Protein AF-0000000083249022 (afdb_homodimer)

pLDDT: mean 80.9, std 22.93, range [20.44, 98.44]

Structure (mmCIF, N/CA/C/O backbone):
data_AF-0000000083249022-model_v1
#
loop_
_entity.id
_entity.type
_entity.pdbx_description
1 polymer Bgt-2977
#
loop_
_atom_site.group_PDB
_atom_site.id
_atom_site.type_symbol
_atom_site.label_atom_id
_atom_site.label_alt_id
_atom_site.label_comp_id
_atom_site.label_asym_id
_atom_site.label_entity_id
_atom_site.label_seq_id
_atom_site.pdbx_PDB_ins_code
_atom_site.Cartn_x
_atom_site.Cartn_y
_atom_site.Cartn_z
_atom_site.occupancy
_atom_site.B_iso_or_equiv
_atom_site.auth_seq_id
_atom_site.auth_comp_id
_atom_site.auth_asym_id
_atom_site.auth_atom_id
_atom_site.pdbx_PDB_model_num
ATOM 1 N N . MET A 1 1 ? -26.703 6.77 4.957 1 20.44 1 MET A N 1
ATOM 2 C CA . MET A 1 1 ? -25.531 6.02 5.418 1 20.44 1 MET A CA 1
ATOM 3 C C . MET A 1 1 ? -24.25 6.676 4.934 1 20.44 1 MET A C 1
ATOM 5 O O . MET A 1 1 ? -23.969 6.684 3.734 1 20.44 1 MET A O 1
ATOM 9 N N . SER A 1 2 ? -23.828 7.852 5.578 1 24.41 2 SER A N 1
ATOM 10 C CA . SER A 1 2 ? -22.844 8.875 5.242 1 24.41 2 SER A CA 1
ATOM 11 C C . SER A 1 2 ? -21.453 8.266 5.051 1 24.41 2 SER A C 1
ATOM 13 O O . SER A 1 2 ? -21.016 7.453 5.859 1 24.41 2 SER A O 1
ATOM 15 N N . GLU A 1 3 ? -21 8.094 3.809 1 28.64 3 GLU A N 1
ATOM 16 C CA . GLU A 1 3 ? -19.688 7.648 3.354 1 28.64 3 GLU A CA 1
ATOM 17 C C . GLU A 1 3 ? -18.562 8.328 4.133 1 28.64 3 GLU A C 1
ATOM 19 O O . GLU A 1 3 ? -18.484 9.562 4.172 1 28.64 3 GLU A O 1
ATOM 24 N N . THR A 1 4 ? -18.203 7.836 5.277 1 29.89 4 THR A N 1
ATOM 25 C CA . THR A 1 4 ? -17.094 8.312 6.094 1 29.89 4 THR A CA 1
ATOM 26 C C . THR A 1 4 ? -15.859 8.555 5.23 1 29.89 4 THR A C 1
ATOM 28 O O . THR A 1 4 ? -15.391 7.645 4.543 1 29.89 4 THR A O 1
ATOM 31 N N . PRO A 1 5 ? -15.617 9.727 4.707 1 32.75 5 PRO A N 1
ATOM 32 C CA . PRO A 1 5 ? -14.438 10.102 3.922 1 32.75 5 PRO A CA 1
ATOM 33 C C . PRO A 1 5 ? -13.125 9.727 4.613 1 32.75 5 PRO A C 1
ATOM 35 O O . PRO A 1 5 ? -12.969 9.945 5.816 1 32.75 5 PRO A O 1
ATOM 38 N N . GLY A 1 6 ? -12.609 8.555 4.406 1 32.75 6 GLY A N 1
ATOM 39 C CA . GLY A 1 6 ? -11.305 8.141 4.891 1 32.75 6 GLY A CA 1
ATOM 40 C C . GLY A 1 6 ? -10.25 9.227 4.754 1 32.75 6 GLY A C 1
ATOM 41 O O . GLY A 1 6 ? -10.117 9.836 3.695 1 32.75 6 GLY A O 1
ATOM 42 N N . ASN A 1 7 ? -9.914 9.891 5.828 1 31.55 7 ASN A N 1
ATOM 43 C CA . ASN A 1 7 ? -8.953 10.961 6.078 1 31.55 7 ASN A CA 1
ATOM 44 C C . ASN A 1 7 ? -7.539 10.539 5.676 1 31.55 7 ASN A C 1
ATOM 46 O O . ASN A 1 7 ? -6.984 9.594 6.23 1 31.55 7 ASN A O 1
ATOM 50 N N . ASN A 1 8 ? -7.188 10.633 4.465 1 30.56 8 ASN A N 1
ATOM 51 C CA . ASN A 1 8 ? -5.855 10.336 3.945 1 30.56 8 ASN A CA 1
ATOM 52 C C . ASN A 1 8 ? -4.812 11.305 4.496 1 30.56 8 ASN A C 1
ATOM 54 O O . ASN A 1 8 ? -4.582 12.375 3.926 1 30.56 8 ASN A O 1
ATOM 58 N N . HIS A 1 9 ? -4.527 11.414 5.738 1 29.69 9 HIS A N 1
ATOM 59 C CA . HIS A 1 9 ? -3.541 12.383 6.195 1 29.69 9 HIS A CA 1
ATOM 60 C C . HIS A 1 9 ? -2.125 11.836 6.066 1 29.69 9 HIS A C 1
ATOM 62 O O . HIS A 1 9 ? -1.846 10.719 6.512 1 29.69 9 HIS A O 1
ATOM 68 N N . PRO A 1 10 ? -1.234 12.336 5.246 1 32.41 10 PRO A N 1
ATOM 69 C CA . PRO A 1 10 ? 0.153 11.867 5.27 1 32.41 10 PRO A CA 1
ATOM 70 C C . PRO A 1 10 ? 0.866 12.195 6.578 1 32.41 10 PRO A C 1
ATOM 72 O O . PRO A 1 10 ? 0.521 13.18 7.246 1 32.41 10 PRO A O 1
ATOM 75 N N . LEU A 1 11 ? 1.489 11.305 7.211 1 35.19 11 LEU A N 1
ATOM 76 C CA . LEU A 1 11 ? 2.346 11.578 8.359 1 35.19 11 LEU A CA 1
ATOM 77 C C . LEU A 1 11 ? 3.41 12.617 8.008 1 35.19 11 LEU A C 1
ATOM 79 O O . LEU A 1 11 ? 3.848 12.695 6.859 1 35.19 11 LEU A O 1
ATOM 83 N N . PRO A 1 12 ? 3.631 13.539 8.828 1 30.17 12 PRO A N 1
ATOM 84 C CA . PRO A 1 12 ? 4.688 14.531 8.594 1 30.17 12 PRO A CA 1
ATOM 85 C C . PRO A 1 12 ? 6.055 13.891 8.375 1 30.17 12 PRO A C 1
ATOM 87 O O . PRO A 1 12 ? 6.473 13.039 9.164 1 30.17 12 PRO A O 1
ATOM 90 N N . GLN A 1 13 ? 6.508 13.656 7.195 1 30.94 13 GLN A N 1
ATOM 91 C CA . GLN A 1 13 ? 7.84 13.133 6.918 1 30.94 13 GLN A CA 1
ATOM 92 C C . GLN A 1 13 ? 8.914 13.945 7.625 1 30.94 13 GLN A C 1
ATOM 94 O O . GLN A 1 13 ? 8.883 15.18 7.594 1 30.94 13 GLN A O 1
ATOM 99 N N . THR A 1 14 ? 9.461 13.516 8.68 1 29.91 14 THR A N 1
ATOM 100 C CA . THR A 1 14 ? 10.688 14.102 9.203 1 29.91 14 THR A CA 1
ATOM 101 C C . THR A 1 14 ? 11.664 14.406 8.07 1 29.91 14 THR A C 1
ATOM 103 O O . THR A 1 14 ? 11.844 13.594 7.164 1 29.91 14 THR A O 1
ATOM 106 N N . GLN A 1 15 ? 12.047 15.633 7.953 1 28.78 15 GLN A N 1
ATOM 107 C CA . GLN A 1 15 ? 13.094 16.156 7.078 1 28.78 15 GLN A CA 1
ATOM 108 C C . GLN A 1 15 ? 14.383 15.336 7.215 1 28.78 15 GLN A C 1
ATOM 110 O O . GLN A 1 15 ? 15.086 15.445 8.219 1 28.78 15 GLN A O 1
ATOM 115 N N . GLU A 1 16 ? 14.438 14.07 7.129 1 29.08 16 GLU A N 1
ATOM 116 C CA . GLU A 1 16 ? 15.805 13.57 7.008 1 29.08 16 GLU A CA 1
ATOM 117 C C . GLU A 1 16 ? 16.609 14.391 6.008 1 29.08 16 GLU A C 1
ATOM 119 O O . GLU A 1 16 ? 16.141 14.68 4.906 1 29.08 16 GLU A O 1
ATOM 124 N N . LYS A 1 17 ? 17.641 15.188 6.48 1 29.14 17 LYS A N 1
ATOM 125 C CA . LYS A 1 17 ? 18.703 15.688 5.613 1 29.14 17 LYS A CA 1
ATOM 126 C C . LYS A 1 17 ? 19.094 14.648 4.562 1 29.14 17 LYS A C 1
ATOM 128 O O . LYS A 1 17 ? 19.453 13.523 4.906 1 29.14 17 LYS A O 1
ATOM 133 N N . ASP A 1 18 ? 18.516 14.641 3.465 1 29.73 18 ASP A N 1
ATOM 134 C CA . ASP A 1 18 ? 18.812 13.914 2.234 1 29.73 18 ASP A CA 1
ATOM 135 C C . ASP A 1 18 ? 20.312 13.883 1.957 1 29.73 18 ASP A C 1
ATOM 137 O O . ASP A 1 18 ? 20.859 14.805 1.343 1 29.73 18 ASP A O 1
ATOM 141 N N . GLN A 1 19 ? 21.172 13.648 3.031 1 26.45 19 GLN A N 1
ATOM 142 C CA . GLN A 1 19 ? 22.5 13.391 2.473 1 26.45 19 GLN A CA 1
ATOM 143 C C . GLN A 1 19 ? 22.453 12.281 1.428 1 26.45 19 GLN A C 1
ATOM 145 O O . GLN A 1 19 ? 22.297 11.109 1.771 1 26.45 19 GLN A O 1
ATOM 150 N N . ILE A 1 20 ? 21.812 12.453 0.371 1 28.17 20 ILE A N 1
ATOM 151 C CA . ILE A 1 20 ? 22.031 11.633 -0.812 1 28.17 20 ILE A CA 1
ATOM 152 C C . ILE A 1 20 ? 23.531 11.461 -1.055 1 28.17 20 ILE A C 1
ATOM 154 O O . ILE A 1 20 ? 24.234 12.422 -1.373 1 28.17 20 ILE A O 1
ATOM 158 N N . GLN A 1 21 ? 24.281 10.727 -0.166 1 24.41 21 GLN A N 1
ATOM 159 C CA . GLN A 1 21 ? 25.609 10.328 -0.658 1 24.41 21 GLN A CA 1
ATOM 160 C C . GLN A 1 21 ? 25.516 9.773 -2.078 1 24.41 21 GLN A C 1
ATOM 162 O O . GLN A 1 21 ? 24.938 8.711 -2.301 1 24.41 21 GLN A O 1
ATOM 167 N N . CYS A 1 22 ? 25.547 10.633 -3.049 1 25.41 22 CYS A N 1
ATOM 168 C CA . CYS A 1 22 ? 25.859 10.359 -4.449 1 25.41 22 CYS A CA 1
ATOM 169 C C . CYS A 1 22 ? 27.125 9.523 -4.578 1 25.41 22 CYS A C 1
ATOM 171 O O . CYS A 1 22 ? 28.203 9.977 -4.215 1 25.41 22 CYS A O 1
ATOM 173 N N . SER A 1 23 ? 27.125 8.242 -4.051 1 25.3 23 SER A N 1
ATOM 174 C CA . SER A 1 23 ? 28.312 7.52 -4.465 1 25.3 23 SER A CA 1
ATOM 175 C C . SER A 1 23 ? 28.766 7.945 -5.859 1 25.3 23 SER A C 1
ATOM 177 O O . SER A 1 23 ? 27.953 8.375 -6.676 1 25.3 23 SER A O 1
ATOM 179 N N . LYS A 1 24 ? 30.125 8.07 -6.035 1 24.64 24 LYS A N 1
ATOM 180 C CA . LYS A 1 24 ? 30.906 8.352 -7.227 1 24.64 24 LYS A CA 1
ATOM 181 C C . LYS A 1 24 ? 30.391 7.559 -8.43 1 24.64 24 LYS A C 1
ATOM 183 O O . LYS A 1 24 ? 30.188 6.348 -8.336 1 24.64 24 LYS A O 1
ATOM 188 N N . CYS A 1 25 ? 29.906 8.219 -9.508 1 26.27 25 CYS A N 1
ATOM 189 C CA . CYS A 1 25 ? 29.453 8.031 -10.875 1 26.27 25 CYS A CA 1
ATOM 190 C C . CYS A 1 25 ? 30.422 7.145 -11.648 1 26.27 25 CYS A C 1
ATOM 192 O O . CYS A 1 25 ? 30.109 6.688 -12.75 1 26.27 25 CYS A O 1
ATOM 194 N N . THR A 1 26 ? 31.719 7.02 -11.148 1 27.05 26 THR A N 1
ATOM 195 C CA . THR A 1 26 ? 32.469 6.949 -12.383 1 27.05 26 THR A CA 1
ATOM 196 C C . THR A 1 26 ? 32.344 5.57 -13.023 1 27.05 26 THR A C 1
ATOM 198 O O . THR A 1 26 ? 32.906 4.59 -12.516 1 27.05 26 THR A O 1
ATOM 201 N N . PRO A 1 27 ? 31.469 4.664 -12.977 1 29.78 27 PRO A N 1
ATOM 202 C CA . PRO A 1 27 ? 32.031 3.516 -13.68 1 29.78 27 PRO A CA 1
ATOM 203 C C . PRO A 1 27 ? 32.75 3.908 -14.977 1 29.78 27 PRO A C 1
ATOM 205 O O . PRO A 1 27 ? 32.406 4.93 -15.578 1 29.78 27 PRO A O 1
ATOM 208 N N . PRO A 1 28 ? 33.969 3.59 -15.18 1 27.16 28 PRO A N 1
ATOM 209 C CA . PRO A 1 28 ? 34.688 3.943 -16.422 1 27.16 28 PRO A CA 1
ATOM 210 C C . PRO A 1 28 ? 33.812 3.791 -17.656 1 27.16 28 PRO A C 1
ATOM 212 O O . PRO A 1 28 ? 32.781 3.119 -17.609 1 27.16 28 PRO A O 1
ATOM 215 N N . SER A 1 29 ? 34.156 4.574 -18.734 1 28.61 29 SER A N 1
ATOM 216 C CA . SER A 1 29 ? 33.781 4.773 -20.141 1 28.61 29 SER A CA 1
ATOM 217 C C . SER A 1 29 ? 33.656 3.441 -20.859 1 28.61 29 SER A C 1
ATOM 219 O O . SER A 1 29 ? 34.656 2.818 -21.219 1 28.61 29 SER A O 1
ATOM 221 N N . SER A 1 30 ? 33.094 2.389 -20.312 1 30.17 30 SER A N 1
ATOM 222 C CA . SER A 1 30 ? 33.281 1.336 -21.297 1 30.17 30 SER A CA 1
ATOM 223 C C . SER A 1 30 ? 32.906 1.822 -22.703 1 30.17 30 SER A C 1
ATOM 225 O O . SER A 1 30 ? 32 2.619 -22.859 1 30.17 30 SER A O 1
ATOM 227 N N . PRO A 1 31 ? 33.719 1.642 -23.734 1 29.94 31 PRO A N 1
ATOM 228 C CA . PRO A 1 31 ? 33.5 2.16 -25.094 1 29.94 31 PRO A CA 1
ATOM 229 C C . PRO A 1 31 ? 32.062 1.97 -25.547 1 29.94 31 PRO A C 1
ATOM 231 O O . PRO A 1 31 ? 31.359 1.067 -25.078 1 29.94 31 PRO A O 1
ATOM 234 N N . LYS A 1 32 ? 31.375 3.09 -25.953 1 31.09 32 LYS A N 1
ATOM 235 C CA . LYS A 1 32 ? 30.156 3.346 -26.703 1 31.09 32 LYS A CA 1
ATOM 236 C C . LYS A 1 32 ? 29.953 2.305 -27.797 1 31.09 32 LYS A C 1
ATOM 238 O O . LYS A 1 32 ? 30.594 2.371 -28.844 1 31.09 32 LYS A O 1
ATOM 243 N N . SER A 1 33 ? 29.984 1.011 -27.484 1 32.28 33 SER A N 1
ATOM 244 C CA . SER A 1 33 ? 29.75 0.347 -28.75 1 32.28 33 SER A CA 1
ATOM 245 C C . SER A 1 33 ? 28.484 0.861 -29.422 1 32.28 33 SER A C 1
ATOM 247 O O . SER A 1 33 ? 27.484 1.108 -28.75 1 32.28 33 SER A O 1
ATOM 249 N N . PRO A 1 34 ? 28.516 1.501 -30.578 1 34.19 34 PRO A N 1
ATOM 250 C CA . PRO A 1 34 ? 27.422 2.088 -31.344 1 34.19 34 PRO A CA 1
ATOM 251 C C . PRO A 1 34 ? 26.172 1.203 -31.359 1 34.19 34 PRO A C 1
ATOM 253 O O . PRO A 1 34 ? 26.281 -0.009 -31.562 1 34.19 34 PRO A O 1
ATOM 256 N N . PRO A 1 35 ? 25.234 1.512 -30.391 1 35.25 35 PRO A N 1
ATOM 257 C CA . PRO A 1 35 ? 24.016 0.716 -30.516 1 35.25 35 PRO A CA 1
ATOM 258 C C . PRO A 1 35 ? 23.609 0.474 -31.969 1 35.25 35 PRO A C 1
ATOM 260 O O . PRO A 1 35 ? 23.734 1.371 -32.812 1 35.25 35 PRO A O 1
ATOM 263 N N . LEU A 1 36 ? 23.859 -0.641 -32.406 1 35.12 36 LEU A N 1
ATOM 264 C CA . LEU A 1 36 ? 23.344 -0.991 -33.75 1 35.12 36 LEU A CA 1
ATOM 265 C C . LEU A 1 36 ? 21.891 -0.573 -33.875 1 35.12 36 LEU A C 1
ATOM 267 O O . LEU A 1 36 ? 21.016 -1.095 -33.156 1 35.12 36 LEU A O 1
ATOM 271 N N . THR A 1 37 ? 21.594 0.806 -33.969 1 38.16 37 THR A N 1
ATOM 272 C CA . THR A 1 37 ? 20.281 1.356 -34.312 1 38.16 37 THR A CA 1
ATOM 273 C C . THR A 1 37 ? 19.703 0.619 -35.531 1 38.16 37 THR A C 1
ATOM 275 O O . THR A 1 37 ? 20.312 0.59 -36.594 1 38.16 37 THR A O 1
ATOM 278 N N . PRO A 1 38 ? 18.984 -0.409 -35.375 1 37.22 38 PRO A N 1
ATOM 279 C CA . PRO A 1 38 ? 18.422 -0.659 -36.688 1 37.22 38 PRO A CA 1
ATOM 280 C C . PRO A 1 38 ? 17.781 0.582 -37.312 1 37.22 38 PRO A C 1
ATOM 282 O O . PRO A 1 38 ? 17.172 1.386 -36.594 1 37.22 38 PRO A O 1
ATOM 285 N N . LYS A 1 39 ? 18.141 1.143 -38.5 1 40.72 39 LYS A N 1
ATOM 286 C CA . LYS A 1 39 ? 17.844 2.285 -39.375 1 40.72 39 LYS A CA 1
ATOM 287 C C . LYS A 1 39 ? 16.344 2.52 -39.469 1 40.72 39 LYS A C 1
ATOM 289 O O . LYS A 1 39 ? 15.898 3.6 -39.875 1 40.72 39 LYS A O 1
ATOM 294 N N . THR A 1 40 ? 15.461 1.511 -39.438 1 45.66 40 THR A N 1
ATOM 295 C CA . THR A 1 40 ? 14.227 1.75 -40.188 1 45.66 40 THR A CA 1
ATOM 296 C C . THR A 1 40 ? 13.148 2.316 -39.281 1 45.66 40 THR A C 1
ATOM 298 O O . THR A 1 40 ? 11.992 2.447 -39.688 1 45.66 40 THR A O 1
ATOM 301 N N . PHE A 1 41 ? 13.094 2.244 -37.844 1 51 41 PHE A N 1
ATOM 302 C CA . PHE A 1 41 ? 11.93 2.803 -37.188 1 51 41 PHE A CA 1
ATOM 303 C C . PHE A 1 41 ? 11.969 4.328 -37.219 1 51 41 PHE A C 1
ATOM 305 O O . PHE A 1 41 ? 13.023 4.934 -37.031 1 51 41 PHE A O 1
ATOM 312 N N . PRO A 1 42 ? 10.898 5.051 -37.688 1 57.56 42 PRO A N 1
ATOM 313 C CA . PRO A 1 42 ? 10.898 6.512 -37.812 1 57.56 42 PRO A CA 1
ATOM 314 C C . PRO A 1 42 ? 11.352 7.195 -36.531 1 57.56 42 PRO A C 1
ATOM 316 O O . PRO A 1 42 ? 11.148 6.66 -35.438 1 57.56 42 PRO A O 1
ATOM 319 N N . SER A 1 43 ? 12.281 8.062 -36.562 1 62.41 43 SER A N 1
ATOM 320 C CA . SER A 1 43 ? 12.984 8.836 -35.562 1 62.41 43 SER A CA 1
ATOM 321 C C . SER A 1 43 ? 12.031 9.336 -34.469 1 62.41 43 SER A C 1
ATOM 323 O O . SER A 1 43 ? 12.344 9.289 -33.281 1 62.41 43 SER A O 1
ATOM 325 N N . LEU A 1 44 ? 10.828 9.727 -34.906 1 61.41 44 LEU A N 1
ATOM 326 C CA . LEU A 1 44 ? 9.867 10.297 -33.969 1 61.41 44 LEU A CA 1
ATOM 327 C C . LEU A 1 44 ? 9.344 9.227 -33 1 61.41 44 LEU A C 1
ATOM 329 O O . LEU A 1 44 ? 9.164 9.484 -31.812 1 61.41 44 LEU A O 1
ATOM 333 N N . ALA A 1 45 ? 9.062 8.086 -33.562 1 64.44 45 ALA A N 1
ATOM 334 C CA . ALA A 1 45 ? 8.578 6.977 -32.719 1 64.44 45 ALA A CA 1
ATOM 335 C C . ALA A 1 45 ? 9.648 6.504 -31.766 1 64.44 45 ALA A C 1
ATOM 337 O O . ALA A 1 45 ? 9.359 6.191 -30.609 1 64.44 45 ALA A O 1
ATOM 338 N N . ARG A 1 46 ? 10.898 6.613 -32.188 1 68.69 46 ARG A N 1
ATOM 339 C CA . ARG A 1 46 ? 12.023 6.234 -31.312 1 68.69 46 ARG A CA 1
ATOM 340 C C . ARG A 1 46 ? 12.188 7.223 -30.172 1 68.69 46 ARG A C 1
ATOM 342 O O . ARG A 1 46 ? 12.422 6.82 -29.031 1 68.69 46 ARG A O 1
ATOM 349 N N . ASP A 1 47 ? 11.977 8.5 -30.562 1 72.62 47 ASP A N 1
ATOM 350 C CA . ASP A 1 47 ? 12.086 9.531 -29.531 1 72.62 47 ASP A CA 1
ATOM 351 C C . ASP A 1 47 ? 10.969 9.398 -28.516 1 72.62 47 ASP A C 1
ATOM 353 O O . ASP A 1 47 ? 11.203 9.555 -27.312 1 72.62 47 ASP A O 1
ATOM 357 N N . SER A 1 48 ? 9.844 9.055 -29.016 1 75.75 48 SER A N 1
ATOM 358 C CA . SER A 1 48 ? 8.711 8.883 -28.109 1 75.75 48 SER A CA 1
ATOM 359 C C . SER A 1 48 ? 8.898 7.656 -27.219 1 75.75 48 SER A C 1
ATOM 361 O O . SER A 1 48 ? 8.578 7.695 -26.031 1 75.75 48 SER A O 1
ATOM 363 N N . LEU A 1 49 ? 9.438 6.66 -27.844 1 75.88 49 LEU A N 1
ATOM 364 C CA . LEU A 1 49 ? 9.688 5.441 -27.078 1 75.88 49 LEU A CA 1
ATOM 365 C C . LEU A 1 49 ? 10.75 5.68 -26.016 1 75.88 49 LEU A C 1
ATOM 367 O O . LEU A 1 49 ? 10.656 5.156 -24.906 1 75.88 49 LEU A O 1
ATOM 371 N N . TYR A 1 50 ? 11.742 6.496 -26.375 1 78.88 50 TYR A N 1
ATOM 372 C CA . TYR A 1 50 ? 12.797 6.824 -25.422 1 78.88 50 TYR A CA 1
ATOM 373 C C . TYR A 1 50 ? 12.258 7.676 -24.281 1 78.88 50 TYR A C 1
ATOM 375 O O . TYR A 1 50 ? 12.625 7.473 -23.125 1 78.88 50 TYR A O 1
ATOM 383 N N . GLN A 1 51 ? 11.414 8.57 -24.656 1 81.94 51 GLN A N 1
ATOM 384 C CA . GLN A 1 51 ? 10.82 9.414 -23.625 1 81.94 51 GLN A CA 1
ATOM 385 C C . GLN A 1 51 ? 9.93 8.594 -22.688 1 81.94 51 GLN A C 1
ATOM 387 O O . GLN A 1 51 ? 9.914 8.812 -21.469 1 81.94 51 GLN A O 1
ATOM 392 N N . THR A 1 52 ? 9.25 7.707 -23.297 1 82.38 52 THR A N 1
ATOM 393 C CA . THR A 1 52 ? 8.383 6.836 -22.5 1 82.38 52 THR A CA 1
ATOM 394 C C . THR A 1 52 ? 9.219 5.934 -21.594 1 82.38 52 THR A C 1
ATOM 396 O O . THR A 1 52 ? 8.875 5.738 -20.422 1 82.38 52 THR A O 1
ATOM 399 N N . ASP A 1 53 ? 10.273 5.473 -22.125 1 86.19 53 ASP A N 1
ATOM 400 C CA . ASP A 1 53 ? 11.156 4.617 -21.328 1 86.19 53 ASP A CA 1
ATOM 401 C C . ASP A 1 53 ? 11.758 5.383 -20.156 1 86.19 53 ASP A C 1
ATOM 403 O O . ASP A 1 53 ? 11.852 4.852 -19.047 1 86.19 53 ASP A O 1
ATOM 407 N N . ARG A 1 54 ? 12.133 6.605 -20.406 1 83.5 54 ARG A N 1
ATOM 408 C CA . ARG A 1 54 ? 12.688 7.438 -19.344 1 83.5 54 ARG A CA 1
ATOM 409 C C . ARG A 1 54 ? 11.641 7.73 -18.266 1 83.5 54 ARG A C 1
ATOM 411 O O . ARG A 1 54 ? 11.938 7.684 -17.078 1 83.5 54 ARG A O 1
ATOM 418 N N . ALA A 1 55 ? 10.484 7.996 -18.703 1 83.62 55 ALA A N 1
ATOM 419 C CA . ALA A 1 55 ? 9.398 8.281 -17.781 1 83.62 55 ALA A CA 1
ATOM 420 C C . ALA A 1 55 ? 9.07 7.062 -16.922 1 83.62 55 ALA A C 1
ATOM 422 O O . ALA A 1 55 ? 8.828 7.18 -15.719 1 83.62 55 ALA A O 1
ATOM 423 N N . ILE A 1 56 ? 9.086 5.969 -17.578 1 84.81 56 ILE A N 1
ATOM 424 C CA . ILE A 1 56 ? 8.773 4.723 -16.891 1 84.81 56 ILE A CA 1
ATOM 425 C C . ILE A 1 56 ? 9.867 4.41 -15.875 1 84.81 56 ILE A C 1
ATOM 427 O O . ILE A 1 56 ? 9.578 3.984 -14.75 1 84.81 56 ILE A O 1
ATOM 431 N N . SER A 1 57 ? 11.094 4.664 -16.234 1 85.06 57 SER A N 1
ATOM 432 C CA . SER A 1 57 ? 12.219 4.402 -15.336 1 85.06 57 SER A CA 1
ATOM 433 C C . SER A 1 57 ? 12.18 5.32 -14.117 1 85.06 57 SER A C 1
ATOM 435 O O . SER A 1 57 ? 12.43 4.883 -13 1 85.06 57 SER A O 1
ATOM 437 N N . TYR A 1 58 ? 11.797 6.496 -14.422 1 84.31 58 TYR A N 1
ATOM 438 C CA . TYR A 1 58 ? 11.703 7.453 -13.32 1 84.31 58 TYR A CA 1
ATOM 439 C C . TYR A 1 58 ? 10.547 7.102 -12.391 1 84.31 58 TYR A C 1
ATOM 441 O O . TYR A 1 58 ? 10.688 7.164 -11.164 1 84.31 58 TYR A O 1
ATOM 449 N N . ALA A 1 59 ? 9.492 6.789 -12.938 1 85.19 59 ALA A N 1
ATOM 450 C CA . ALA A 1 59 ? 8.336 6.402 -12.133 1 85.19 59 ALA A CA 1
ATOM 451 C C . ALA A 1 59 ? 8.641 5.168 -11.297 1 85.19 59 ALA A C 1
ATOM 453 O O . ALA A 1 59 ? 8.266 5.098 -10.125 1 85.19 59 ALA A O 1
ATOM 454 N N . SER A 1 60 ? 9.297 4.324 -11.906 1 84.44 60 SER A N 1
ATOM 455 C CA . SER A 1 60 ? 9.68 3.102 -11.203 1 84.44 60 SER A CA 1
ATOM 456 C C . SER A 1 60 ? 10.617 3.4 -10.047 1 84.44 60 SER A C 1
ATOM 458 O O . SER A 1 60 ? 10.5 2.799 -8.977 1 84.44 60 SER A O 1
ATOM 460 N N . GLU A 1 61 ? 11.5 4.305 -10.289 1 85.38 61 GLU A N 1
ATOM 461 C CA . GLU A 1 61 ? 12.43 4.703 -9.234 1 85.38 61 GLU A CA 1
ATOM 462 C C . GLU A 1 61 ? 11.695 5.379 -8.078 1 85.38 61 GLU A C 1
ATOM 464 O O . GLU A 1 61 ? 11.977 5.09 -6.91 1 85.38 61 GLU A O 1
ATOM 469 N N . LEU A 1 62 ? 10.82 6.215 -8.367 1 86.5 62 LEU A N 1
ATOM 470 C CA . LEU A 1 62 ? 10.047 6.895 -7.336 1 86.5 62 LEU A CA 1
ATOM 471 C C . LEU A 1 62 ? 9.195 5.906 -6.547 1 86.5 62 LEU A C 1
ATOM 473 O O . LEU A 1 62 ? 9.078 6.016 -5.324 1 86.5 62 LEU A O 1
ATOM 477 N N . LEU A 1 63 ? 8.672 4.926 -7.215 1 86.31 63 LEU A N 1
ATOM 478 C CA . LEU A 1 63 ? 7.781 3.961 -6.586 1 86.31 63 LEU A CA 1
ATOM 479 C C . LEU A 1 63 ? 8.57 2.969 -5.734 1 86.31 63 LEU A C 1
ATOM 481 O O . LEU A 1 63 ? 7.988 2.258 -4.91 1 86.31 63 LEU A O 1
ATOM 485 N N . SER A 1 64 ? 9.867 2.941 -5.934 1 83.69 64 SER A N 1
ATOM 486 C CA . SER A 1 64 ? 10.688 1.969 -5.223 1 83.69 64 SER A CA 1
ATOM 487 C C . SER A 1 64 ? 10.977 2.422 -3.795 1 83.69 64 SER A C 1
ATOM 489 O O . SER A 1 64 ? 11.367 1.616 -2.947 1 83.69 64 SER A O 1
ATOM 491 N N . THR A 1 65 ? 10.727 3.729 -3.52 1 83.75 65 THR A N 1
ATOM 492 C CA . THR A 1 65 ? 10.93 4.258 -2.176 1 83.75 65 THR A CA 1
ATOM 493 C C . THR A 1 65 ? 9.586 4.57 -1.514 1 83.75 65 THR A C 1
ATOM 495 O O . THR A 1 65 ? 8.602 4.84 -2.199 1 83.75 65 THR A O 1
ATOM 498 N N . SER A 1 66 ? 9.586 4.48 -0.232 1 84.81 66 SER A N 1
ATOM 499 C CA . SER A 1 66 ? 8.359 4.754 0.507 1 84.81 66 SER A CA 1
ATOM 500 C C . SER A 1 66 ? 7.898 6.195 0.311 1 84.81 66 SER A C 1
ATOM 502 O O . SER A 1 66 ? 6.711 6.453 0.096 1 84.81 66 SER A O 1
ATOM 504 N N . SER A 1 67 ? 8.883 7.18 0.382 1 86.56 67 SER A N 1
ATOM 505 C CA . SER A 1 67 ? 8.547 8.594 0.239 1 86.56 67 SER A CA 1
ATOM 506 C C . SER A 1 67 ? 8.047 8.898 -1.168 1 86.56 67 SER A C 1
ATOM 508 O O . SER A 1 67 ? 7.09 9.656 -1.339 1 86.56 67 SER A O 1
ATOM 510 N N . GLY A 1 68 ? 8.75 8.32 -2.119 1 90.12 68 GLY A N 1
ATOM 511 C CA . GLY A 1 68 ? 8.32 8.516 -3.496 1 90.12 68 GLY A CA 1
ATOM 512 C C . GLY A 1 68 ? 6.953 7.93 -3.789 1 90.12 68 GLY A C 1
ATOM 513 O O . GLY A 1 68 ? 6.137 8.555 -4.469 1 90.12 68 GLY A O 1
ATOM 514 N N . ARG A 1 69 ? 6.719 6.754 -3.273 1 91.5 69 ARG A N 1
ATOM 515 C CA . ARG A 1 69 ? 5.426 6.102 -3.447 1 91.5 69 ARG A CA 1
ATOM 516 C C . ARG A 1 69 ? 4.305 6.926 -2.822 1 91.5 69 ARG A C 1
ATOM 518 O O . ARG A 1 69 ? 3.252 7.117 -3.436 1 91.5 69 ARG A O 1
ATOM 525 N N . ASP A 1 70 ? 4.516 7.398 -1.717 1 93.12 70 ASP A N 1
ATOM 526 C CA . ASP A 1 70 ? 3.512 8.211 -1.041 1 93.12 70 ASP A CA 1
ATOM 527 C C . ASP A 1 70 ? 3.229 9.5 -1.819 1 93.12 70 ASP A C 1
ATOM 529 O O . ASP A 1 70 ? 2.076 9.922 -1.937 1 93.12 70 ASP A O 1
ATOM 533 N N . ALA A 1 71 ? 4.281 10.125 -2.326 1 94.75 71 ALA A N 1
ATOM 534 C CA . ALA A 1 71 ? 4.125 11.367 -3.088 1 94.75 71 ALA A CA 1
ATOM 535 C C . ALA A 1 71 ? 3.281 11.133 -4.34 1 94.75 71 ALA A C 1
ATOM 537 O O . ALA A 1 71 ? 2.355 11.898 -4.621 1 94.75 71 ALA A O 1
ATOM 538 N N . ILE A 1 72 ? 3.576 10.094 -5.023 1 95.12 72 ILE A N 1
ATOM 539 C CA . ILE A 1 72 ? 2.863 9.781 -6.258 1 95.12 72 ILE A CA 1
ATOM 540 C C . ILE A 1 72 ? 1.404 9.453 -5.945 1 95.12 72 ILE A C 1
ATOM 542 O O . ILE A 1 72 ? 0.493 9.945 -6.613 1 95.12 72 ILE A O 1
ATOM 546 N N . LEU A 1 73 ? 1.229 8.625 -4.949 1 96.94 73 LEU A N 1
ATOM 547 C CA . LEU A 1 73 ? -0.128 8.234 -4.578 1 96.94 73 LEU A CA 1
ATOM 548 C C . LEU A 1 73 ? -0.931 9.445 -4.117 1 96.94 73 LEU A C 1
ATOM 550 O O . LEU A 1 73 ? -2.107 9.586 -4.457 1 96.94 73 LEU A O 1
ATOM 554 N N . MET A 1 74 ? -0.273 10.312 -3.426 1 97.56 74 MET A N 1
ATOM 555 C CA . MET A 1 74 ? -0.95 11.523 -2.969 1 97.56 74 MET A CA 1
ATOM 556 C C . MET A 1 74 ? -1.354 12.398 -4.148 1 97.56 74 MET A C 1
ATOM 558 O O . MET A 1 74 ? -2.479 12.898 -4.203 1 97.56 74 MET A O 1
ATOM 562 N N . ALA A 1 75 ? -0.489 12.578 -5.02 1 97.62 75 ALA A N 1
ATOM 563 C CA . ALA A 1 75 ? -0.759 13.398 -6.195 1 97.62 75 ALA A CA 1
ATOM 564 C C . ALA A 1 75 ? -1.923 12.828 -7.004 1 97.62 75 ALA A C 1
ATOM 566 O O . ALA A 1 75 ? -2.832 13.57 -7.391 1 97.62 75 ALA A O 1
ATOM 567 N N . ILE A 1 76 ? -1.913 11.539 -7.234 1 97.69 76 ILE A N 1
ATOM 568 C CA . ILE A 1 76 ? -2.973 10.914 -8.016 1 97.69 76 ILE A CA 1
ATOM 569 C C . ILE A 1 76 ? -4.289 10.969 -7.238 1 97.69 76 ILE A C 1
ATOM 571 O O . ILE A 1 76 ? -5.336 11.297 -7.801 1 97.69 76 ILE A O 1
ATOM 575 N N . CYS A 1 77 ? -4.223 10.688 -5.977 1 98.12 77 CYS A N 1
ATOM 576 C CA . CYS A 1 77 ? -5.402 10.648 -5.117 1 98.12 77 CYS A CA 1
ATOM 577 C C . CYS A 1 77 ? -6.164 11.969 -5.176 1 98.12 77 CYS A C 1
ATOM 579 O O . CYS A 1 77 ? -7.348 11.992 -5.523 1 98.12 77 CYS A O 1
ATOM 581 N N . TYR A 1 78 ? -5.516 13.062 -4.98 1 98.25 78 TYR A N 1
ATOM 582 C CA . TYR A 1 78 ? -6.203 14.336 -4.832 1 98.25 78 TYR A CA 1
ATOM 583 C C . TYR A 1 78 ? -6.477 14.969 -6.191 1 98.25 78 TYR A C 1
ATOM 585 O O . TYR A 1 78 ? -7.477 15.672 -6.367 1 98.25 78 TYR A O 1
ATOM 593 N N . SER A 1 79 ? -5.602 14.688 -7.176 1 98.25 79 SER A N 1
ATOM 594 C CA . SER A 1 79 ? -5.906 15.188 -8.516 1 98.25 79 SER A CA 1
ATOM 595 C C . SER A 1 79 ? -7.152 14.516 -9.086 1 98.25 79 SER A C 1
ATOM 597 O O . SER A 1 79 ? -7.949 15.156 -9.773 1 98.25 79 SER A O 1
ATOM 599 N N . THR A 1 80 ? -7.289 13.203 -8.828 1 98.38 80 THR A N 1
ATOM 600 C CA . THR A 1 80 ? -8.484 12.523 -9.305 1 98.38 80 THR A CA 1
ATOM 601 C C . THR A 1 80 ? -9.719 12.984 -8.531 1 98.38 80 THR A C 1
ATOM 603 O O . THR A 1 80 ? -10.805 13.094 -9.102 1 98.38 80 THR A O 1
ATOM 606 N N . LEU A 1 81 ? -9.555 13.289 -7.305 1 97.94 81 LEU A N 1
ATOM 607 C CA . LEU A 1 81 ? -10.656 13.852 -6.535 1 97.94 81 LEU A CA 1
ATOM 608 C C . LEU A 1 81 ? -11.07 15.211 -7.09 1 97.94 81 LEU A C 1
ATOM 610 O O . LEU A 1 81 ? -12.258 15.484 -7.258 1 97.94 81 LEU A O 1
ATOM 614 N N . LEU A 1 82 ? -10.094 16.062 -7.352 1 98 82 LEU A N 1
ATOM 615 C CA . LEU A 1 82 ? -10.344 17.391 -7.898 1 98 82 LEU A CA 1
ATOM 616 C C . LEU A 1 82 ? -11.078 17.297 -9.234 1 98 82 LEU A C 1
ATOM 618 O O . LEU A 1 82 ? -12.078 17.984 -9.438 1 98 82 LEU A O 1
ATOM 622 N N . THR A 1 83 ? -10.578 16.422 -10.094 1 97.88 83 THR A N 1
ATOM 623 C CA . THR A 1 83 ? -11.18 16.25 -11.406 1 97.88 83 THR A CA 1
ATOM 624 C C . THR A 1 83 ? -12.602 15.703 -11.289 1 97.88 83 THR A C 1
ATOM 626 O O . THR A 1 83 ? -13.5 16.125 -12.016 1 97.88 83 THR A O 1
ATOM 629 N N . SER A 1 84 ? -12.734 14.742 -10.398 1 97.5 84 SER A N 1
ATOM 630 C CA . SER A 1 84 ? -14.062 14.18 -10.164 1 97.5 84 SER A CA 1
ATOM 631 C C . SER A 1 84 ? -15.047 15.266 -9.727 1 97.5 84 SER A C 1
ATOM 633 O O . SER A 1 84 ? -16.172 15.328 -10.227 1 97.5 84 SER A O 1
ATOM 635 N N . SER A 1 85 ? -14.672 16.094 -8.805 1 95.62 85 SER A N 1
ATOM 636 C CA . SER A 1 85 ? -15.523 17.156 -8.297 1 95.62 85 SER A CA 1
ATOM 637 C C . SER A 1 85 ? -15.859 18.172 -9.391 1 95.62 85 SER A C 1
ATOM 639 O O . SER A 1 85 ? -16.984 18.672 -9.461 1 95.62 85 SER A O 1
ATOM 641 N N . LEU A 1 86 ? -14.914 18.5 -10.195 1 95.56 86 LEU A N 1
ATOM 642 C CA . LEU A 1 86 ? -15.133 19.422 -11.305 1 95.56 86 LEU A CA 1
ATOM 643 C C . LEU A 1 86 ? -16.141 18.844 -12.305 1 95.56 86 LEU A C 1
ATOM 645 O O . LEU A 1 86 ? -17.047 19.531 -12.75 1 95.56 86 LEU A O 1
ATOM 649 N N . LEU A 1 87 ? -15.922 17.578 -12.625 1 94.56 87 LEU A N 1
ATOM 650 C CA . LEU A 1 87 ? -16.812 16.922 -13.57 1 94.56 87 LEU A CA 1
ATOM 651 C C . LEU A 1 87 ? -18.234 16.844 -13.016 1 94.56 87 LEU A C 1
ATOM 653 O O . LEU A 1 87 ? -19.203 17.031 -13.758 1 94.56 87 LEU A O 1
ATOM 657 N N . SER A 1 88 ? -18.312 16.531 -11.758 1 92.62 88 SER A N 1
ATOM 658 C CA . SER A 1 88 ? -19.625 16.484 -11.117 1 92.62 88 SER A CA 1
ATOM 659 C C . SER A 1 88 ? -20.312 17.844 -11.148 1 92.62 88 SER A C 1
ATOM 661 O O . SER A 1 88 ? -21.516 17.938 -11.406 1 92.62 88 SER A O 1
ATOM 663 N N . SER A 1 89 ? -19.609 18.906 -10.922 1 91.38 89 SER A N 1
ATOM 664 C CA . SER A 1 89 ? -20.141 20.266 -10.953 1 91.38 89 SER A CA 1
ATOM 665 C C . SER A 1 89 ? -20.594 20.656 -12.359 1 91.38 89 SER A C 1
ATOM 667 O O . SER A 1 89 ? -21.625 21.281 -12.531 1 91.38 89 SER A O 1
ATOM 669 N N . ILE A 1 90 ? -19.812 20.297 -13.281 1 90.31 90 ILE A N 1
ATOM 670 C CA . ILE A 1 90 ? -20.141 20.578 -14.672 1 90.31 90 ILE A CA 1
ATOM 671 C C . ILE A 1 90 ? -21.422 19.828 -15.07 1 90.31 90 ILE A C 1
ATOM 673 O O . ILE A 1 90 ? -22.297 20.406 -15.719 1 90.31 90 ILE A O 1
ATOM 677 N N . PHE A 1 91 ? -21.469 18.594 -14.703 1 88 91 PHE A N 1
ATOM 678 C CA . PHE A 1 91 ? -22.656 17.797 -14.992 1 88 91 PHE A CA 1
ATOM 679 C C . PHE A 1 91 ? -23.906 18.422 -14.375 1 88 91 PHE A C 1
ATOM 681 O O . PHE A 1 91 ? -24.938 18.547 -15.039 1 88 91 PHE A O 1
ATOM 688 N N . GLN A 1 92 ? -23.781 18.812 -13.141 1 87.44 92 GLN A N 1
ATOM 689 C CA . GLN A 1 92 ? -24.906 19.438 -12.453 1 87.44 92 GLN A CA 1
ATOM 690 C C . GLN A 1 92 ? -25.312 20.75 -13.125 1 87.44 92 GLN A C 1
ATOM 692 O O . GLN A 1 92 ? -26.5 21.047 -13.242 1 87.44 92 GLN A O 1
ATOM 697 N N . ALA A 1 93 ? -24.344 21.484 -13.516 1 87.75 93 ALA A N 1
ATOM 698 C CA . ALA A 1 93 ? -24.641 22.734 -14.211 1 87.75 93 ALA A CA 1
ATOM 699 C C . ALA A 1 93 ? -25.344 22.484 -15.531 1 87.75 93 ALA A C 1
ATOM 701 O O . ALA A 1 93 ? -26.297 23.188 -15.875 1 87.75 93 ALA A O 1
ATOM 702 N N . ARG A 1 94 ? -24.875 21.516 -16.234 1 84.62 94 ARG A N 1
ATOM 703 C CA . ARG A 1 94 ? -25.5 21.172 -17.516 1 84.62 94 ARG A CA 1
ATOM 704 C C . ARG A 1 94 ? -26.922 20.656 -17.312 1 84.62 94 ARG A C 1
ATOM 706 O O . ARG A 1 94 ? -27.812 20.984 -18.109 1 84.62 94 ARG A O 1
ATOM 713 N N . LEU A 1 95 ? -27.062 19.859 -16.328 1 83.12 95 LEU A N 1
ATOM 714 C CA . LEU A 1 95 ? -28.391 19.344 -16.016 1 83.12 95 LEU A CA 1
ATOM 715 C C . LEU A 1 95 ? -29.344 20.469 -15.641 1 83.12 95 LEU A C 1
ATOM 717 O O . LEU A 1 95 ? -30.5 20.469 -16.047 1 83.12 95 LEU A O 1
ATOM 721 N N . ARG A 1 96 ? -28.859 21.375 -14.875 1 83.56 96 ARG A N 1
ATOM 722 C CA . ARG A 1 96 ? -29.656 22.531 -14.469 1 83.56 96 ARG A CA 1
ATOM 723 C C . ARG A 1 96 ? -30.047 23.375 -15.68 1 83.56 96 ARG A C 1
ATOM 725 O O . ARG A 1 96 ? -31.188 23.844 -15.781 1 83.56 96 ARG A O 1
ATOM 732 N N . LEU A 1 97 ? -29.156 23.547 -16.516 1 83.81 97 LEU A N 1
ATOM 733 C CA . LEU A 1 97 ? -29.438 24.328 -17.719 1 83.81 97 LEU A CA 1
ATOM 734 C C . LEU A 1 97 ? -30.469 23.625 -18.609 1 83.81 97 LEU A C 1
ATOM 736 O O . LEU A 1 97 ? -31.375 24.266 -19.125 1 83.81 97 LEU A O 1
ATOM 740 N N . LYS A 1 98 ? -30.234 22.375 -18.781 1 80.88 98 LYS A N 1
ATOM 741 C CA . LYS A 1 98 ? -31.172 21.594 -19.578 1 80.88 98 LYS A CA 1
ATOM 742 C C . LYS A 1 98 ? -32.562 21.641 -18.969 1 80.88 98 LYS A C 1
ATOM 744 O O . LYS A 1 98 ? -33.562 21.766 -19.688 1 80.88 98 LYS A O 1
ATOM 749 N N . THR A 1 99 ? -32.594 21.406 -17.672 1 80.19 99 THR A N 1
ATOM 750 C CA . THR A 1 99 ? -33.875 21.422 -16.969 1 80.19 99 THR A CA 1
ATOM 751 C C . THR A 1 99 ? -34.531 22.797 -17.078 1 80.19 99 THR A C 1
ATOM 753 O O . THR A 1 99 ? -35.75 22.906 -17.234 1 80.19 99 THR A O 1
ATOM 756 N N . ARG A 1 100 ? -33.75 23.828 -16.969 1 81.44 100 ARG A N 1
ATOM 757 C CA . ARG A 1 100 ? -34.281 25.203 -17.078 1 81.44 100 ARG A CA 1
ATOM 758 C C . ARG A 1 100 ? -34.812 25.453 -18.484 1 81.44 100 ARG A C 1
ATOM 760 O O . ARG A 1 100 ? -35.875 26.062 -18.625 1 81.44 100 ARG A O 1
ATOM 767 N N . ASN A 1 101 ? -34.156 25.047 -19.422 1 79.25 101 ASN A N 1
ATOM 768 C CA . ASN A 1 101 ? -34.594 25.234 -20.797 1 79.25 101 ASN A CA 1
ATOM 769 C C . ASN A 1 101 ? -35.875 24.438 -21.094 1 79.25 101 ASN A C 1
ATOM 771 O O . ASN A 1 101 ? -36.75 24.938 -21.781 1 79.25 101 ASN A O 1
ATOM 775 N N . LEU A 1 102 ? -35.844 23.234 -20.594 1 77.88 102 LEU A N 1
ATOM 776 C CA . LEU A 1 102 ? -37.031 22.406 -20.766 1 77.88 102 LEU A CA 1
ATOM 777 C C . LEU A 1 102 ? -38.219 23.016 -20.062 1 77.88 102 LEU A C 1
ATOM 779 O O . LEU A 1 102 ? -39.344 23.016 -20.594 1 77.88 102 LEU A O 1
ATOM 783 N N . TYR A 1 103 ? -37.938 23.469 -18.875 1 76.5 103 TYR A N 1
ATOM 784 C CA . TYR A 1 103 ? -39 24.156 -18.125 1 76.5 103 TYR A CA 1
ATOM 785 C C . TYR A 1 103 ? -39.531 25.359 -18.891 1 76.5 103 TYR A C 1
ATOM 787 O O . TYR A 1 103 ? -40.75 25.547 -18.969 1 76.5 103 TYR A O 1
ATOM 795 N N . LYS A 1 104 ? -38.688 26.156 -19.422 1 76.38 104 LYS A N 1
ATOM 796 C CA . LYS A 1 104 ? -39.125 27.328 -20.203 1 76.38 104 LYS A CA 1
ATOM 797 C C . LYS A 1 104 ? -39.938 26.906 -21.406 1 76.38 104 LYS A C 1
ATOM 799 O O . LYS A 1 104 ? -40.969 27.531 -21.734 1 76.38 104 LYS A O 1
ATOM 804 N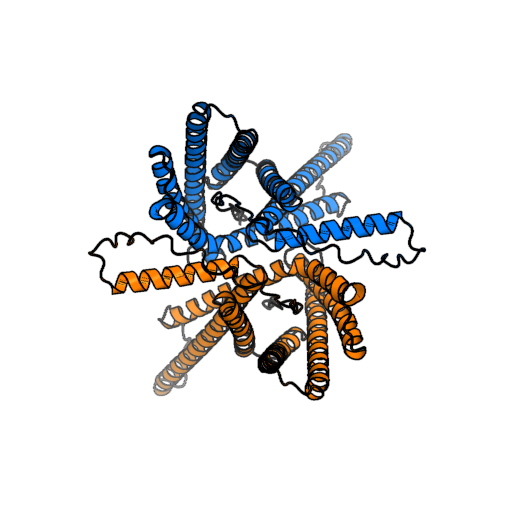 N . LYS A 1 105 ? -39.5 25.859 -21.969 1 75.06 105 LYS A N 1
ATOM 805 C CA . LYS A 1 105 ? -40.188 25.391 -23.156 1 75.06 105 LYS A CA 1
ATOM 806 C C . LYS A 1 105 ? -41.594 24.844 -22.797 1 75.06 105 LYS A C 1
ATOM 808 O O . LYS A 1 105 ? -42.562 25.125 -23.484 1 75.06 105 LYS A O 1
ATOM 813 N N . ILE A 1 106 ? -41.594 24.141 -21.719 1 73.69 106 ILE A N 1
ATOM 814 C CA . ILE A 1 106 ? -42.844 23.531 -21.328 1 73.69 106 ILE A CA 1
ATOM 815 C C . ILE A 1 106 ? -43.781 24.578 -20.75 1 73.69 106 ILE A C 1
ATOM 817 O O . ILE A 1 106 ? -45 24.547 -21 1 73.69 106 ILE A O 1
ATOM 821 N N . HIS A 1 107 ? -43.281 25.453 -20.031 1 74.25 107 HIS A N 1
ATOM 822 C CA . HIS A 1 107 ? -44.094 26.5 -19.438 1 74.25 107 HIS A CA 1
ATOM 823 C C . HIS A 1 107 ? -44.688 27.422 -20.5 1 74.25 107 HIS A C 1
ATOM 825 O O . HIS A 1 107 ? -45.781 28 -20.297 1 74.25 107 HIS A O 1
ATOM 831 N N . ARG A 1 108 ? -44.031 27.516 -21.531 1 71.94 108 ARG A N 1
ATOM 832 C CA . ARG A 1 108 ? -44.531 28.312 -22.641 1 71.94 108 ARG A CA 1
ATOM 833 C C . ARG A 1 108 ? -45.781 27.641 -23.25 1 71.94 108 ARG A C 1
ATOM 835 O O . ARG A 1 108 ? -46.719 28.328 -23.688 1 71.94 108 ARG A O 1
ATOM 842 N N . PHE A 1 109 ? -45.75 26.328 -23.109 1 71.12 109 PHE A N 1
ATOM 843 C CA . PHE A 1 109 ? -46.844 25.625 -23.75 1 71.12 109 PHE A CA 1
ATOM 844 C C . PHE A 1 109 ? -47.969 25.328 -22.75 1 71.12 109 PHE A C 1
ATOM 846 O O . PHE A 1 109 ? -49.156 25.453 -23.078 1 71.12 109 PHE A O 1
ATOM 853 N N . SER A 1 110 ? -47.594 24.719 -21.547 1 64.38 110 SER A N 1
ATOM 854 C CA . SER A 1 110 ? -48.625 24.422 -20.562 1 64.38 110 SER A CA 1
ATOM 855 C C . SER A 1 110 ? -48.156 24.781 -19.156 1 64.38 110 SER A C 1
ATOM 857 O O . SER A 1 110 ? -47.469 24 -18.516 1 64.38 110 SER A O 1
ATOM 859 N N . PRO A 1 111 ? -48.469 25.953 -18.75 1 64.44 111 PRO A N 1
ATOM 860 C CA . PRO A 1 111 ? -48 26.453 -17.453 1 64.44 111 PRO A CA 1
ATOM 861 C C . PRO A 1 111 ? -48.312 25.516 -16.297 1 64.44 111 PRO A C 1
ATOM 863 O O . PRO A 1 111 ? -47.625 25.5 -15.281 1 64.44 111 PRO A O 1
ATOM 866 N N . ASN A 1 112 ? -49.344 24.609 -16.406 1 63.88 112 ASN A N 1
ATOM 867 C CA . ASN A 1 112 ? -49.812 23.828 -15.258 1 63.88 112 ASN A CA 1
ATOM 868 C C . ASN A 1 112 ? -49.344 22.391 -15.32 1 63.88 112 ASN A C 1
ATOM 870 O O . ASN A 1 112 ? -49.812 21.531 -14.57 1 63.88 112 ASN A O 1
ATOM 874 N N . LEU A 1 113 ? -48.344 22.047 -16.234 1 57.25 113 LEU A N 1
ATOM 875 C CA . LEU A 1 113 ? -48 20.641 -16.406 1 57.25 113 LEU A CA 1
ATOM 876 C C . LEU A 1 113 ? -46.844 20.266 -15.477 1 57.25 113 LEU A C 1
ATOM 878 O O . LEU A 1 113 ? -45.812 20.969 -15.422 1 57.25 113 LEU A O 1
ATOM 882 N N . ILE A 1 114 ? -47.031 19.438 -14.562 1 56.34 114 ILE A N 1
ATOM 883 C CA . ILE A 1 114 ? -46 18.844 -13.727 1 56.34 114 ILE A CA 1
ATOM 884 C C . ILE A 1 114 ? -45.156 17.859 -14.555 1 56.34 114 ILE A C 1
ATOM 886 O O . ILE A 1 114 ? -45.688 16.922 -15.148 1 56.34 114 ILE A O 1
ATOM 890 N N . PHE A 1 115 ? -44 18.156 -15.062 1 54.25 115 PHE A N 1
ATOM 891 C CA . PHE A 1 115 ? -43.188 17.266 -15.867 1 54.25 115 PHE A CA 1
ATOM 892 C C . PHE A 1 115 ? -42.156 16.547 -15 1 54.25 115 PHE A C 1
ATOM 894 O O . PHE A 1 115 ? -41.531 17.156 -14.141 1 54.25 115 PHE A O 1
ATOM 901 N N . ILE A 1 116 ? -42.281 15.227 -15.039 1 53.31 116 ILE A N 1
ATOM 902 C CA . ILE A 1 116 ? -41.281 14.375 -14.43 1 53.31 116 ILE A CA 1
ATOM 903 C C . ILE A 1 116 ? -40.094 14.18 -15.406 1 53.31 116 ILE A C 1
ATOM 905 O O . ILE A 1 116 ? -40.312 13.688 -16.531 1 53.31 116 ILE A O 1
ATOM 909 N N . LEU A 1 117 ? -39.125 14.961 -15.305 1 51.66 117 LEU A N 1
ATOM 910 C CA . LEU A 1 117 ? -37.906 14.805 -16.094 1 51.66 117 LEU A CA 1
ATOM 911 C C . LEU A 1 117 ? -37.219 13.477 -15.773 1 51.66 117 LEU A C 1
ATOM 913 O O . LEU A 1 117 ? -36.812 13.234 -14.633 1 51.66 117 LEU A O 1
ATOM 917 N N . GLN A 1 118 ? -37.469 12.453 -16.672 1 50.19 118 GLN A N 1
ATOM 918 C CA . GLN A 1 118 ? -36.719 11.211 -16.578 1 50.19 118 GLN A CA 1
ATOM 919 C C . GLN A 1 118 ? -35.312 11.367 -17.188 1 50.19 118 GLN A C 1
ATOM 921 O O . GLN A 1 118 ? -35.188 11.68 -18.375 1 50.19 118 GLN A O 1
ATOM 926 N N . ILE A 1 119 ? -34.344 11.727 -16.484 1 51.44 119 ILE A N 1
ATOM 927 C CA . ILE A 1 119 ? -32.938 11.789 -16.906 1 51.44 119 ILE A CA 1
ATOM 928 C C . ILE A 1 119 ? -32.531 10.477 -17.578 1 51.44 119 ILE A C 1
ATOM 930 O O . ILE A 1 119 ? -32.469 9.438 -16.922 1 51.44 119 ILE A O 1
ATOM 934 N N . THR A 1 120 ? -32.844 10.242 -18.828 1 50.25 120 THR A N 1
ATOM 935 C CA . THR A 1 120 ? -32.406 9.086 -19.594 1 50.25 120 THR A CA 1
ATOM 936 C C . THR A 1 120 ? -30.875 9.07 -19.734 1 50.25 120 THR A C 1
ATOM 938 O O . THR A 1 120 ? -30.219 10.086 -19.484 1 50.25 120 THR A O 1
ATOM 941 N N . LYS A 1 121 ? -30.281 7.836 -20.25 1 51.84 121 LYS A N 1
ATOM 942 C CA . LYS A 1 121 ? -28.875 7.508 -20.516 1 51.84 121 LYS A CA 1
ATOM 943 C C . LYS A 1 121 ? -28.234 8.523 -21.453 1 51.84 121 LYS A C 1
ATOM 945 O O . LYS A 1 121 ? -28.406 8.445 -22.672 1 51.84 121 LYS A O 1
ATOM 950 N N . SER A 1 122 ? -28.203 9.852 -21.375 1 55.84 122 SER A N 1
ATOM 951 C CA . SER A 1 122 ? -27.609 10.891 -22.219 1 55.84 122 SER A CA 1
ATOM 952 C C . SER A 1 122 ? -26.109 11.031 -21.969 1 55.84 122 SER A C 1
ATOM 954 O O . SER A 1 122 ? -25.594 10.531 -20.953 1 55.84 122 SER A O 1
ATOM 956 N N . PRO A 1 123 ? -25.391 11.523 -23.094 1 55.34 123 PRO A N 1
ATOM 957 C CA . PRO A 1 123 ? -23.969 11.852 -22.922 1 55.34 123 PRO A CA 1
ATOM 958 C C . PRO A 1 123 ? -23.641 12.367 -21.516 1 55.34 123 PRO A C 1
ATOM 960 O O . PRO A 1 123 ? -22.531 12.172 -21.031 1 55.34 123 PRO A O 1
ATOM 963 N N . SER A 1 124 ? -24.625 12.961 -20.859 1 59.97 124 SER A N 1
ATOM 964 C CA . SER A 1 124 ? -24.531 13.445 -19.484 1 59.97 124 SER A CA 1
ATOM 965 C C . SER A 1 124 ? -24.281 12.305 -18.5 1 59.97 124 SER A C 1
ATOM 967 O O . SER A 1 124 ? -23.562 12.477 -17.516 1 59.97 124 SER A O 1
ATOM 969 N N . SER A 1 125 ? -24.578 11.156 -19.125 1 77.75 125 SER A N 1
ATOM 970 C CA . SER A 1 125 ? -24.422 9.977 -18.266 1 77.75 125 SER A CA 1
ATOM 971 C C . SER A 1 125 ? -22.969 9.516 -18.219 1 77.75 125 SER A C 1
ATOM 973 O O . SER A 1 125 ? -22.5 9.086 -17.172 1 77.75 125 SER A O 1
ATOM 975 N N . SER A 1 126 ? -22.266 9.969 -19.328 1 85.06 126 SER A N 1
ATOM 976 C CA . SER A 1 126 ? -20.875 9.531 -19.375 1 85.06 126 SER A CA 1
ATOM 977 C C . SER A 1 126 ? -19.984 10.359 -18.453 1 85.06 126 SER A C 1
ATOM 979 O O . SER A 1 126 ? -19.062 9.828 -17.828 1 85.06 126 SER A O 1
ATOM 981 N N . LEU A 1 127 ? -20.375 11.625 -18.375 1 89.31 127 LEU A N 1
ATOM 982 C CA . LEU A 1 127 ? -19.609 12.516 -17.5 1 89.31 127 LEU A CA 1
ATOM 983 C C . LEU A 1 127 ? -19.781 12.117 -16.031 1 89.31 127 LEU A C 1
ATOM 985 O O . LEU A 1 127 ? -18.812 12.148 -15.266 1 89.31 127 LEU A O 1
ATOM 989 N N . LEU A 1 128 ? -20.906 11.766 -15.734 1 90.31 128 LEU A N 1
ATOM 990 C CA . LEU A 1 128 ? -21.188 11.367 -14.359 1 90.31 128 LEU A CA 1
ATOM 991 C C . LEU A 1 128 ? -20.5 10.047 -14.023 1 90.31 128 LEU A C 1
ATOM 993 O O . LEU A 1 128 ? -19.984 9.875 -12.922 1 90.31 128 LEU A O 1
ATOM 997 N N . ILE A 1 129 ? -20.547 9.203 -15.008 1 92.25 129 ILE A N 1
ATOM 998 C CA . ILE A 1 129 ? -19.891 7.91 -14.812 1 92.25 129 ILE A CA 1
ATOM 999 C C . ILE A 1 129 ? -18.406 8.109 -14.602 1 92.25 129 ILE A C 1
ATOM 1001 O O . ILE A 1 129 ? -17.812 7.527 -13.688 1 92.25 129 ILE A O 1
ATOM 1005 N N . LEU A 1 130 ? -17.812 8.945 -15.398 1 94.62 130 LEU A N 1
ATOM 1006 C CA . LEU A 1 130 ? -16.391 9.234 -15.266 1 94.62 130 LEU A CA 1
ATOM 1007 C C . LEU A 1 130 ? -16.078 9.883 -13.922 1 94.62 130 LEU A C 1
ATOM 1009 O O . LEU A 1 130 ? -15.078 9.555 -13.281 1 94.62 130 LEU A O 1
ATOM 1013 N N . SER A 1 131 ? -16.922 10.805 -13.523 1 95.88 131 SER A N 1
ATOM 1014 C CA . SER A 1 131 ? -16.766 11.453 -12.227 1 95.88 131 SER A CA 1
ATOM 1015 C C . SER A 1 131 ? -16.766 10.43 -11.094 1 95.88 131 SER A C 1
ATOM 1017 O O . SER A 1 131 ? -15.922 10.484 -10.195 1 95.88 131 SER A O 1
ATOM 1019 N N . GLN A 1 132 ? -17.641 9.5 -11.203 1 95.75 132 GLN A N 1
ATOM 1020 C CA . GLN A 1 132 ? -17.766 8.484 -10.164 1 95.75 132 GLN A CA 1
ATOM 1021 C C . GLN A 1 132 ? -16.562 7.535 -10.18 1 95.75 132 GLN A C 1
ATOM 1023 O O . GLN A 1 132 ? -16.094 7.094 -9.125 1 95.75 132 GLN A O 1
ATOM 1028 N N . GLN A 1 133 ? -16.109 7.25 -11.336 1 97.19 133 GLN A N 1
ATOM 1029 C CA . GLN A 1 133 ? -14.93 6.391 -11.469 1 97.19 133 GLN A CA 1
ATOM 1030 C C . GLN A 1 133 ? -13.695 7.051 -10.867 1 97.19 133 GLN A C 1
ATOM 1032 O O . GLN A 1 133 ? -12.906 6.395 -10.18 1 97.19 133 GLN A O 1
ATOM 1037 N N . LEU A 1 134 ? -13.547 8.305 -11.141 1 97.88 134 LEU A N 1
ATOM 1038 C CA . LEU A 1 134 ? -12.406 9.039 -10.617 1 97.88 134 LEU A CA 1
ATOM 1039 C C . LEU A 1 134 ? -12.492 9.172 -9.094 1 97.88 134 LEU A C 1
ATOM 1041 O O . LEU A 1 134 ? -11.477 9.109 -8.398 1 97.88 134 LEU A O 1
ATOM 1045 N N . LYS A 1 135 ? -13.672 9.344 -8.602 1 97.56 135 LYS A N 1
ATOM 1046 C CA . LYS A 1 135 ? -13.875 9.398 -7.156 1 97.56 135 LYS A CA 1
ATOM 1047 C C . LYS A 1 135 ? -13.539 8.062 -6.504 1 97.56 135 LYS A C 1
ATOM 1049 O O . LYS A 1 135 ? -12.945 8.023 -5.426 1 97.56 135 LYS A O 1
ATOM 1054 N N . ALA A 1 136 ? -13.961 7.012 -7.184 1 97.69 136 ALA A N 1
ATOM 1055 C CA . ALA A 1 136 ? -13.648 5.672 -6.691 1 97.69 136 ALA A CA 1
ATOM 1056 C C . ALA A 1 136 ? -12.141 5.445 -6.629 1 97.69 136 ALA A C 1
ATOM 1058 O O . ALA A 1 136 ? -11.633 4.859 -5.672 1 97.69 136 ALA A O 1
ATOM 1059 N N . LEU A 1 137 ? -11.5 5.887 -7.664 1 98.19 137 LEU A N 1
ATOM 1060 C CA . LEU A 1 137 ? -10.047 5.77 -7.684 1 98.19 137 LEU A CA 1
ATOM 1061 C C . LEU A 1 137 ? -9.414 6.566 -6.543 1 98.19 137 LEU A C 1
ATOM 1063 O O . LEU A 1 137 ? -8.516 6.078 -5.863 1 98.19 137 LEU A O 1
ATOM 1067 N N . SER A 1 138 ? -9.844 7.773 -6.34 1 98.12 138 SER A N 1
ATOM 1068 C CA . SER A 1 138 ? -9.352 8.609 -5.25 1 98.12 138 SER A CA 1
ATOM 1069 C C . SER A 1 138 ? -9.578 7.941 -3.896 1 98.12 138 SER A C 1
ATOM 1071 O O . SER A 1 138 ? -8.68 7.914 -3.055 1 98.12 138 SER A O 1
ATOM 1073 N N . SER A 1 139 ? -10.75 7.367 -3.715 1 97.62 139 SER A N 1
ATOM 1074 C CA . SER A 1 139 ? -11.086 6.707 -2.459 1 97.62 139 SER A CA 1
ATOM 1075 C C . SER A 1 139 ? -10.211 5.477 -2.229 1 97.62 139 SER A C 1
ATOM 1077 O O . SER A 1 139 ? -9.773 5.223 -1.104 1 97.62 139 SER A O 1
ATOM 1079 N N . LEU A 1 140 ? -10.023 4.754 -3.285 1 97.75 140 LEU A N 1
ATOM 1080 C CA . LEU A 1 140 ? -9.164 3.572 -3.211 1 97.75 140 LEU A CA 1
ATOM 1081 C C . LEU A 1 140 ? -7.754 3.951 -2.781 1 97.75 140 LEU A C 1
ATOM 1083 O O . LEU A 1 140 ? -7.195 3.342 -1.867 1 97.75 140 LEU A O 1
ATOM 1087 N N . ILE A 1 141 ? -7.191 4.957 -3.385 1 98 141 ILE A N 1
ATOM 1088 C CA . ILE A 1 141 ? -5.828 5.379 -3.096 1 98 141 ILE A CA 1
ATOM 1089 C C . ILE A 1 141 ? -5.754 5.957 -1.684 1 98 141 ILE A C 1
ATOM 1091 O O . ILE A 1 141 ? -4.777 5.73 -0.964 1 98 141 ILE A O 1
ATOM 1095 N N . SER A 1 142 ? -6.754 6.715 -1.3 1 97.31 142 SER A N 1
ATOM 1096 C CA . SER A 1 142 ? -6.809 7.246 0.057 1 97.31 142 SER A CA 1
ATOM 1097 C C . SER A 1 142 ? -6.773 6.129 1.093 1 97.31 142 SER A C 1
ATOM 1099 O O . SER A 1 142 ? -6.094 6.238 2.113 1 97.31 142 SER A O 1
ATOM 1101 N N . ASP A 1 143 ? -7.473 5.062 0.815 1 97.19 143 ASP A N 1
ATOM 1102 C CA . ASP A 1 143 ? -7.508 3.904 1.702 1 97.19 143 ASP A CA 1
ATOM 1103 C C . ASP A 1 143 ? -6.129 3.254 1.809 1 97.19 143 ASP A C 1
ATOM 1105 O O . ASP A 1 143 ? -5.672 2.936 2.908 1 97.19 143 ASP A O 1
ATOM 1109 N N . VAL A 1 144 ? -5.48 3.096 0.705 1 96.81 144 VAL A N 1
ATOM 1110 C CA . VAL A 1 144 ? -4.164 2.471 0.672 1 96.81 144 VAL A CA 1
ATOM 1111 C C . VAL A 1 144 ? -3.154 3.355 1.402 1 96.81 144 VAL A C 1
ATOM 1113 O O . VAL A 1 144 ? -2.27 2.854 2.1 1 96.81 144 VAL A O 1
ATOM 1116 N N . ARG A 1 145 ? -3.25 4.594 1.187 1 95.75 145 ARG A N 1
ATOM 1117 C CA . ARG A 1 145 ? -2.352 5.516 1.875 1 95.75 145 ARG A CA 1
ATOM 1118 C C . ARG A 1 145 ? -2.535 5.43 3.387 1 95.75 145 ARG A C 1
ATOM 1120 O O . ARG A 1 145 ? -1.562 5.496 4.141 1 95.75 145 ARG A O 1
ATOM 1127 N N . MET A 1 146 ? -3.775 5.309 3.854 1 96.06 146 MET A N 1
ATOM 1128 C CA . MET A 1 146 ? -4.02 5.148 5.285 1 96.06 146 MET A CA 1
ATOM 1129 C C . MET A 1 146 ? -3.422 3.84 5.797 1 96.06 146 MET A C 1
ATOM 1131 O O . MET A 1 146 ? -2.842 3.803 6.883 1 96.06 146 MET A O 1
ATOM 1135 N N . PHE A 1 147 ? -3.533 2.842 5.031 1 97.25 147 PHE A N 1
ATOM 1136 C CA . PHE A 1 147 ? -2.904 1.577 5.395 1 97.25 147 PHE A CA 1
ATOM 1137 C C . PHE A 1 147 ? -1.396 1.743 5.535 1 97.25 147 PHE A C 1
ATOM 1139 O O . PHE A 1 147 ? -0.801 1.254 6.5 1 97.25 147 PHE A O 1
ATOM 1146 N N . SER A 1 148 ? -0.836 2.367 4.535 1 93.75 148 SER A N 1
ATOM 1147 C CA . SER A 1 148 ? 0.613 2.545 4.527 1 93.75 148 SER A CA 1
ATOM 1148 C C . SER A 1 148 ? 1.081 3.328 5.746 1 93.75 148 SER A C 1
ATOM 1150 O O . SER A 1 148 ? 2.211 3.152 6.211 1 93.75 148 SER A O 1
ATOM 1152 N N . ARG A 1 149 ? 0.227 4.141 6.312 1 93.75 149 ARG A N 1
ATOM 1153 C CA . ARG A 1 149 ? 0.592 4.965 7.457 1 93.75 149 ARG A CA 1
ATOM 1154 C C . ARG A 1 149 ? 0.532 4.164 8.75 1 93.75 149 ARG A C 1
ATOM 1156 O O . ARG A 1 149 ? 0.982 4.633 9.797 1 93.75 149 ARG A O 1
ATOM 1163 N N . LEU A 1 150 ? 0.08 2.957 8.703 1 94.25 150 LEU A N 1
ATOM 1164 C CA . LEU A 1 150 ? 0.035 2.115 9.898 1 94.25 150 LEU A CA 1
ATOM 1165 C C . LEU A 1 150 ? 1.423 1.968 10.508 1 94.25 150 LEU A C 1
ATOM 1167 O O . LEU A 1 150 ? 1.556 1.826 11.727 1 94.25 150 LEU A O 1
ATOM 1171 N N . TRP A 1 151 ? 2.443 2.078 9.633 1 90.69 151 TRP A N 1
ATOM 1172 C CA . TRP A 1 151 ? 3.818 1.901 10.086 1 90.69 151 TRP A CA 1
ATOM 1173 C C . TRP A 1 151 ? 4.41 3.225 10.562 1 90.69 151 TRP A C 1
ATOM 1175 O O . TRP A 1 151 ? 5.598 3.299 10.891 1 90.69 151 TRP A O 1
ATOM 1185 N N . GLY A 1 152 ? 3.594 4.188 10.648 1 90 152 GLY A N 1
ATOM 1186 C CA . GLY A 1 152 ? 4.055 5.512 11.039 1 90 152 GLY A CA 1
ATOM 1187 C C . GLY A 1 152 ? 4.652 5.551 12.43 1 90 152 GLY A C 1
ATOM 1188 O O . GLY A 1 152 ? 5.523 6.375 12.719 1 90 152 GLY A O 1
ATOM 1189 N N . LEU A 1 153 ? 4.246 4.617 13.273 1 90.62 153 LEU A N 1
ATOM 1190 C CA . LEU A 1 153 ? 4.754 4.59 14.641 1 90.62 153 LEU A CA 1
ATOM 1191 C C . LEU A 1 153 ? 6.246 4.281 14.664 1 90.62 153 LEU A C 1
ATOM 1193 O O . LEU A 1 153 ? 6.98 4.797 15.508 1 90.62 153 LEU A O 1
ATOM 1197 N N . PHE A 1 154 ? 6.73 3.471 13.695 1 88 154 PHE A N 1
ATOM 1198 C CA . PHE A 1 154 ? 8.156 3.172 13.609 1 88 154 PHE A CA 1
ATOM 1199 C C . PHE A 1 154 ? 8.938 4.402 13.172 1 88 154 PHE A C 1
ATOM 1201 O O . PHE A 1 154 ? 10.047 4.645 13.664 1 88 154 PHE A O 1
ATOM 1208 N N . GLU A 1 155 ? 8.32 5.117 12.312 1 87.75 155 GLU A N 1
ATOM 1209 C CA . GLU A 1 155 ? 8.969 6.34 11.844 1 87.75 155 GLU A CA 1
ATOM 1210 C C . GLU A 1 155 ? 9.062 7.375 12.953 1 87.75 155 GLU A C 1
ATOM 1212 O O . GLU A 1 155 ? 10.062 8.086 13.062 1 87.75 155 GLU A O 1
ATOM 1217 N N . ILE A 1 156 ? 8.016 7.449 13.734 1 92.69 156 ILE A N 1
ATOM 1218 C CA . ILE A 1 156 ? 8.008 8.383 14.859 1 92.69 156 ILE A CA 1
ATOM 1219 C C . ILE A 1 156 ? 9.055 7.969 15.891 1 92.69 156 ILE A C 1
ATOM 1221 O O . ILE A 1 156 ? 9.719 8.82 16.484 1 92.69 156 ILE A O 1
ATOM 1225 N N . TRP A 1 157 ? 9.188 6.676 16.078 1 90.5 157 TRP A N 1
ATOM 1226 C CA . TRP A 1 157 ? 10.211 6.156 16.984 1 90.5 157 TRP A CA 1
ATOM 1227 C C . TRP A 1 157 ? 11.602 6.566 16.516 1 90.5 157 TRP A C 1
ATOM 1229 O O . TRP A 1 157 ? 12.414 7.035 17.312 1 90.5 157 TRP A O 1
ATOM 1239 N N . ALA A 1 158 ? 11.883 6.418 15.281 1 86.88 158 ALA A N 1
ATOM 1240 C CA . ALA A 1 158 ? 13.172 6.801 14.719 1 86.88 158 ALA A CA 1
ATOM 1241 C C . ALA A 1 158 ? 13.398 8.305 14.836 1 86.88 158 ALA A C 1
ATOM 1243 O O . ALA A 1 158 ? 14.508 8.75 15.141 1 86.88 158 ALA A O 1
ATOM 1244 N N . TRP A 1 159 ? 12.391 9.008 14.617 1 89.88 159 TRP A N 1
ATOM 1245 C CA . TRP A 1 159 ? 12.438 10.461 14.742 1 89.88 159 TRP A CA 1
ATOM 1246 C C . TRP A 1 159 ? 12.742 10.875 16.172 1 89.88 159 TRP A C 1
ATOM 1248 O O . TRP A 1 159 ? 13.586 11.742 16.422 1 89.88 159 TRP A O 1
ATOM 1258 N N . ALA A 1 160 ? 12.086 10.258 17.047 1 91.94 160 ALA A N 1
ATOM 1259 C CA . ALA A 1 160 ? 12.305 10.555 18.469 1 91.94 160 ALA A CA 1
ATOM 1260 C C . ALA A 1 160 ? 13.75 10.25 18.859 1 91.94 160 ALA A C 1
ATOM 1262 O O . ALA A 1 160 ? 14.391 11.055 19.547 1 91.94 160 ALA A O 1
ATOM 1263 N N . LYS A 1 161 ? 14.258 9.164 18.438 1 89.25 161 LYS A N 1
ATOM 1264 C CA . LYS A 1 161 ? 15.633 8.773 18.75 1 89.25 161 LYS A CA 1
ATOM 1265 C C . LYS A 1 161 ? 16.625 9.773 18.172 1 89.25 161 LYS A C 1
ATOM 1267 O O . LYS A 1 161 ? 17.547 10.219 18.875 1 89.25 161 LYS A O 1
ATOM 1272 N N . LYS A 1 162 ? 16.391 10.133 17.016 1 88.38 162 LYS A N 1
ATOM 1273 C CA . LYS A 1 162 ? 17.297 11.055 16.344 1 88.38 162 LYS A CA 1
ATOM 1274 C C . LYS A 1 162 ? 17.25 12.445 16.969 1 88.38 162 LYS A C 1
ATOM 1276 O O . LYS A 1 162 ? 18.297 13.031 17.266 1 88.38 162 LYS A O 1
ATOM 1281 N N . SER A 1 163 ? 16.094 12.945 17.203 1 90.06 163 SER A N 1
ATOM 1282 C CA . SER A 1 163 ? 15.914 14.32 17.656 1 90.06 163 SER A CA 1
ATOM 1283 C C . SER A 1 163 ? 16.219 14.469 19.141 1 90.06 163 SER A C 1
ATOM 1285 O O . SER A 1 163 ? 16.641 15.539 19.594 1 90.06 163 SER A O 1
ATOM 1287 N N . VAL A 1 164 ? 15.969 13.438 19.906 1 87.69 164 VAL A N 1
ATOM 1288 C CA . VAL A 1 164 ? 16.094 13.562 21.359 1 87.69 164 VAL A CA 1
ATOM 1289 C C . VAL A 1 164 ? 17.453 13.016 21.812 1 87.69 164 VAL A C 1
ATOM 1291 O O . VAL A 1 164 ? 18.109 13.602 22.656 1 87.69 164 VAL A O 1
ATOM 1294 N N . LEU A 1 165 ? 17.938 11.961 21.172 1 86 165 LEU A N 1
ATOM 1295 C CA . LEU A 1 165 ? 19.109 11.273 21.719 1 86 165 LEU A CA 1
ATOM 1296 C C . LEU A 1 165 ? 20.328 11.531 20.859 1 86 165 LEU A C 1
ATOM 1298 O O . LEU A 1 165 ? 21.406 11.867 21.375 1 86 165 LEU A O 1
ATOM 1302 N N . ASN A 1 166 ? 20.172 11.422 19.609 1 87.25 166 ASN A N 1
ATOM 1303 C CA . ASN A 1 166 ? 21.344 11.375 18.75 1 87.25 166 ASN A CA 1
ATOM 1304 C C . ASN A 1 166 ? 21.797 12.781 18.344 1 87.25 166 ASN A C 1
ATOM 1306 O O . ASN A 1 166 ? 22.984 13.094 18.391 1 87.25 166 ASN A O 1
ATOM 1310 N N . ASN A 1 167 ? 20.906 13.578 17.875 1 89.81 167 ASN A N 1
ATOM 1311 C CA . ASN A 1 167 ? 21.25 14.883 17.312 1 89.81 167 ASN A CA 1
ATOM 1312 C C . ASN A 1 167 ? 20.219 15.945 17.703 1 89.81 167 ASN A C 1
ATOM 1314 O O . ASN A 1 167 ? 19.531 16.5 16.844 1 89.81 167 ASN A O 1
ATOM 1318 N N . PRO A 1 168 ? 20.281 16.234 18.953 1 89 168 PRO A N 1
ATOM 1319 C CA . PRO A 1 168 ? 19.359 17.297 19.344 1 89 168 PRO A CA 1
ATOM 1320 C C . PRO A 1 168 ? 19.703 18.641 18.719 1 89 168 PRO A C 1
ATOM 1322 O O . PRO A 1 168 ? 20.875 18.969 18.547 1 89 168 PRO A O 1
ATOM 1325 N N . HIS A 1 169 ? 18.625 19.359 18.359 1 91.31 169 HIS A N 1
ATOM 1326 C CA . HIS A 1 169 ? 18.844 20.656 17.75 1 91.31 169 HIS A CA 1
ATOM 1327 C C . HIS A 1 169 ? 19.531 21.609 18.719 1 91.31 169 HIS A C 1
ATOM 1329 O O . HIS A 1 169 ? 19.219 21.625 19.922 1 91.31 169 HIS A O 1
ATOM 1335 N N . PRO A 1 170 ? 20.406 22.391 18.281 1 91.06 170 PRO A N 1
ATOM 1336 C CA . PRO A 1 170 ? 21.156 23.281 19.156 1 91.06 170 PRO A CA 1
ATOM 1337 C C . PRO A 1 170 ? 20.297 24.359 19.812 1 91.06 170 PRO A C 1
ATOM 1339 O O . PRO A 1 170 ? 20.578 24.797 20.922 1 91.06 170 PRO A O 1
ATOM 1342 N N . ASP A 1 171 ? 19.266 24.781 19.109 1 94.19 171 ASP A N 1
ATOM 1343 C CA . ASP A 1 171 ? 18.375 25.797 19.656 1 94.19 171 ASP A CA 1
ATOM 1344 C C . ASP A 1 171 ? 17.359 25.188 20.609 1 94.19 171 ASP A C 1
ATOM 1346 O O . ASP A 1 171 ? 16.656 24.234 20.266 1 94.19 171 ASP A O 1
ATOM 1350 N N . SER A 1 172 ? 17.266 25.688 21.797 1 94.62 172 SER A N 1
ATOM 1351 C CA . SER A 1 172 ? 16.453 25.109 22.859 1 94.62 172 SER A CA 1
ATOM 1352 C C . SER A 1 172 ? 14.961 25.203 22.516 1 94.62 172 SER A C 1
ATOM 1354 O O . SER A 1 172 ? 14.188 24.297 22.859 1 94.62 172 SER A O 1
ATOM 1356 N N . TRP A 1 173 ? 14.523 26.297 21.938 1 95 173 TRP A N 1
ATOM 1357 C CA . TRP A 1 173 ? 13.117 26.469 21.562 1 95 173 TRP A CA 1
ATOM 1358 C C . TRP A 1 173 ? 12.711 25.438 20.516 1 95 173 TRP A C 1
ATOM 1360 O O . TRP A 1 173 ? 11.648 24.812 20.625 1 95 173 TRP A O 1
ATOM 1370 N N . ILE A 1 174 ? 13.523 25.25 19.531 1 95.88 174 ILE A N 1
ATOM 1371 C CA . ILE A 1 174 ? 13.234 24.281 18.484 1 95.88 174 ILE A CA 1
ATOM 1372 C C . ILE A 1 174 ? 13.227 22.875 19.078 1 95.88 174 ILE A C 1
ATOM 1374 O O . ILE A 1 174 ? 12.398 22.047 18.688 1 95.88 174 ILE A O 1
ATOM 1378 N N . ARG A 1 175 ? 14.062 22.625 19.953 1 96.12 175 ARG A N 1
ATOM 1379 C CA . ARG A 1 175 ? 14.117 21.312 20.609 1 96.12 175 ARG A CA 1
ATOM 1380 C C . ARG A 1 175 ? 12.812 21.016 21.344 1 96.12 175 ARG A C 1
ATOM 1382 O O . ARG A 1 175 ? 12.305 19.891 21.281 1 96.12 175 ARG A O 1
ATOM 1389 N N . ARG A 1 176 ? 12.336 21.984 22.031 1 96.44 176 ARG A N 1
ATOM 1390 C CA . ARG A 1 176 ? 11.078 21.812 22.75 1 96.44 176 ARG A CA 1
ATOM 1391 C C . ARG A 1 176 ? 9.922 21.578 21.797 1 96.44 176 ARG A C 1
ATOM 1393 O O . ARG A 1 176 ? 9.039 20.766 22.047 1 96.44 176 ARG A O 1
ATOM 1400 N N . ILE A 1 177 ? 9.914 22.344 20.781 1 97.25 177 ILE A N 1
ATOM 1401 C CA . ILE A 1 177 ? 8.875 22.203 19.766 1 97.25 177 ILE A CA 1
ATOM 1402 C C . ILE A 1 177 ? 8.922 20.781 19.188 1 97.25 177 ILE A C 1
ATOM 1404 O O . ILE A 1 177 ? 7.887 20.125 19.047 1 97.25 177 ILE A O 1
ATOM 1408 N N . GLU A 1 178 ? 10.062 20.328 18.891 1 96.12 178 GLU A N 1
ATOM 1409 C CA . GLU A 1 178 ? 10.234 19 18.297 1 96.12 178 GLU A CA 1
ATOM 1410 C C . GLU A 1 178 ? 9.766 17.906 19.25 1 96.12 178 GLU A C 1
ATOM 1412 O O . GLU A 1 178 ? 9.125 16.938 18.828 1 96.12 178 GLU A O 1
ATOM 1417 N N . LYS A 1 179 ? 10.133 18.016 20.469 1 96.75 179 LYS A N 1
ATOM 1418 C CA . LYS A 1 179 ? 9.68 17.047 21.453 1 96.75 179 LYS A CA 1
ATOM 1419 C C . LYS A 1 179 ? 8.156 17 21.531 1 96.75 179 LYS A C 1
ATOM 1421 O O . LYS A 1 179 ? 7.562 15.93 21.625 1 96.75 179 LYS A O 1
ATOM 1426 N N . THR A 1 180 ? 7.582 18.172 21.516 1 97.62 180 THR A N 1
ATOM 1427 C CA . THR A 1 180 ? 6.129 18.266 21.562 1 97.62 180 THR A CA 1
ATOM 1428 C C . THR A 1 180 ? 5.52 17.672 20.281 1 97.62 180 THR A C 1
ATOM 1430 O O . THR A 1 180 ? 4.48 17.016 20.344 1 97.62 180 THR A O 1
ATOM 1433 N N . GLN A 1 181 ? 6.133 17.922 19.172 1 97.25 181 GLN A N 1
ATOM 1434 C CA . GLN A 1 181 ? 5.672 17.359 17.906 1 97.25 181 GLN A CA 1
ATOM 1435 C C . GLN A 1 181 ? 5.684 15.828 17.938 1 97.25 181 GLN A C 1
ATOM 1437 O O . GLN A 1 181 ? 4.762 15.18 17.438 1 97.25 181 GLN A O 1
ATOM 1442 N N . ILE A 1 182 ? 6.695 15.289 18.484 1 97.25 182 ILE A N 1
ATOM 1443 C CA . ILE A 1 182 ? 6.812 13.836 18.578 1 97.25 182 ILE A CA 1
ATOM 1444 C C . ILE A 1 182 ? 5.648 13.281 19.391 1 97.25 182 ILE A C 1
ATOM 1446 O O . ILE A 1 182 ? 5.016 12.297 19 1 97.25 182 ILE A O 1
ATOM 1450 N N . LEU A 1 183 ? 5.352 13.938 20.469 1 97.56 183 LEU A N 1
ATOM 1451 C CA . LEU A 1 183 ? 4.266 13.492 21.328 1 97.56 183 LEU A CA 1
ATOM 1452 C C . LEU A 1 183 ? 2.92 13.609 20.625 1 97.56 183 LEU A C 1
ATOM 1454 O O . LEU A 1 183 ? 2.102 12.688 20.688 1 97.56 183 LEU A O 1
ATOM 1458 N N . VAL A 1 184 ? 2.705 14.688 20.031 1 97.94 184 VAL A N 1
ATOM 1459 C CA . VAL A 1 184 ? 1.443 14.938 19.344 1 97.94 184 VAL A CA 1
ATOM 1460 C C . VAL A 1 184 ? 1.277 13.945 18.188 1 97.94 184 VAL A C 1
ATOM 1462 O O . VAL A 1 184 ? 0.177 13.438 17.953 1 97.94 184 VAL A O 1
ATOM 1465 N N . ASN A 1 185 ? 2.334 13.672 17.484 1 97.56 185 ASN A N 1
ATOM 1466 C CA . ASN A 1 185 ? 2.264 12.734 16.375 1 97.56 185 ASN A CA 1
ATOM 1467 C C . ASN A 1 185 ? 2.088 11.297 16.844 1 97.56 185 ASN A C 1
ATOM 1469 O O . ASN A 1 185 ? 1.483 10.477 16.156 1 97.56 185 ASN A O 1
ATOM 1473 N N . LEU A 1 186 ? 2.617 10.961 18.016 1 97.56 186 LEU A N 1
ATOM 1474 C CA . LEU A 1 186 ? 2.354 9.648 18.609 1 97.56 186 LEU A CA 1
ATOM 1475 C C . LEU A 1 186 ? 0.863 9.453 18.859 1 97.56 186 LEU A C 1
ATOM 1477 O O . LEU A 1 186 ? 0.304 8.406 18.516 1 97.56 186 LEU A O 1
ATOM 1481 N N . ALA A 1 187 ? 0.245 10.461 19.391 1 97.88 187 ALA A N 1
ATOM 1482 C CA . ALA A 1 187 ? -1.193 10.414 19.641 1 97.88 187 ALA A CA 1
ATOM 1483 C C . ALA A 1 187 ? -1.979 10.367 18.328 1 97.88 187 ALA A C 1
ATOM 1485 O O . ALA A 1 187 ? -2.914 9.57 18.188 1 97.88 187 ALA A O 1
ATOM 1486 N N . TYR A 1 188 ? -1.595 11.219 17.438 1 97.88 188 TYR A N 1
ATOM 1487 C CA . TYR A 1 188 ? -2.211 11.242 16.125 1 97.88 188 TYR A CA 1
ATOM 1488 C C . TYR A 1 188 ? -2.203 9.859 15.492 1 97.88 188 TYR A C 1
ATOM 1490 O O . TYR A 1 188 ? -3.246 9.352 15.07 1 97.88 188 TYR A O 1
ATOM 1498 N N . GLN A 1 189 ? -1.037 9.234 15.461 1 97.38 189 GLN A N 1
ATOM 1499 C CA . GLN A 1 189 ? -0.854 7.973 14.766 1 97.38 189 GLN A CA 1
ATOM 1500 C C . GLN A 1 189 ? -1.574 6.836 15.484 1 97.38 189 GLN A C 1
ATOM 1502 O O . GLN A 1 189 ? -2.135 5.945 14.844 1 97.38 189 GLN A O 1
ATOM 1507 N N . TYR A 1 190 ? -1.49 6.824 16.734 1 97.12 190 TYR A N 1
ATOM 1508 C CA . TYR A 1 190 ? -2.152 5.785 17.5 1 97.12 190 TYR A CA 1
ATOM 1509 C C . TYR A 1 190 ? -3.656 5.789 17.25 1 97.12 190 TYR A C 1
ATOM 1511 O O . TYR A 1 190 ? -4.246 4.742 16.984 1 97.12 190 TYR A O 1
ATOM 1519 N N . LEU A 1 191 ? -4.219 6.945 17.312 1 97.44 191 LEU A N 1
ATOM 1520 C CA . LEU A 1 191 ? -5.66 7.078 17.109 1 97.44 191 LEU A CA 1
ATOM 1521 C C . LEU A 1 191 ? -6.051 6.742 15.68 1 97.44 191 LEU A C 1
ATOM 1523 O O . LEU A 1 191 ? -7.062 6.082 15.445 1 97.44 191 LEU A O 1
ATOM 1527 N N . GLU A 1 192 ? -5.27 7.215 14.766 1 97.06 192 GLU A N 1
ATOM 1528 C CA . GLU A 1 192 ? -5.551 6.898 13.375 1 97.06 192 GLU A CA 1
ATOM 1529 C C . GLU A 1 192 ? -5.48 5.395 13.125 1 97.06 192 GLU A C 1
ATOM 1531 O O . GLU A 1 192 ? -6.352 4.828 12.461 1 97.06 192 GLU A O 1
ATOM 1536 N N . ASN A 1 193 ? -4.441 4.723 13.641 1 97.62 193 ASN A N 1
ATOM 1537 C CA . ASN A 1 193 ? -4.297 3.279 13.492 1 97.62 193 ASN A CA 1
ATOM 1538 C C . ASN A 1 193 ? -5.504 2.531 14.055 1 97.62 193 ASN A C 1
ATOM 1540 O O . ASN A 1 193 ? -6.031 1.622 13.414 1 97.62 193 ASN A O 1
ATOM 1544 N N . TYR A 1 194 ? -5.852 2.969 15.164 1 97.06 194 TYR A N 1
ATOM 1545 C CA . TYR A 1 194 ? -6.941 2.285 15.852 1 97.06 194 TYR A CA 1
ATOM 1546 C C . TYR A 1 194 ? -8.258 2.465 15.102 1 97.06 194 TYR A C 1
ATOM 1548 O O . TYR A 1 194 ? -9.016 1.507 14.922 1 97.06 194 TYR A O 1
ATOM 1556 N N . ALA A 1 195 ? -8.547 3.646 14.688 1 97.06 195 ALA A N 1
ATOM 1557 C CA . ALA A 1 195 ? -9.766 3.934 13.938 1 97.06 195 ALA A CA 1
ATOM 1558 C C . ALA A 1 195 ? -9.781 3.182 12.609 1 97.06 195 ALA A C 1
ATOM 1560 O O . ALA A 1 195 ? -10.789 2.576 12.242 1 97.06 195 ALA A O 1
ATOM 1561 N N . TYR A 1 196 ? -8.68 3.195 11.93 1 97.81 196 TYR A N 1
ATOM 1562 C CA . TYR A 1 196 ? -8.586 2.574 10.609 1 97.81 196 TYR A CA 1
ATOM 1563 C C . TYR A 1 196 ? -8.773 1.063 10.711 1 97.81 196 TYR A C 1
ATOM 1565 O O . TYR A 1 196 ? -9.594 0.483 10 1 97.81 196 TYR A O 1
ATOM 1573 N N . LEU A 1 197 ? -8.047 0.402 11.602 1 97.94 197 LEU A N 1
ATOM 1574 C CA . LEU A 1 197 ? -8.125 -1.047 11.75 1 97.94 197 LEU A CA 1
ATOM 1575 C C . LEU A 1 197 ? -9.508 -1.472 12.227 1 97.94 197 LEU A C 1
ATOM 1577 O O . LEU A 1 197 ? -9.992 -2.547 11.867 1 97.94 197 LEU A O 1
ATOM 1581 N N . SER A 1 198 ? -10.125 -0.612 12.984 1 97.62 198 SER A N 1
ATOM 1582 C CA . SER A 1 198 ? -11.484 -0.906 13.422 1 97.62 198 SER A CA 1
ATOM 1583 C C . SER A 1 198 ? -12.477 -0.786 12.266 1 97.62 198 SER A C 1
ATOM 1585 O O . SER A 1 198 ? -13.414 -1.572 12.164 1 97.62 198 SER A O 1
ATOM 1587 N N . SER A 1 199 ? -12.25 0.222 11.477 1 96.88 199 SER A N 1
ATOM 1588 C CA . SER A 1 199 ? -13.133 0.419 10.336 1 96.88 199 SER A CA 1
ATOM 1589 C C . SER A 1 199 ? -13.047 -0.753 9.367 1 96.88 199 SER A C 1
ATOM 1591 O O . SER A 1 199 ? -13.961 -0.969 8.562 1 96.88 199 SER A O 1
ATOM 1593 N N . LYS A 1 200 ? -11.977 -1.504 9.406 1 97.31 200 LYS A N 1
ATOM 1594 C CA . LYS A 1 200 ? -11.789 -2.65 8.523 1 97.31 200 LYS A CA 1
ATOM 1595 C C . LYS A 1 200 ? -12.188 -3.951 9.211 1 97.31 200 LYS A C 1
ATOM 1597 O O . LYS A 1 200 ? -11.961 -5.039 8.68 1 97.31 200 LYS A O 1
ATOM 1602 N N . GLY A 1 201 ? -12.648 -3.889 10.453 1 96.31 201 GLY A N 1
ATOM 1603 C CA . GLY A 1 201 ? -13.133 -5.051 11.18 1 96.31 201 GLY A CA 1
ATOM 1604 C C . GLY A 1 201 ? -12.039 -5.785 11.93 1 96.31 201 GLY A C 1
ATOM 1605 O O . GLY A 1 201 ? -12.25 -6.891 12.422 1 96.31 201 GLY A O 1
ATOM 1606 N N . VAL A 1 202 ? -10.883 -5.23 11.945 1 97 202 VAL A N 1
ATOM 1607 C CA . VAL A 1 202 ? -9.75 -5.879 12.602 1 97 202 VAL A CA 1
ATOM 1608 C C . VAL A 1 202 ? -9.828 -5.648 14.109 1 97 202 VAL A C 1
ATOM 1610 O O . VAL A 1 202 ? -9.609 -6.574 14.898 1 97 202 VAL A O 1
ATOM 1613 N N . LEU A 1 203 ? -10.18 -4.312 14.297 1 94.62 203 LEU A N 1
ATOM 1614 C CA . LEU A 1 203 ? -10.336 -3.98 15.711 1 94.62 203 LEU A CA 1
ATOM 1615 C C . LEU A 1 203 ? -11.797 -3.689 16.047 1 94.62 203 LEU A C 1
ATOM 1617 O O . LEU A 1 203 ? -12.609 -3.473 15.141 1 94.62 203 LEU A O 1
ATOM 1621 N N . GLY A 1 204 ? -12.305 -3.777 17.266 1 88.5 204 GLY A N 1
ATOM 1622 C CA . GLY A 1 204 ? -13.711 -3.865 17.641 1 88.5 204 GLY A CA 1
ATOM 1623 C C . GLY A 1 204 ? -14.273 -2.561 18.172 1 88.5 204 GLY A C 1
ATOM 1624 O O . GLY A 1 204 ? -15.156 -2.562 19.031 1 88.5 204 GLY A O 1
ATOM 1625 N N . LEU A 1 205 ? -13.789 -1.355 17.594 1 92.31 205 LEU A N 1
ATOM 1626 C CA . LEU A 1 205 ? -14.391 -0.099 18.016 1 92.31 205 LEU A CA 1
ATOM 1627 C C . LEU A 1 205 ? -15.766 0.091 17.391 1 92.31 205 LEU A C 1
ATOM 1629 O O . LEU A 1 205 ? -15.961 -0.236 16.219 1 92.31 205 LEU A O 1
ATOM 1633 N N . SER A 1 206 ? -16.688 0.675 18.156 1 94.94 206 SER A N 1
ATOM 1634 C CA . SER A 1 206 ? -17.984 1.041 17.609 1 94.94 206 SER A CA 1
ATOM 1635 C C . SER A 1 206 ? -17.859 2.146 16.562 1 94.94 206 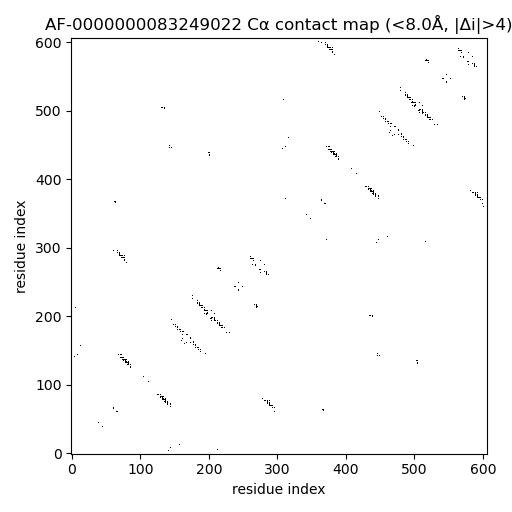SER A C 1
ATOM 1637 O O . SER A 1 206 ? -16.844 2.842 16.5 1 94.94 206 SER A O 1
ATOM 1639 N N . THR A 1 207 ? -18.844 2.303 15.82 1 94.56 207 THR A N 1
ATOM 1640 C CA . THR A 1 207 ? -18.828 3.312 14.766 1 94.56 207 THR A CA 1
ATOM 1641 C C . THR A 1 207 ? -18.688 4.711 15.359 1 94.56 207 THR A C 1
ATOM 1643 O O . THR A 1 207 ? -17.969 5.551 14.812 1 94.56 207 THR A O 1
ATOM 1646 N N . GLU A 1 208 ? -19.359 4.965 16.422 1 95.38 208 GLU A N 1
ATOM 1647 C CA . GLU A 1 208 ? -19.281 6.262 17.078 1 95.38 208 GLU A CA 1
ATOM 1648 C C . GLU A 1 208 ? -17.875 6.52 17.609 1 95.38 208 GLU A C 1
ATOM 1650 O O . GLU A 1 208 ? -17.344 7.625 17.469 1 95.38 208 GLU A O 1
ATOM 1655 N N . ALA A 1 209 ? -17.297 5.492 18.188 1 96.19 209 ALA A N 1
ATOM 1656 C CA . ALA A 1 209 ? -15.938 5.617 18.734 1 96.19 209 ALA A CA 1
ATOM 1657 C C . ALA A 1 209 ? -14.922 5.836 17.609 1 96.19 209 ALA A C 1
ATOM 1659 O O . ALA A 1 209 ? -13.938 6.559 17.797 1 96.19 209 ALA A O 1
ATOM 1660 N N . GLN A 1 210 ? -15.164 5.168 16.547 1 96.12 210 GLN A N 1
ATOM 1661 C CA . GLN A 1 210 ? -14.305 5.379 15.391 1 96.12 210 GLN A CA 1
ATOM 1662 C C . GLN A 1 210 ? -14.344 6.832 14.93 1 96.12 210 GLN A C 1
ATOM 1664 O O . GLN A 1 210 ? -13.297 7.441 14.68 1 96.12 210 GLN A O 1
ATOM 1669 N N . SER A 1 211 ? -15.531 7.348 14.828 1 94.94 211 SER A N 1
ATOM 1670 C CA . SER A 1 211 ? -15.695 8.727 14.391 1 94.94 211 SER A CA 1
ATOM 1671 C C . SER A 1 211 ? -14.969 9.695 15.32 1 94.94 211 SER A C 1
ATOM 1673 O O . SER A 1 211 ? -14.305 10.625 14.859 1 94.94 211 SER A O 1
ATOM 1675 N N . LYS A 1 212 ? -15.07 9.445 16.594 1 96.5 212 LYS A N 1
ATOM 1676 C CA . LYS A 1 212 ? -14.367 10.273 17.562 1 96.5 212 LYS A CA 1
ATOM 1677 C C . LYS A 1 212 ? -12.859 10.156 17.406 1 96.5 212 LYS A C 1
ATOM 1679 O O . LYS A 1 212 ? -12.141 11.148 17.469 1 96.5 212 LYS A O 1
ATOM 1684 N N . ALA A 1 213 ? -12.398 8.938 17.219 1 97.06 213 ALA A N 1
ATOM 1685 C CA . ALA A 1 213 ? -10.969 8.703 17.047 1 97.06 213 ALA A CA 1
ATOM 1686 C C . ALA A 1 213 ? -10.43 9.43 15.82 1 97.06 213 ALA A C 1
ATOM 1688 O O . ALA A 1 213 ? -9.336 10 15.859 1 97.06 213 ALA A O 1
ATOM 1689 N N . TRP A 1 214 ? -11.227 9.438 14.766 1 96.38 214 TRP A N 1
ATOM 1690 C CA . TRP A 1 214 ? -10.828 10.156 13.562 1 96.38 214 TRP A CA 1
ATOM 1691 C C . TRP A 1 214 ? -10.695 11.648 13.836 1 96.38 214 TRP A C 1
ATOM 1693 O O . TRP A 1 214 ? -9.711 12.273 13.438 1 96.38 214 TRP A O 1
ATOM 1703 N N . VAL A 1 215 ? -11.672 12.211 14.523 1 97.06 215 VAL A N 1
ATOM 1704 C CA . VAL A 1 215 ? -11.703 13.648 14.781 1 97.06 215 VAL A CA 1
ATOM 1705 C C . VAL A 1 215 ? -10.531 14.039 15.68 1 97.06 215 VAL A C 1
ATOM 1707 O O . VAL A 1 215 ? -9.812 15 15.391 1 97.06 215 VAL A O 1
ATOM 1710 N N . TYR A 1 216 ? -10.312 13.297 16.703 1 97.69 216 TYR A N 1
ATOM 1711 C CA . TYR A 1 216 ? -9.242 13.625 17.625 1 97.69 216 TYR A CA 1
ATOM 1712 C C . TYR A 1 216 ? -7.875 13.43 16.984 1 97.69 216 TYR A C 1
ATOM 1714 O O . TYR A 1 216 ? -6.945 14.203 17.234 1 97.69 216 TYR A O 1
ATOM 1722 N N . SER A 1 217 ? -7.738 12.352 16.203 1 97.88 217 SER A N 1
ATOM 1723 C CA . SER A 1 217 ? -6.504 12.188 15.445 1 97.88 217 SER A CA 1
ATOM 1724 C C . SER A 1 217 ? -6.219 13.414 14.586 1 97.88 217 SER A C 1
ATOM 1726 O O . SER A 1 217 ? -5.098 13.93 14.578 1 97.88 217 SER A O 1
ATOM 1728 N N . SER A 1 218 ? -7.227 13.945 13.953 1 97.25 218 SER A N 1
ATOM 1729 C CA . SER A 1 218 ? -7.082 15.102 13.07 1 97.25 218 SER A CA 1
ATOM 1730 C C . SER A 1 218 ? -6.742 16.359 13.867 1 97.25 218 SER A C 1
ATOM 1732 O O . SER A 1 218 ? -6.012 17.219 13.391 1 97.25 218 SER A O 1
ATOM 1734 N N . ARG A 1 219 ? -7.281 16.453 15.047 1 98.06 219 ARG A N 1
ATOM 1735 C CA . ARG A 1 219 ? -6.965 17.609 15.883 1 98.06 219 ARG A CA 1
ATOM 1736 C C . ARG A 1 219 ? -5.5 17.594 16.297 1 98.06 219 ARG A C 1
ATOM 1738 O O . ARG A 1 219 ? -4.863 18.641 16.406 1 98.06 219 ARG A O 1
ATOM 1745 N N . PHE A 1 220 ? -5 16.406 16.547 1 98.38 220 PHE A N 1
ATOM 1746 C CA . PHE A 1 220 ? -3.574 16.297 16.828 1 98.38 220 PHE A CA 1
ATOM 1747 C C . PHE A 1 220 ? -2.75 16.641 15.602 1 98.38 220 PHE A C 1
ATOM 1749 O O . PHE A 1 220 ? -1.657 17.203 15.711 1 98.38 220 PHE A O 1
ATOM 1756 N N . TRP A 1 221 ? -3.271 16.344 14.477 1 97.88 221 TRP A N 1
ATOM 1757 C CA . TRP A 1 221 ? -2.623 16.734 13.234 1 97.88 221 TRP A CA 1
ATOM 1758 C C . TRP A 1 221 ? -2.588 18.25 13.086 1 97.88 221 TRP A C 1
ATOM 1760 O O . TRP A 1 221 ? -1.565 18.828 12.695 1 97.88 221 TRP A O 1
ATOM 1770 N N . VAL A 1 222 ? -3.66 18.922 13.406 1 97.94 222 VAL A N 1
ATOM 1771 C CA . VAL A 1 222 ? -3.711 20.375 13.383 1 97.94 222 VAL A CA 1
ATOM 1772 C C . VAL A 1 222 ? -2.652 20.938 14.328 1 97.94 222 VAL A C 1
ATOM 1774 O O . VAL A 1 222 ? -1.933 21.875 13.977 1 97.94 222 VAL A O 1
ATOM 1777 N N . ALA A 1 223 ? -2.611 20.344 15.484 1 98.31 223 ALA A N 1
ATOM 1778 C CA . ALA A 1 223 ? -1.613 20.797 16.453 1 98.31 223 ALA A CA 1
ATOM 1779 C C . ALA A 1 223 ? -0.202 20.672 15.891 1 98.31 223 ALA A C 1
ATOM 1781 O O . ALA A 1 223 ? 0.636 21.547 16.094 1 98.31 223 ALA A O 1
ATOM 1782 N N . HIS A 1 224 ? 0.072 19.625 15.219 1 98.06 224 HIS A N 1
ATOM 1783 C CA . HIS A 1 224 ? 1.382 19.438 14.602 1 98.06 224 HIS A CA 1
ATOM 1784 C C . HIS A 1 224 ? 1.679 20.531 13.594 1 98.06 224 HIS A C 1
ATOM 1786 O O . HIS A 1 224 ? 2.789 21.078 13.562 1 98.06 224 HIS A O 1
ATOM 1792 N N . ILE A 1 225 ? 0.733 20.859 12.805 1 97.94 225 ILE A N 1
ATOM 1793 C CA . ILE A 1 225 ? 0.92 21.875 11.773 1 97.94 225 ILE A CA 1
ATOM 1794 C C . ILE A 1 225 ? 1.228 23.219 12.43 1 97.94 225 ILE A C 1
ATOM 1796 O O . ILE A 1 225 ? 2.115 23.953 11.977 1 97.94 225 ILE A O 1
ATOM 1800 N N . LEU A 1 226 ? 0.498 23.547 13.469 1 98.06 226 LEU A N 1
ATOM 1801 C CA . LEU A 1 226 ? 0.732 24.797 14.188 1 98.06 226 LEU A CA 1
ATOM 1802 C C . LEU A 1 226 ? 2.137 24.828 14.773 1 98.06 226 LEU A C 1
ATOM 1804 O O . LEU A 1 226 ? 2.826 25.844 14.695 1 98.06 226 LEU A O 1
ATOM 1808 N N . LEU A 1 227 ? 2.547 23.734 15.305 1 98.12 227 LEU A N 1
ATOM 1809 C CA . LEU A 1 227 ? 3.893 23.641 15.859 1 98.12 227 LEU A CA 1
ATOM 1810 C C . LEU A 1 227 ? 4.945 23.75 14.758 1 98.12 227 LEU A C 1
ATOM 1812 O O . LEU A 1 227 ? 5.988 24.375 14.961 1 98.12 227 LEU A O 1
ATOM 1816 N N . GLU A 1 228 ? 4.645 23.172 13.656 1 97.69 228 GLU A N 1
ATOM 1817 C CA . GLU A 1 228 ? 5.57 23.234 12.531 1 97.69 228 GLU A CA 1
ATOM 1818 C C . GLU A 1 228 ? 5.727 24.672 12.031 1 97.69 228 GLU A C 1
ATOM 1820 O O . GLU A 1 228 ? 6.836 25.109 11.719 1 97.69 228 GLU A O 1
ATOM 1825 N N . LEU A 1 229 ? 4.656 25.391 11.969 1 97.19 229 LEU A N 1
ATOM 1826 C CA . LEU A 1 229 ? 4.719 26.781 11.555 1 97.19 229 LEU A CA 1
ATOM 1827 C C . LEU A 1 229 ? 5.52 27.609 12.555 1 97.19 229 LEU A C 1
ATOM 1829 O O . LEU A 1 229 ? 6.289 28.5 12.172 1 97.19 229 LEU A O 1
ATOM 1833 N N . ALA A 1 230 ? 5.379 27.281 13.789 1 97.44 230 ALA A N 1
ATOM 1834 C CA . ALA A 1 230 ? 6.168 27.938 14.82 1 97.44 230 ALA A CA 1
ATOM 1835 C C . ALA A 1 230 ? 7.652 27.625 14.664 1 97.44 230 ALA A C 1
ATOM 1837 O O . ALA A 1 230 ? 8.5 28.516 14.805 1 97.44 230 ALA A O 1
ATOM 1838 N N . ARG A 1 231 ? 7.965 26.391 14.391 1 97.19 231 ARG A N 1
ATOM 1839 C CA . ARG A 1 231 ? 9.352 25.984 14.18 1 97.19 231 ARG A CA 1
ATOM 1840 C C . ARG A 1 231 ? 9.961 26.719 12.992 1 97.19 231 ARG A C 1
ATOM 1842 O O . ARG A 1 231 ? 11.078 27.234 13.086 1 97.19 231 ARG A O 1
ATOM 1849 N N . LEU A 1 232 ? 9.203 26.781 11.938 1 96.19 232 LEU A N 1
ATOM 1850 C CA . LEU A 1 232 ? 9.68 27.453 10.727 1 96.19 232 LEU A CA 1
ATOM 1851 C C . LEU A 1 232 ? 9.875 28.953 10.977 1 96.19 232 LEU A C 1
ATOM 1853 O O . LEU A 1 232 ? 10.812 29.547 10.445 1 96.19 232 LEU A O 1
ATOM 1857 N N . TRP A 1 233 ? 8.992 29.484 11.758 1 96.25 233 TRP A N 1
ATOM 1858 C CA . TRP A 1 233 ? 9.133 30.891 12.117 1 96.25 233 TRP A CA 1
ATOM 1859 C C . TRP A 1 233 ? 10.414 31.125 12.914 1 96.25 233 TRP A C 1
ATOM 1861 O O . TRP A 1 233 ? 11.172 32.062 12.633 1 96.25 233 TRP A O 1
ATOM 1871 N N . ARG A 1 234 ? 10.688 30.266 13.844 1 95.69 234 ARG A N 1
ATOM 1872 C CA . ARG A 1 234 ? 11.898 30.375 14.648 1 95.69 234 ARG A CA 1
ATOM 1873 C C . ARG A 1 234 ? 13.148 30.172 13.797 1 95.69 234 ARG A C 1
ATOM 1875 O O . ARG A 1 234 ? 14.141 30.875 13.961 1 95.69 234 ARG A O 1
ATOM 1882 N N . GLU A 1 235 ? 13.086 29.234 12.938 1 94.06 235 GLU A N 1
ATOM 1883 C CA . GLU A 1 235 ? 14.219 28.953 12.062 1 94.06 235 GLU A CA 1
ATOM 1884 C C . GLU A 1 235 ? 14.539 30.156 11.18 1 94.06 235 GLU A C 1
ATOM 1886 O O . GLU A 1 235 ? 15.703 30.422 10.875 1 94.06 235 GLU A O 1
ATOM 1891 N N . ARG A 1 236 ? 13.547 30.828 10.703 1 92.88 236 ARG A N 1
ATOM 1892 C CA . ARG A 1 236 ? 13.758 32.031 9.891 1 92.88 236 ARG A CA 1
ATOM 1893 C C . ARG A 1 236 ? 14.492 33.094 10.688 1 92.88 236 ARG A C 1
ATOM 1895 O O . ARG A 1 236 ? 15.391 33.75 10.164 1 92.88 236 ARG A O 1
ATOM 1902 N N . GLY A 1 237 ? 14.117 33.281 11.891 1 91.44 237 GLY A N 1
ATOM 1903 C CA . GLY A 1 237 ? 14.789 34.25 12.75 1 91.44 237 GLY A CA 1
ATOM 1904 C C . GLY A 1 237 ? 16.266 33.906 12.953 1 91.44 237 GLY A C 1
ATOM 1905 O O . GLY A 1 237 ? 17.109 34.812 12.891 1 91.44 237 GLY A O 1
ATOM 1906 N N . LEU A 1 238 ? 16.516 32.656 13.133 1 90.06 238 LEU A N 1
ATOM 1907 C CA . LEU A 1 238 ? 17.891 32.219 13.344 1 90.06 238 LEU A CA 1
ATOM 1908 C C . LEU A 1 238 ? 18.719 32.375 12.062 1 90.06 238 LEU A C 1
ATOM 1910 O O . LEU A 1 238 ? 19.906 32.688 12.125 1 90.06 238 LEU A O 1
ATOM 1914 N N . HIS A 1 239 ? 18.078 32.125 10.945 1 88.5 239 HIS A N 1
ATOM 1915 C CA . HIS A 1 239 ? 18.75 32.219 9.656 1 88.5 239 HIS A CA 1
ATOM 1916 C C . HIS A 1 239 ? 19.062 33.688 9.328 1 88.5 239 HIS A C 1
ATOM 1918 O O . HIS A 1 239 ? 20.094 34 8.727 1 88.5 239 HIS A O 1
ATOM 1924 N N . GLU A 1 240 ? 18.141 34.594 9.578 1 86.31 240 GLU A N 1
ATOM 1925 C CA . GLU A 1 240 ? 18.328 36 9.312 1 86.31 240 GLU A CA 1
ATOM 1926 C C . GLU A 1 240 ? 19.5 36.562 10.117 1 86.31 240 GLU A C 1
ATOM 1928 O O . GLU A 1 240 ? 20.141 37.531 9.719 1 86.31 240 GLU A O 1
ATOM 1933 N N . GLU A 1 241 ? 19.75 35.906 11.148 1 80.38 241 GLU A N 1
ATOM 1934 C CA . GLU A 1 241 ? 20.859 36.312 11.992 1 80.38 241 GLU A CA 1
ATOM 1935 C C . GLU A 1 241 ? 22.203 35.875 11.398 1 80.38 241 GLU A C 1
ATOM 1937 O O . GLU A 1 241 ? 23.25 36.438 11.758 1 80.38 241 GLU A O 1
ATOM 1942 N N . LYS A 1 242 ? 21.969 34.938 10.406 1 76.94 242 LYS A N 1
ATOM 1943 C CA . LYS A 1 242 ? 23.203 34.469 9.781 1 76.94 242 LYS A CA 1
ATOM 1944 C C . LYS A 1 242 ? 23.625 35.344 8.617 1 76.94 242 LYS A C 1
ATOM 1946 O O . LYS A 1 242 ? 22.766 35.938 7.938 1 76.94 242 LYS A O 1
ATOM 1951 N N . THR A 1 243 ? 24.859 35.625 8.43 1 67.62 243 THR A N 1
ATOM 1952 C CA . THR A 1 243 ? 25.453 36.531 7.445 1 67.62 243 THR A CA 1
ATOM 1953 C C . THR A 1 243 ? 25.344 35.938 6.043 1 67.62 243 THR A C 1
ATOM 1955 O O . THR A 1 243 ? 25.094 36.656 5.074 1 67.62 243 THR A O 1
ATOM 1958 N N . GLU A 1 244 ? 25.562 34.594 5.848 1 66.12 244 GLU A N 1
ATOM 1959 C CA . GLU A 1 244 ? 25.547 33.969 4.531 1 66.12 244 GLU A CA 1
ATOM 1960 C C . GLU A 1 244 ? 24.188 33.406 4.199 1 66.12 244 GLU A C 1
ATOM 1962 O O . GLU A 1 244 ? 23.672 32.531 4.922 1 66.12 244 GLU A O 1
ATOM 1967 N N . LYS A 1 245 ? 23.5 34.219 3.311 1 66.06 245 LYS A N 1
ATOM 1968 C CA . LYS A 1 245 ? 22.188 33.75 2.889 1 66.06 245 LYS A CA 1
ATOM 1969 C C . LYS A 1 245 ? 22.297 32.656 1.828 1 66.06 245 LYS A C 1
ATOM 1971 O O . LYS A 1 245 ? 22.984 32.844 0.817 1 66.06 245 LYS A O 1
ATOM 1976 N N . GLU A 1 246 ? 22.078 31.438 2.168 1 72.81 246 GLU A N 1
ATOM 1977 C CA . GLU A 1 246 ? 22.094 30.297 1.254 1 72.81 246 GLU A CA 1
ATOM 1978 C C . GLU A 1 246 ? 20.781 30.172 0.5 1 72.81 246 GLU A C 1
ATOM 1980 O O . GLU A 1 246 ? 19.719 30.031 1.114 1 72.81 246 GLU A O 1
ATOM 1985 N N . CYS A 1 247 ? 20.734 30.5 -0.796 1 74.69 247 CYS A N 1
ATOM 1986 C CA . CYS A 1 247 ? 19.578 30.453 -1.693 1 74.69 247 CYS A CA 1
ATOM 1987 C C . CYS A 1 247 ? 18.812 29.156 -1.546 1 74.69 247 CYS A C 1
ATOM 1989 O O . CYS A 1 247 ? 17.578 29.141 -1.524 1 74.69 247 CYS A O 1
ATOM 1991 N N . ASP A 1 248 ? 19.516 28.141 -1.319 1 85.06 248 ASP A N 1
ATOM 1992 C CA . ASP A 1 248 ? 18.891 26.828 -1.243 1 85.06 248 ASP A CA 1
ATOM 1993 C C . ASP A 1 248 ? 18.078 26.688 0.047 1 85.06 248 ASP A C 1
ATOM 1995 O O . ASP A 1 248 ? 17.016 26.062 0.053 1 85.06 248 ASP A O 1
ATOM 1999 N N . TRP A 1 249 ? 18.531 27.453 1 1 88.19 249 TRP A N 1
ATOM 2000 C CA . TRP A 1 249 ? 17.828 27.375 2.275 1 88.19 249 TRP A CA 1
ATOM 2001 C C . TRP A 1 249 ? 16.484 28.094 2.201 1 88.19 249 TRP A C 1
ATOM 2003 O O . TRP A 1 249 ? 15.469 27.562 2.668 1 88.19 249 TRP A O 1
ATOM 2013 N N . THR A 1 250 ? 16.469 29.281 1.631 1 89.12 250 THR A N 1
ATOM 2014 C CA . THR A 1 250 ? 15.25 30.094 1.547 1 89.12 250 THR A CA 1
ATOM 2015 C C . THR A 1 250 ? 14.195 29.391 0.698 1 89.12 250 THR A C 1
ATOM 2017 O O . THR A 1 250 ? 13.008 29.391 1.039 1 89.12 250 THR A O 1
ATOM 2020 N N . SER A 1 251 ? 14.672 28.844 -0.364 1 90.69 251 SER A N 1
ATOM 2021 C CA . SER A 1 251 ? 13.742 28.141 -1.232 1 90.69 251 SER A CA 1
ATOM 2022 C C . SER A 1 251 ? 13.109 26.953 -0.512 1 90.69 251 SER A C 1
ATOM 2024 O O . SER A 1 251 ? 11.898 26.719 -0.609 1 90.69 251 SER A O 1
ATOM 2026 N N . ASN A 1 252 ? 13.859 26.266 0.177 1 92.56 252 ASN A N 1
ATOM 2027 C CA . ASN A 1 252 ? 13.352 25.125 0.93 1 92.56 252 ASN A CA 1
ATOM 2028 C C . ASN A 1 252 ? 12.43 25.562 2.059 1 92.56 252 ASN A C 1
ATOM 2030 O O . ASN A 1 252 ? 11.414 24.906 2.326 1 92.56 252 ASN A O 1
ATOM 2034 N N . TRP A 1 253 ? 12.828 26.641 2.688 1 94.31 253 TRP A N 1
ATOM 2035 C CA . TRP A 1 253 ? 11.992 27.188 3.756 1 94.31 253 TRP A CA 1
ATOM 2036 C C . TRP A 1 253 ? 10.625 27.609 3.225 1 94.31 253 TRP A C 1
ATOM 2038 O O . TRP A 1 253 ? 9.602 27.281 3.822 1 94.31 253 TRP A O 1
ATOM 2048 N N . ARG A 1 254 ? 10.617 28.281 2.158 1 95.12 254 ARG A N 1
ATOM 2049 C CA . ARG A 1 254 ? 9.375 28.719 1.543 1 95.12 254 ARG A CA 1
ATOM 2050 C C . ARG A 1 254 ? 8.5 27.531 1.147 1 95.12 254 ARG A C 1
ATOM 2052 O O . ARG A 1 254 ? 7.277 27.594 1.276 1 95.12 254 ARG A O 1
ATOM 2059 N N . ARG A 1 255 ? 9.133 26.547 0.673 1 95.62 255 ARG A N 1
ATOM 2060 C CA . ARG A 1 255 ? 8.414 25.328 0.29 1 95.62 255 ARG A CA 1
ATOM 2061 C C . ARG A 1 255 ? 7.734 24.688 1.496 1 95.62 255 ARG A C 1
ATOM 2063 O O . ARG A 1 255 ? 6.57 24.297 1.421 1 95.62 255 ARG A O 1
ATOM 2070 N N . GLN A 1 256 ? 8.445 24.641 2.557 1 96.5 256 GLN A N 1
ATOM 2071 C CA . GLN A 1 256 ? 7.891 24.047 3.768 1 96.5 256 GLN A CA 1
ATOM 2072 C C . GLN A 1 256 ? 6.707 24.859 4.289 1 96.5 256 GLN A C 1
ATOM 2074 O O . GLN A 1 256 ? 5.719 24.281 4.754 1 96.5 256 GLN A O 1
ATOM 2079 N N . VAL A 1 257 ? 6.883 26.109 4.219 1 97.06 257 VAL A N 1
ATOM 2080 C CA . VAL A 1 257 ? 5.797 26.984 4.645 1 97.06 257 VAL A CA 1
ATOM 2081 C C . VAL A 1 257 ? 4.578 26.766 3.75 1 97.06 257 VAL A C 1
ATOM 2083 O O . VAL A 1 257 ? 3.453 26.656 4.242 1 97.06 257 VAL A O 1
ATOM 2086 N N . LEU A 1 258 ? 4.812 26.719 2.48 1 96.56 258 LEU A N 1
ATOM 2087 C CA . LEU A 1 258 ? 3.73 26.516 1.523 1 96.56 258 LEU A CA 1
ATOM 2088 C C . LEU A 1 258 ? 3.02 25.188 1.792 1 96.56 258 LEU A C 1
ATOM 2090 O O . LEU A 1 258 ? 1.787 25.141 1.798 1 96.56 258 LEU A O 1
ATOM 2094 N N . LEU A 1 259 ? 3.734 24.156 2.004 1 97 259 LEU A N 1
ATOM 2095 C CA . LEU A 1 259 ? 3.164 22.828 2.25 1 97 259 LEU A CA 1
ATOM 2096 C C . LEU A 1 259 ? 2.322 22.828 3.52 1 97 259 LEU A C 1
ATOM 2098 O O . LEU A 1 259 ? 1.188 22.344 3.518 1 97 259 LEU A O 1
ATOM 2102 N N . ASN A 1 260 ? 2.854 23.406 4.543 1 96.88 260 ASN A N 1
ATOM 2103 C CA . ASN A 1 260 ? 2.111 23.438 5.801 1 96.88 260 ASN A CA 1
ATOM 2104 C C . ASN A 1 260 ? 0.878 24.328 5.703 1 96.88 260 ASN A C 1
ATOM 2106 O O . ASN A 1 260 ? -0.152 24.047 6.312 1 96.88 260 ASN A O 1
ATOM 2110 N N . ALA A 1 261 ? 0.997 25.406 4.957 1 96.81 261 ALA A N 1
ATOM 2111 C CA . ALA A 1 261 ? -0.153 26.281 4.734 1 96.81 261 ALA A CA 1
ATOM 2112 C C . ALA A 1 261 ? -1.254 25.562 3.971 1 96.81 261 ALA A C 1
ATOM 2114 O O . ALA A 1 261 ? -2.441 25.781 4.211 1 96.81 261 ALA A O 1
ATOM 2115 N N . ALA A 1 262 ? -0.83 24.703 3.094 1 97.12 262 ALA A N 1
ATOM 2116 C CA . ALA A 1 262 ? -1.795 23.922 2.312 1 97.12 262 ALA A CA 1
ATOM 2117 C C . ALA A 1 262 ? -2.391 22.797 3.141 1 97.12 262 ALA A C 1
ATOM 2119 O O . ALA A 1 262 ? -3.549 22.422 2.949 1 97.12 262 ALA A O 1
ATOM 2120 N N . TYR A 1 263 ? -1.655 22.266 4.07 1 97.38 263 TYR A N 1
ATOM 2121 C CA . TYR A 1 263 ? -2.127 21.188 4.945 1 97.38 263 TYR A CA 1
ATOM 2122 C C . TYR A 1 263 ? -3.129 21.719 5.965 1 97.38 263 TYR A C 1
ATOM 2124 O O . TYR A 1 263 ? -4.02 20.984 6.406 1 97.38 263 TYR A O 1
ATOM 2132 N N . ALA A 1 264 ? -3.016 22.922 6.352 1 97.19 264 ALA A N 1
ATOM 2133 C CA . ALA A 1 264 ? -3.773 23.484 7.465 1 97.19 264 ALA A CA 1
ATOM 2134 C C . ALA A 1 264 ? -5.273 23.391 7.211 1 97.19 264 ALA A C 1
ATOM 2136 O O . ALA A 1 264 ? -6.02 22.859 8.039 1 97.19 264 ALA A O 1
ATOM 2137 N N . PRO A 1 265 ? -5.723 23.875 6.059 1 96.69 265 PRO A N 1
ATOM 2138 C CA . PRO A 1 265 ? -7.164 23.781 5.824 1 96.69 265 PRO A CA 1
ATOM 2139 C C . PRO A 1 265 ? -7.652 22.344 5.742 1 96.69 265 PRO A C 1
ATOM 2141 O O . PRO A 1 265 ? -8.781 22.047 6.129 1 96.69 265 PRO A O 1
ATOM 2144 N N . LEU A 1 266 ? -6.832 21.453 5.215 1 96.19 266 LEU A N 1
ATOM 2145 C CA . LEU A 1 266 ? -7.195 20.047 5.133 1 96.19 266 LEU A CA 1
ATOM 2146 C C . LEU A 1 266 ? -7.328 19.438 6.527 1 96.19 266 LEU A C 1
ATOM 2148 O O . LEU A 1 266 ? -8.312 18.766 6.816 1 96.19 266 LEU A O 1
ATOM 2152 N N . ALA A 1 267 ? -6.316 19.703 7.359 1 96.75 267 ALA A N 1
ATOM 2153 C CA . ALA A 1 267 ? -6.344 19.203 8.727 1 96.75 267 ALA A CA 1
ATOM 2154 C C . ALA A 1 267 ? -7.547 19.75 9.492 1 96.75 267 ALA A C 1
ATOM 2156 O O . ALA A 1 267 ? -8.219 19.016 10.211 1 96.75 267 ALA A O 1
ATOM 2157 N N . ALA A 1 268 ? -7.785 21.031 9.352 1 96.31 268 ALA A N 1
ATOM 2158 C CA . ALA A 1 268 ? -8.93 21.656 10.008 1 96.31 268 ALA A CA 1
ATOM 2159 C C . ALA A 1 268 ? -10.242 21.047 9.531 1 96.31 268 ALA A C 1
ATOM 2161 O O . ALA A 1 268 ? -11.164 20.844 10.32 1 96.31 268 ALA A O 1
ATOM 2162 N N . HIS A 1 269 ? -10.297 20.797 8.25 1 95.5 269 HIS A N 1
ATOM 2163 C CA . HIS A 1 269 ? -11.484 20.203 7.656 1 95.5 269 HIS A CA 1
ATOM 2164 C C . HIS A 1 269 ? -11.836 18.875 8.328 1 95.5 269 HIS A C 1
ATOM 2166 O O . HIS A 1 269 ? -12.992 18.656 8.695 1 95.5 269 HIS A O 1
ATOM 2172 N N . TRP A 1 270 ? -10.906 17.984 8.578 1 94.88 270 TRP A N 1
ATOM 2173 C CA . TRP A 1 270 ? -11.148 16.656 9.117 1 94.88 270 TRP A CA 1
ATOM 2174 C C . TRP A 1 270 ? -11.227 16.688 10.641 1 94.88 270 TRP A C 1
ATOM 2176 O O . TRP A 1 270 ? -11.641 15.711 11.273 1 94.88 270 TRP A O 1
ATOM 2186 N N . SER A 1 271 ? -10.789 17.766 11.273 1 95.56 271 SER A N 1
ATOM 2187 C CA . SER A 1 271 ? -10.859 17.906 12.727 1 95.56 271 SER A CA 1
ATOM 2188 C C . SER A 1 271 ? -12.289 18.203 13.18 1 95.56 271 SER A C 1
ATOM 2190 O O . SER A 1 271 ? -12.586 18.172 14.375 1 95.56 271 SER A O 1
ATOM 2192 N N . SER A 1 272 ? -13.117 18.438 12.211 1 93.31 272 SER A N 1
ATOM 2193 C CA . SER A 1 272 ? -14.523 18.688 12.492 1 93.31 272 SER A CA 1
ATOM 2194 C C . SER A 1 272 ? -15.398 17.562 11.938 1 93.31 272 SER A C 1
ATOM 2196 O O . SER A 1 272 ? -15.117 17.016 10.875 1 93.31 272 SER A O 1
ATOM 2198 N N . GLN A 1 273 ? -16.5 17.078 12.531 1 87.56 273 GLN A N 1
ATOM 2199 C CA . GLN A 1 273 ? -17.359 15.961 12.125 1 87.56 273 GLN A CA 1
ATOM 2200 C C . GLN A 1 273 ? -18.062 16.266 10.805 1 87.56 273 GLN A C 1
ATOM 2202 O O . GLN A 1 273 ? -18.234 15.383 9.969 1 87.56 273 GLN A O 1
ATOM 2207 N N . GLY A 1 274 ? -18.312 17.469 10.438 1 85.38 274 GLY A N 1
ATOM 2208 C CA . GLY A 1 274 ? -19.062 17.797 9.242 1 85.38 274 GLY A CA 1
ATOM 2209 C C . GLY A 1 274 ? -18.219 18.438 8.156 1 85.38 274 GLY A C 1
ATOM 2210 O O . GLY A 1 274 ? -18.719 18.766 7.078 1 85.38 274 GLY A O 1
ATOM 2211 N N . GLY A 1 275 ? -16.984 18.469 8.328 1 87.06 275 GLY A N 1
ATOM 2212 C CA . GLY A 1 275 ? -16.125 19.125 7.355 1 87.06 275 GLY A CA 1
ATOM 2213 C C . GLY A 1 275 ? -16.297 20.625 7.316 1 87.06 275 GLY A C 1
ATOM 2214 O O . GLY A 1 275 ? -17.297 21.156 7.805 1 87.06 275 GLY A O 1
ATOM 2215 N N . LEU A 1 276 ? -15.305 21.328 6.793 1 91.44 276 LEU A N 1
ATOM 2216 C CA . LEU A 1 276 ? -15.312 22.797 6.762 1 91.44 276 LEU A CA 1
ATOM 2217 C C . LEU A 1 276 ? -15.266 23.297 5.328 1 91.44 276 LEU A C 1
ATOM 2219 O O . LEU A 1 276 ? -15.734 24.406 5.043 1 91.44 276 LEU A O 1
ATOM 2223 N N . ILE A 1 277 ? -14.727 22.484 4.449 1 94.81 277 ILE A N 1
ATOM 2224 C CA . ILE A 1 277 ? -14.531 22.953 3.08 1 94.81 277 ILE A CA 1
ATOM 2225 C C . ILE A 1 277 ? -15.117 21.938 2.105 1 94.81 277 ILE A C 1
ATOM 2227 O O . ILE A 1 277 ? -15.219 20.75 2.422 1 94.81 277 ILE A O 1
ATOM 2231 N N . PRO A 1 278 ? -15.539 22.359 0.936 1 94 278 PRO A N 1
ATOM 2232 C CA . PRO A 1 278 ? -16.094 21.453 -0.061 1 94 278 PRO A CA 1
ATOM 2233 C C . PRO A 1 278 ? -15.039 20.516 -0.655 1 94 278 PRO A C 1
ATOM 2235 O O . PRO A 1 278 ? -13.844 20.75 -0.502 1 94 278 PRO A O 1
ATOM 2238 N N . GLU A 1 279 ? -15.508 19.516 -1.314 1 94 279 GLU A N 1
ATOM 2239 C CA . GLU A 1 279 ? -14.648 18.469 -1.882 1 94 279 GLU A CA 1
ATOM 2240 C C . GLU A 1 279 ? -13.664 19.062 -2.891 1 94 279 GLU A C 1
ATOM 2242 O O . GLU A 1 279 ? -12.531 18.594 -3.008 1 94 279 GLU A O 1
ATOM 2247 N N . PHE A 1 280 ? -14.125 20.047 -3.617 1 94.69 280 PHE A N 1
ATOM 2248 C CA . PHE A 1 280 ? -13.266 20.703 -4.594 1 94.69 280 PHE A CA 1
ATOM 2249 C C . PHE A 1 280 ? -12.023 21.266 -3.924 1 94.69 280 PHE A C 1
ATOM 2251 O O . PHE A 1 280 ? -10.906 21.062 -4.398 1 94.69 280 PHE A O 1
ATOM 2258 N N . CYS A 1 281 ? -12.234 21.953 -2.811 1 96.19 281 CYS A N 1
ATOM 2259 C CA . CYS A 1 281 ? -11.125 22.578 -2.092 1 96.19 281 CYS A CA 1
ATOM 2260 C C . CYS A 1 281 ? -10.203 21.516 -1.493 1 96.19 281 CYS A C 1
ATOM 2262 O O . CYS A 1 281 ? -8.984 21.703 -1.45 1 96.19 281 CYS A O 1
ATOM 2264 N N . VAL A 1 282 ? -10.781 20.422 -1.021 1 96.75 282 VAL A N 1
ATOM 2265 C CA . VAL A 1 282 ? -9.977 19.312 -0.504 1 96.75 282 VAL A CA 1
ATOM 2266 C C . VAL A 1 282 ? -9.062 18.781 -1.603 1 96.75 282 VAL A C 1
ATOM 2268 O O . VAL A 1 282 ? -7.859 18.609 -1.386 1 96.75 282 VAL A O 1
ATOM 2271 N N . GLY A 1 283 ? -9.664 18.562 -2.807 1 97.69 283 GLY A N 1
ATOM 2272 C CA . GLY A 1 283 ? -8.883 18.109 -3.941 1 97.69 283 GLY A CA 1
ATOM 2273 C C . GLY A 1 283 ? -7.816 19.094 -4.375 1 97.69 283 GLY A C 1
ATOM 2274 O O . GLY A 1 283 ? -6.715 18.688 -4.762 1 97.69 283 GLY A O 1
ATOM 2275 N N . LEU A 1 284 ? -8.141 20.344 -4.285 1 97.69 284 LEU A N 1
ATOM 2276 C CA . LEU A 1 284 ? -7.227 21.391 -4.727 1 97.69 284 LEU A CA 1
ATOM 2277 C C . LEU A 1 284 ? -5.996 21.453 -3.826 1 97.69 284 LEU A C 1
ATOM 2279 O O . LEU A 1 284 ? -4.863 21.375 -4.305 1 97.69 284 LEU A O 1
ATOM 2283 N N . PHE A 1 285 ? -6.242 21.641 -2.525 1 97.88 285 PHE A N 1
ATOM 2284 C CA . PHE A 1 285 ? -5.129 21.734 -1.59 1 97.88 285 PHE A CA 1
ATOM 2285 C C . PHE A 1 285 ? -4.301 20.453 -1.598 1 97.88 285 PHE A C 1
ATOM 2287 O O . PHE A 1 285 ? -3.07 20.516 -1.58 1 97.88 285 PHE A O 1
ATOM 2294 N N . GLY A 1 286 ? -4.969 19.297 -1.668 1 97.81 286 GLY A N 1
ATOM 2295 C CA . GLY A 1 286 ? -4.254 18.031 -1.732 1 97.81 286 GLY A CA 1
ATOM 2296 C C . GLY A 1 286 ? -3.41 17.891 -2.984 1 97.81 286 GLY A C 1
ATOM 2297 O O . GLY A 1 286 ? -2.295 17.359 -2.93 1 97.81 286 GLY A O 1
ATOM 2298 N N . SER A 1 287 ? -3.922 18.328 -4.074 1 98.12 287 SER A N 1
ATOM 2299 C CA . SER A 1 287 ? -3.178 18.25 -5.328 1 98.12 287 SER A CA 1
ATOM 2300 C C . SER A 1 287 ? -1.935 19.141 -5.289 1 98.12 287 SER A C 1
ATOM 2302 O O . SER A 1 287 ? -0.874 18.75 -5.781 1 98.12 287 SER A O 1
ATOM 2304 N N . ILE A 1 288 ? -2.074 20.281 -4.711 1 97.69 288 ILE A N 1
ATOM 2305 C CA . ILE A 1 288 ? -0.943 21.188 -4.582 1 97.69 288 ILE A CA 1
ATOM 2306 C C . ILE A 1 288 ? 0.178 20.516 -3.795 1 97.69 288 ILE A C 1
ATOM 2308 O O . ILE A 1 288 ? 1.342 20.562 -4.199 1 97.69 288 ILE A O 1
ATOM 2312 N N . ILE A 1 289 ? -0.196 19.891 -2.729 1 97.56 289 ILE A N 1
ATOM 2313 C CA . ILE A 1 289 ? 0.777 19.234 -1.864 1 97.56 289 ILE A CA 1
ATOM 2314 C C . ILE A 1 289 ? 1.412 18.062 -2.602 1 97.56 289 ILE A C 1
ATOM 2316 O O . ILE A 1 289 ? 2.639 17.953 -2.691 1 97.56 289 ILE A O 1
ATOM 2320 N N . GLY A 1 290 ? 0.56 17.172 -3.178 1 97.38 290 GLY A N 1
ATOM 2321 C CA . GLY A 1 290 ? 1.047 15.992 -3.871 1 97.38 290 GLY A CA 1
ATOM 2322 C C . GLY A 1 290 ? 1.944 16.312 -5.051 1 97.38 290 GLY A C 1
ATOM 2323 O O . GLY A 1 290 ? 3.01 15.719 -5.211 1 97.38 290 GLY A O 1
ATOM 2324 N N . LEU A 1 291 ? 1.551 17.234 -5.809 1 96.81 291 LEU A N 1
ATOM 2325 C CA . LEU A 1 291 ? 2.336 17.625 -6.977 1 96.81 291 LEU A CA 1
ATOM 2326 C C . LEU A 1 291 ? 3.654 18.266 -6.562 1 96.81 291 LEU A C 1
ATOM 2328 O O . LEU A 1 291 ? 4.691 18.016 -7.184 1 96.81 291 LEU A O 1
ATOM 2332 N N . ASN A 1 292 ? 3.598 19.094 -5.566 1 96.94 292 ASN A N 1
ATOM 2333 C CA . ASN A 1 292 ? 4.828 19.688 -5.059 1 96.94 292 ASN A CA 1
ATOM 2334 C C . ASN A 1 292 ? 5.824 18.625 -4.609 1 96.94 292 ASN A C 1
ATOM 2336 O O . ASN A 1 292 ? 7.016 18.734 -4.895 1 96.94 292 ASN A O 1
ATOM 2340 N N . LYS A 1 293 ? 5.383 17.594 -3.941 1 95.69 293 LYS A N 1
ATOM 2341 C CA . LYS A 1 293 ? 6.246 16.531 -3.451 1 95.69 293 LYS A CA 1
ATOM 2342 C C . LYS A 1 293 ? 6.852 15.734 -4.609 1 95.69 293 LYS A C 1
ATOM 2344 O O . LYS A 1 293 ? 8.047 15.422 -4.594 1 95.69 293 LYS A O 1
ATOM 2349 N N . VAL A 1 294 ? 6.043 15.453 -5.543 1 94.81 294 VAL A N 1
ATOM 2350 C CA . VAL A 1 294 ? 6.516 14.688 -6.691 1 94.81 294 VAL A CA 1
ATOM 2351 C C . VAL A 1 294 ? 7.562 15.5 -7.453 1 94.81 294 VAL A C 1
ATOM 2353 O O . VAL A 1 294 ? 8.625 14.977 -7.809 1 94.81 294 VAL A O 1
ATOM 2356 N N . ILE A 1 295 ? 7.254 16.781 -7.688 1 94 295 ILE A N 1
ATOM 2357 C CA . ILE A 1 295 ? 8.156 17.641 -8.438 1 94 295 ILE A CA 1
ATOM 2358 C C . ILE A 1 295 ? 9.477 17.797 -7.684 1 94 295 ILE A C 1
ATOM 2360 O O . ILE A 1 295 ? 10.547 17.766 -8.289 1 94 295 ILE A O 1
ATOM 2364 N N . HIS A 1 296 ? 9.359 17.922 -6.43 1 92.19 296 HIS A N 1
ATOM 2365 C CA . HIS A 1 296 ? 10.555 18.047 -5.609 1 92.19 296 HIS A CA 1
ATOM 2366 C C . HIS A 1 296 ? 11.422 16.797 -5.695 1 92.19 296 HIS A C 1
ATOM 2368 O O . HIS A 1 296 ? 12.641 16.906 -5.855 1 92.19 296 HIS A O 1
ATOM 2374 N N . LEU A 1 297 ? 10.836 15.656 -5.664 1 89.56 297 LEU A N 1
ATOM 2375 C CA . LEU A 1 297 ? 11.578 14.398 -5.738 1 89.56 297 LEU A CA 1
ATOM 2376 C C . LEU A 1 297 ? 12.148 14.188 -7.137 1 89.56 297 LEU A C 1
ATOM 2378 O O . LEU A 1 297 ? 13.258 13.68 -7.289 1 89.56 297 LEU A O 1
ATOM 2382 N N . TRP A 1 298 ? 11.344 14.594 -8.07 1 86 298 TRP A N 1
ATOM 2383 C CA . TRP A 1 298 ? 11.773 14.461 -9.461 1 86 298 TRP A CA 1
ATOM 2384 C C . TRP A 1 298 ? 13.008 15.312 -9.727 1 86 298 TRP A C 1
ATOM 2386 O O . TRP A 1 298 ? 13.93 14.867 -10.422 1 86 298 TRP A O 1
ATOM 2396 N N . ARG A 1 299 ? 13.086 16.438 -9.188 1 85.31 299 ARG A N 1
ATOM 2397 C CA . ARG A 1 299 ? 14.203 17.359 -9.391 1 85.31 299 ARG A CA 1
ATOM 2398 C C . ARG A 1 299 ? 15.453 16.875 -8.664 1 85.31 299 ARG A C 1
ATOM 2400 O O . ARG A 1 299 ? 16.578 17.062 -9.148 1 85.31 299 ARG A O 1
ATOM 2407 N N . ASN A 1 300 ? 15.266 16.172 -7.625 1 79.06 300 ASN A N 1
ATOM 2408 C CA . ASN A 1 300 ? 16.406 15.688 -6.855 1 79.06 300 ASN A CA 1
ATOM 2409 C C . ASN A 1 300 ? 16.922 14.359 -7.398 1 79.06 300 ASN A C 1
ATOM 2411 O O . ASN A 1 300 ? 18.062 13.992 -7.168 1 79.06 300 ASN A O 1
ATOM 2415 N N . CYS A 1 301 ? 16.031 13.492 -7.926 1 64.94 301 CYS A N 1
ATOM 2416 C CA . CYS A 1 301 ? 16.453 12.242 -8.547 1 64.94 301 CYS A CA 1
ATOM 2417 C C . CYS A 1 301 ? 17.156 12.516 -9.875 1 64.94 301 CYS A C 1
ATOM 2419 O O . CYS A 1 301 ? 18.062 11.773 -10.266 1 64.94 301 CYS A O 1
ATOM 2421 N N . ALA A 1 302 ? 16.609 13.461 -10.719 1 54.28 302 ALA A N 1
ATOM 2422 C CA . ALA A 1 302 ? 17.172 13.789 -12.031 1 54.28 302 ALA A CA 1
ATOM 2423 C C . ALA A 1 302 ? 18.562 14.398 -11.898 1 54.28 302 ALA A C 1
ATOM 2425 O O . ALA A 1 302 ? 19.312 14.438 -12.867 1 54.28 302 ALA A O 1
ATOM 2426 N N . LEU A 1 303 ? 18.953 14.789 -10.812 1 43.62 303 LEU A N 1
ATOM 2427 C CA . LEU A 1 303 ? 20.328 15.273 -10.711 1 43.62 303 LEU A CA 1
ATOM 2428 C C . LEU A 1 303 ? 21.297 14.133 -10.406 1 43.62 303 LEU A C 1
ATOM 2430 O O . LEU A 1 303 ? 20.969 13.227 -9.641 1 43.62 303 LEU A O 1
ATOM 2434 N N . MET B 1 1 ? -23.656 -14.797 -1.165 1 20.72 1 MET B N 1
ATOM 2435 C CA . MET B 1 1 ? -22.875 -13.719 -1.769 1 20.72 1 MET B CA 1
ATOM 2436 C C . MET B 1 1 ? -21.391 -13.93 -1.533 1 20.72 1 MET B C 1
ATOM 2438 O O . MET B 1 1 ? -20.922 -13.844 -0.398 1 20.72 1 MET B O 1
ATOM 2442 N N . SER B 1 2 ? -20.734 -14.906 -2.314 1 25.06 2 SER B N 1
ATOM 2443 C CA . SER B 1 2 ? -19.438 -15.57 -2.217 1 25.06 2 SER B CA 1
ATOM 2444 C C . SER B 1 2 ? -18.297 -14.555 -2.184 1 25.06 2 SER B C 1
ATOM 2446 O O . SER B 1 2 ? -18.312 -13.57 -2.922 1 25.06 2 SER B O 1
ATOM 2448 N N . GLU B 1 3 ? -17.672 -14.367 -1.023 1 29.17 3 GLU B N 1
ATOM 2449 C CA . GLU B 1 3 ? -16.5 -13.555 -0.729 1 29.17 3 GLU B CA 1
ATOM 2450 C C . GLU B 1 3 ? -15.414 -13.75 -1.789 1 29.17 3 GLU B C 1
ATOM 2452 O O . GLU B 1 3 ? -14.984 -14.875 -2.051 1 29.17 3 GLU B O 1
ATOM 2457 N N . THR B 1 4 ? -15.477 -13.039 -2.861 1 30.75 4 THR B N 1
ATOM 2458 C CA . THR B 1 4 ? -14.469 -13.023 -3.91 1 30.75 4 THR B CA 1
ATOM 2459 C C . THR B 1 4 ? -13.062 -12.992 -3.309 1 30.75 4 THR B C 1
ATOM 2461 O O . THR B 1 4 ? -12.742 -12.094 -2.523 1 30.75 4 THR B O 1
ATOM 2464 N N . PRO B 1 5 ? -12.422 -14.102 -3.086 1 33.22 5 PRO B N 1
ATOM 2465 C CA . PRO B 1 5 ? -11.062 -14.219 -2.549 1 33.22 5 PRO B CA 1
ATOM 2466 C C . PRO B 1 5 ? -10.055 -13.359 -3.314 1 33.22 5 PRO B C 1
ATOM 2468 O O . PRO B 1 5 ? -10.047 -13.375 -4.547 1 33.22 5 PRO B O 1
ATOM 2471 N N . GLY B 1 6 ? -9.898 -12.109 -2.988 1 32.91 6 GLY B N 1
ATOM 2472 C CA . GLY B 1 6 ? -8.852 -11.297 -3.568 1 32.91 6 GLY B CA 1
ATOM 2473 C C . GLY B 1 6 ? -7.52 -12.016 -3.676 1 32.91 6 GLY B C 1
ATOM 2474 O O . GLY B 1 6 ? -7.039 -12.594 -2.699 1 32.91 6 GLY B O 1
ATOM 2475 N N . ASN B 1 7 ? -7.219 -12.555 -4.82 1 31.61 7 ASN B N 1
ATOM 2476 C CA . ASN B 1 7 ? -6.047 -13.289 -5.277 1 31.61 7 ASN B CA 1
ATOM 2477 C C . ASN B 1 7 ? -4.762 -12.492 -5.066 1 31.61 7 ASN B C 1
ATOM 2479 O O . ASN B 1 7 ? -4.594 -11.414 -5.637 1 31.61 7 ASN B O 1
ATOM 2483 N N . ASN B 1 8 ? -4.207 -12.508 -3.945 1 30.58 8 ASN B N 1
ATOM 2484 C CA . ASN B 1 8 ? -2.951 -11.852 -3.609 1 30.58 8 ASN B CA 1
ATOM 2485 C C . ASN B 1 8 ? -1.772 -12.477 -4.348 1 30.58 8 ASN B C 1
ATOM 2487 O O . ASN B 1 8 ? -1.159 -13.422 -3.854 1 30.58 8 ASN B O 1
ATOM 2491 N N . HIS B 1 9 ? -1.689 -12.555 -5.617 1 29.69 9 HIS B N 1
ATOM 2492 C CA . HIS B 1 9 ? -0.538 -13.211 -6.23 1 29.69 9 HIS B CA 1
ATOM 2493 C C . HIS B 1 9 ? 0.648 -12.258 -6.328 1 29.69 9 HIS B C 1
ATOM 2495 O O . HIS B 1 9 ? 0.501 -11.125 -6.793 1 29.69 9 HIS B O 1
ATOM 2501 N N . PRO B 1 10 ? 1.785 -12.469 -5.684 1 32.12 10 PRO B N 1
ATOM 2502 C CA . PRO B 1 10 ? 2.949 -11.617 -5.93 1 32.12 10 PRO B CA 1
ATOM 2503 C C . PRO B 1 10 ? 3.506 -11.773 -7.344 1 32.12 10 PRO B C 1
ATOM 2505 O O . PRO B 1 10 ? 3.361 -12.844 -7.953 1 32.12 10 PRO B O 1
ATOM 2508 N N . LEU B 1 11 ? 3.678 -10.781 -8.07 1 35.44 11 LEU B N 1
ATOM 2509 C CA . LEU B 1 11 ? 4.391 -10.844 -9.344 1 35.44 11 LEU B CA 1
ATOM 2510 C C . LEU B 1 11 ? 5.773 -11.469 -9.164 1 35.44 11 LEU B C 1
ATOM 2512 O O . LEU B 1 11 ? 6.383 -11.336 -8.102 1 35.44 11 LEU B O 1
ATOM 2516 N N . PRO B 1 12 ? 6.156 -12.344 -10.008 1 30.27 12 PRO B N 1
ATOM 2517 C CA . PRO B 1 12 ? 7.484 -12.961 -9.93 1 30.27 12 PRO B CA 1
ATOM 2518 C C . PRO B 1 12 ? 8.609 -11.93 -9.938 1 30.27 12 PRO B C 1
ATOM 2520 O O . PRO B 1 12 ? 8.609 -11.016 -10.766 1 30.27 12 PRO B O 1
ATOM 2523 N N . GLN B 1 13 ? 9.172 -11.516 -8.836 1 30.5 13 GLN B N 1
ATOM 2524 C CA . GLN B 1 13 ? 10.328 -10.625 -8.805 1 30.5 13 GLN B CA 1
ATOM 2525 C C . GLN B 1 13 ? 11.453 -11.164 -9.688 1 30.5 13 GLN B C 1
ATOM 2527 O O . GLN B 1 13 ? 11.781 -12.352 -9.633 1 30.5 13 GLN B O 1
ATOM 2532 N N . THR B 1 14 ? 11.664 -10.688 -10.82 1 29.58 14 THR B N 1
ATOM 2533 C CA . THR B 1 14 ? 12.898 -10.953 -11.539 1 29.58 14 THR B CA 1
ATOM 2534 C C . THR B 1 14 ? 14.094 -10.953 -10.586 1 29.58 14 THR B C 1
ATOM 2536 O O . THR B 1 14 ? 14.18 -10.109 -9.695 1 29.58 14 THR B O 1
ATOM 2539 N N . GLN B 1 15 ? 14.867 -12.055 -10.594 1 29.41 15 GLN B N 1
ATOM 2540 C CA . GLN B 1 15 ? 16.141 -12.25 -9.922 1 29.41 15 GLN B CA 1
ATOM 2541 C C . GLN B 1 15 ? 17.109 -11.094 -10.219 1 29.41 15 GLN B C 1
ATOM 2543 O O . GLN B 1 15 ? 17.672 -11.016 -11.312 1 29.41 15 GLN B O 1
ATOM 2548 N N . GLU B 1 16 ? 16.859 -9.93 -10.094 1 28.78 16 GLU B N 1
ATOM 2549 C CA . GLU B 1 16 ? 17.984 -9.016 -10.164 1 28.78 16 GLU B CA 1
ATOM 2550 C C . GLU B 1 16 ? 19.156 -9.508 -9.305 1 28.78 16 GLU B C 1
ATOM 2552 O O . GLU B 1 16 ? 18.953 -9.914 -8.156 1 28.78 16 GLU B O 1
ATOM 2557 N N . LYS B 1 17 ? 20.328 -9.906 -9.961 1 27.59 17 LYS B N 1
ATOM 2558 C CA . LYS B 1 17 ? 21.609 -10.055 -9.281 1 27.59 17 LYS B CA 1
ATOM 2559 C C . LYS B 1 17 ? 21.797 -8.969 -8.227 1 27.59 17 LYS B C 1
ATOM 2561 O O . LYS B 1 17 ? 21.797 -7.773 -8.539 1 27.59 17 LYS B O 1
ATOM 2566 N N . ASP B 1 18 ? 21.344 -9.195 -7.09 1 28.7 18 ASP B N 1
ATOM 2567 C CA . ASP B 1 18 ? 21.703 -8.398 -5.922 1 28.7 18 ASP B CA 1
ATOM 2568 C C . ASP B 1 18 ? 23.203 -8.078 -5.902 1 28.7 18 ASP B C 1
ATOM 2570 O O . ASP B 1 18 ? 24.016 -8.938 -5.555 1 28.7 18 ASP B O 1
ATOM 2574 N N . GLN B 1 19 ? 23.812 -7.594 -7.039 1 25.41 19 GLN B N 1
ATOM 2575 C CA . GLN B 1 19 ? 25.109 -7.082 -6.609 1 25.41 19 GLN B CA 1
ATOM 2576 C C . GLN B 1 19 ? 24.969 -6.219 -5.359 1 25.41 19 GLN B C 1
ATOM 2578 O O . GLN B 1 19 ? 24.469 -5.094 -5.426 1 25.41 19 GLN B O 1
ATOM 2583 N N . ILE B 1 20 ? 24.719 -6.844 -4.324 1 26.81 20 ILE B N 1
ATOM 2584 C CA . ILE B 1 20 ? 24.938 -6.227 -3.02 1 26.81 20 ILE B CA 1
ATOM 2585 C C . ILE B 1 20 ? 26.328 -5.602 -2.971 1 26.81 20 ILE B C 1
ATOM 2587 O O . ILE B 1 20 ? 27.344 -6.312 -2.994 1 26.81 20 ILE B O 1
ATOM 2591 N N . GLN B 1 21 ? 26.672 -4.578 -3.873 1 24.17 21 GLN B N 1
ATOM 2592 C CA . GLN B 1 21 ? 27.844 -3.844 -3.387 1 24.17 21 GLN B CA 1
ATOM 2593 C C . GLN B 1 21 ? 27.781 -3.662 -1.873 1 24.17 21 GLN B C 1
ATOM 2595 O O . GLN B 1 21 ? 26.938 -2.926 -1.362 1 24.17 21 GLN B O 1
ATOM 2600 N N . CYS B 1 22 ? 28.312 -4.652 -1.205 1 21.95 22 CYS B N 1
ATOM 2601 C CA . CYS B 1 22 ? 28.672 -4.652 0.21 1 21.95 22 CYS B CA 1
ATOM 2602 C C . CYS B 1 22 ? 29.234 -3.301 0.628 1 21.95 22 CYS B C 1
ATOM 2604 O O . CYS B 1 22 ? 29.625 -2.496 -0.22 1 21.95 22 CYS B O 1
ATOM 2606 N N . SER B 1 23 ? 30.062 -3.412 1.684 1 22.36 23 SER B N 1
ATOM 2607 C CA . SER B 1 23 ? 30.531 -2.814 2.928 1 22.36 23 SER B CA 1
ATOM 2608 C C . SER B 1 23 ? 31.641 -1.8 2.666 1 22.36 23 SER B C 1
ATOM 2610 O O . SER B 1 23 ? 32.719 -2.158 2.17 1 22.36 23 SER B O 1
ATOM 2612 N N . LYS B 1 24 ? 31.609 -0.552 2.014 1 24.45 24 LYS B N 1
ATOM 2613 C CA . LYS B 1 24 ? 32.656 0.286 2.564 1 24.45 24 LYS B CA 1
ATOM 2614 C C . LYS B 1 24 ? 32.906 -0.033 4.035 1 24.45 24 LYS B C 1
ATOM 2616 O O . LYS B 1 24 ? 31.984 -0.016 4.844 1 24.45 24 LYS B O 1
ATOM 2621 N N . CYS B 1 25 ? 34.031 -0.712 4.508 1 22.86 25 CYS B N 1
ATOM 2622 C CA . CYS B 1 25 ? 34.688 -0.909 5.797 1 22.86 25 CYS B CA 1
ATOM 2623 C C . CYS B 1 25 ? 34.5 0.297 6.707 1 22.86 25 CYS B C 1
ATOM 2625 O O . CYS B 1 25 ? 34.062 1.357 6.246 1 22.86 25 CYS B O 1
ATOM 2627 N N . THR B 1 26 ? 35.188 0.193 7.895 1 24.55 26 THR B N 1
ATOM 2628 C CA . THR B 1 26 ? 35.406 0.823 9.188 1 24.55 26 THR B CA 1
ATOM 2629 C C . THR B 1 26 ? 35.938 2.244 9.016 1 24.55 26 THR B C 1
ATOM 2631 O O . THR B 1 26 ? 37 2.445 8.438 1 24.55 26 THR B O 1
ATOM 2634 N N . PRO B 1 27 ? 35.344 3.309 8.555 1 27.5 27 PRO B N 1
ATOM 2635 C CA . PRO B 1 27 ? 36.219 4.438 8.852 1 27.5 27 PRO B CA 1
ATOM 2636 C C . PRO B 1 27 ? 36.938 4.297 10.195 1 27.5 27 PRO B C 1
ATOM 2638 O O . PRO B 1 27 ? 36.438 3.611 11.094 1 27.5 27 PRO B O 1
ATOM 2641 N N . PRO B 1 28 ? 38.25 4.457 10.273 1 25.3 28 PRO B N 1
ATOM 2642 C CA . PRO B 1 28 ? 38.969 4.246 11.539 1 25.3 28 PRO B CA 1
ATOM 2643 C C . PRO B 1 28 ? 38.125 4.66 12.758 1 25.3 28 PRO B C 1
ATOM 2645 O O . PRO B 1 28 ? 37.125 5.355 12.609 1 25.3 28 PRO B O 1
ATOM 2648 N N . SER B 1 29 ? 38.688 4.402 13.969 1 27.28 29 SER B N 1
ATOM 2649 C CA . SER B 1 29 ? 38.5 4.426 15.414 1 27.28 29 SER B CA 1
ATOM 2650 C C . SER B 1 29 ? 38 5.789 15.891 1 27.28 29 SER B C 1
ATOM 2652 O O . SER B 1 29 ? 38.312 6.219 17 1 27.28 29 SER B O 1
ATOM 2654 N N . SER B 1 30 ? 37.312 6.602 15.203 1 28.41 30 SER B N 1
ATOM 2655 C CA . SER B 1 30 ? 37.5 7.699 16.141 1 28.41 30 SER B CA 1
ATOM 2656 C C . SER B 1 30 ? 37.094 7.293 17.562 1 28.41 30 SER B C 1
ATOM 2658 O O . SER B 1 30 ? 36.125 6.574 17.75 1 28.41 30 SER B O 1
ATOM 2660 N N . PRO B 1 31 ? 37.875 7.344 18.594 1 26.45 31 PRO B N 1
ATOM 2661 C CA . PRO B 1 31 ? 37.594 6.883 19.953 1 26.45 31 PRO B CA 1
ATOM 2662 C C . PRO B 1 31 ? 36.188 7.254 20.406 1 26.45 31 PRO B C 1
ATOM 2664 O O . PRO B 1 31 ? 35.781 8.414 20.297 1 26.45 31 PRO B O 1
ATOM 2667 N N . LYS B 1 32 ? 35.219 6.348 20.125 1 32.25 32 LYS B N 1
ATOM 2668 C CA . LYS B 1 32 ? 33.938 6.426 20.797 1 32.25 32 LYS B CA 1
ATOM 2669 C C . LYS B 1 32 ? 34.094 6.914 22.234 1 32.25 32 LYS B C 1
ATOM 2671 O O . LYS B 1 32 ? 34.781 6.281 23.031 1 32.25 32 LYS B O 1
ATOM 2676 N N . SER B 1 33 ? 34.031 8.133 22.375 1 31.38 33 SER B N 1
ATOM 2677 C CA . SER B 1 33 ? 33.938 8.445 23.797 1 31.38 33 SER B CA 1
ATOM 2678 C C . SER B 1 33 ? 32.844 7.613 24.484 1 31.38 33 SER B C 1
ATOM 2680 O O . SER B 1 33 ? 31.828 7.281 23.859 1 31.38 33 SER B O 1
ATOM 2682 N N . PRO B 1 34 ? 33.094 6.801 25.484 1 33.59 34 PRO B N 1
ATOM 2683 C CA . PRO B 1 34 ? 32.188 5.938 26.281 1 33.59 34 PRO B CA 1
ATOM 2684 C C . PRO B 1 34 ? 30.812 6.539 26.469 1 33.59 34 PRO B C 1
ATOM 2686 O O . PRO B 1 34 ? 30.688 7.711 26.828 1 33.59 34 PRO B O 1
ATOM 2689 N N . PRO B 1 35 ? 29.812 6.172 25.453 1 35.09 35 PRO B N 1
ATOM 2690 C CA . PRO B 1 35 ? 28.5 6.727 25.781 1 35.09 35 PRO B CA 1
ATOM 2691 C C . PRO B 1 35 ? 28.234 6.77 27.281 1 35.09 35 PRO B C 1
ATOM 2693 O O . PRO B 1 35 ? 28.656 5.875 28.016 1 35.09 35 PRO B O 1
ATOM 2696 N N . LEU B 1 36 ? 28.125 7.816 27.797 1 33.09 36 LEU B N 1
ATOM 2697 C CA . LEU B 1 36 ? 27.781 7.988 29.203 1 33.09 36 LEU B CA 1
ATOM 2698 C C . LEU B 1 36 ? 26.516 7.191 29.547 1 33.09 36 LEU B C 1
ATOM 2700 O O . LEU B 1 36 ? 25.453 7.434 28.984 1 33.09 36 LEU B O 1
ATOM 2704 N N . THR B 1 37 ? 26.594 5.766 29.656 1 38.84 37 THR B N 1
ATOM 2705 C CA . THR B 1 37 ? 25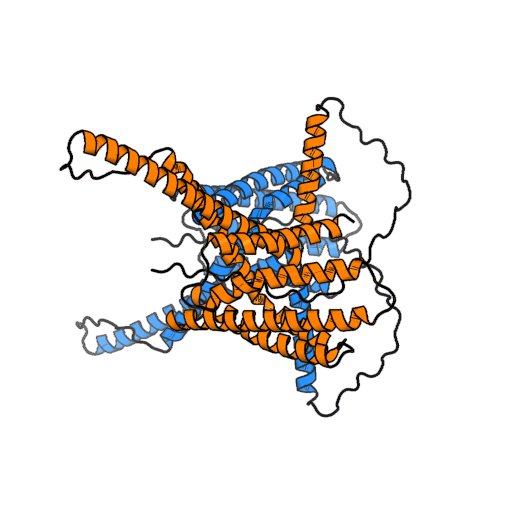.594 4.859 30.219 1 38.84 37 THR B CA 1
ATOM 2706 C C . THR B 1 37 ? 24.891 5.5 31.406 1 38.84 37 THR B C 1
ATOM 2708 O O . THR B 1 37 ? 25.516 5.797 32.406 1 38.84 37 THR B O 1
ATOM 2711 N N . PRO B 1 38 ? 23.828 6.215 31.219 1 39.94 38 PRO B N 1
ATOM 2712 C CA . PRO B 1 38 ? 23.328 6.441 32.594 1 39.94 38 PRO B CA 1
ATOM 2713 C C . PRO B 1 38 ? 23.172 5.148 33.375 1 39.94 38 PRO B C 1
ATOM 2715 O O . PRO B 1 38 ? 22.812 4.109 32.812 1 39.94 38 PRO B O 1
ATOM 2718 N N . LYS B 1 39 ? 23.766 4.914 34.562 1 40.59 39 LYS B N 1
ATOM 2719 C CA . LYS B 1 39 ? 23.969 3.852 35.562 1 40.59 39 LYS B CA 1
ATOM 2720 C C . LYS B 1 39 ? 22.688 3.066 35.812 1 40.59 39 LYS B C 1
ATOM 2722 O O . LYS B 1 39 ? 22.734 1.867 36.094 1 40.59 39 LYS B O 1
ATOM 2727 N N . THR B 1 40 ? 21.438 3.609 36.094 1 46.31 40 THR B N 1
ATOM 2728 C CA . THR B 1 40 ? 20.562 2.906 37 1 46.31 40 THR B CA 1
ATOM 2729 C C . THR B 1 40 ? 19.578 2.018 36.25 1 46.31 40 THR B C 1
ATOM 2731 O O . THR B 1 40 ? 18.641 1.488 36.844 1 46.31 40 THR B O 1
ATOM 2734 N N . PHE B 1 41 ? 19.297 2.072 34.844 1 51.28 41 PHE B N 1
ATOM 2735 C CA . PHE B 1 41 ? 18.234 1.179 34.375 1 51.28 41 PHE B CA 1
ATOM 2736 C C . PHE B 1 41 ? 18.719 -0.266 34.375 1 51.28 41 PHE B C 1
ATOM 2738 O O . PHE B 1 41 ? 19.859 -0.542 33.969 1 51.28 41 PHE B O 1
ATOM 2745 N N . PRO B 1 42 ? 18 -1.239 35.031 1 57.34 42 PRO B N 1
ATOM 2746 C CA . PRO B 1 42 ? 18.438 -2.641 35.062 1 57.34 42 PRO B CA 1
ATOM 2747 C C . PRO B 1 42 ? 18.812 -3.176 33.688 1 57.34 42 PRO B C 1
ATOM 2749 O O . PRO B 1 42 ? 18.266 -2.729 32.656 1 57.34 42 PRO B O 1
ATOM 2752 N N . SER B 1 43 ? 19.938 -3.732 33.5 1 62.38 43 SER B N 1
ATOM 2753 C CA . SER B 1 43 ? 20.641 -4.305 32.375 1 62.38 43 SER B CA 1
ATOM 2754 C C . SER B 1 43 ? 19.688 -5.059 31.453 1 62.38 43 SER B C 1
ATOM 2756 O O . SER B 1 43 ? 19.766 -4.941 30.219 1 62.38 43 SER B O 1
ATOM 2758 N N . LEU B 1 44 ? 18.734 -5.738 32.062 1 60.56 44 LEU B N 1
ATOM 2759 C CA . LEU B 1 44 ? 17.828 -6.562 31.281 1 60.56 44 LEU B CA 1
ATOM 2760 C C . LEU B 1 44 ? 16.875 -5.699 30.453 1 60.56 44 LEU B C 1
ATOM 2762 O O . LEU B 1 44 ? 16.578 -6.016 29.297 1 60.56 44 LEU B O 1
ATOM 2766 N N . ALA B 1 45 ? 16.391 -4.672 31.062 1 63.53 45 ALA B N 1
ATOM 2767 C CA . ALA B 1 45 ? 15.484 -3.758 30.375 1 63.53 45 ALA B CA 1
ATOM 2768 C C . ALA B 1 45 ? 16.203 -3.02 29.25 1 63.53 45 ALA B C 1
ATOM 2770 O O . ALA B 1 45 ? 15.641 -2.824 28.172 1 63.53 45 ALA B O 1
ATOM 2771 N N . ARG B 1 46 ? 17.469 -2.771 29.438 1 68.38 46 ARG B N 1
ATOM 2772 C CA . ARG B 1 46 ? 18.281 -2.117 28.422 1 68.38 46 ARG B CA 1
ATOM 2773 C C . ARG B 1 46 ? 18.516 -3.047 27.234 1 68.38 46 ARG B C 1
ATOM 2775 O O . ARG B 1 46 ? 18.422 -2.625 26.078 1 68.38 46 ARG B O 1
ATOM 2782 N N . ASP B 1 47 ? 18.766 -4.32 27.625 1 72.69 47 ASP B N 1
ATOM 2783 C CA . ASP B 1 47 ? 18.984 -5.301 26.578 1 72.69 47 ASP B CA 1
ATOM 2784 C C . ASP B 1 47 ? 17.703 -5.508 25.75 1 72.69 47 ASP B C 1
ATOM 2786 O O . ASP B 1 47 ? 17.781 -5.625 24.516 1 72.69 47 ASP B O 1
ATOM 2790 N N . SER B 1 48 ? 16.625 -5.5 26.438 1 75.44 48 SER B N 1
ATOM 2791 C CA . SER B 1 48 ? 15.352 -5.668 25.734 1 75.44 48 SER B CA 1
ATOM 2792 C C . SER B 1 48 ? 15.039 -4.457 24.859 1 75.44 48 SER B C 1
ATOM 2794 O O . SER B 1 48 ? 14.555 -4.609 23.734 1 75.44 48 SER B O 1
ATOM 2796 N N . LEU B 1 49 ? 15.375 -3.316 25.406 1 76 49 LEU B N 1
ATOM 2797 C CA . LEU B 1 49 ? 15.148 -2.098 24.641 1 76 49 LEU B CA 1
ATOM 2798 C C . LEU B 1 49 ? 16.047 -2.053 23.406 1 76 49 LEU B C 1
ATOM 2800 O O . LEU B 1 49 ? 15.625 -1.604 22.344 1 76 49 LEU B O 1
ATOM 2804 N N . TYR B 1 50 ? 17.266 -2.562 23.594 1 78.69 50 TYR B N 1
ATOM 2805 C CA . TYR B 1 50 ? 18.203 -2.6 22.469 1 78.69 50 TYR B CA 1
ATOM 2806 C C . TYR B 1 50 ? 17.734 -3.596 21.406 1 78.69 50 TYR B C 1
ATOM 2808 O O . TYR B 1 50 ? 17.828 -3.324 20.219 1 78.69 50 TYR B O 1
ATOM 2816 N N . GLN B 1 51 ? 17.25 -4.684 21.875 1 81.94 51 GLN B N 1
ATOM 2817 C CA . GLN B 1 51 ? 16.75 -5.68 20.938 1 81.94 51 GLN B CA 1
ATOM 2818 C C . GLN B 1 51 ? 15.531 -5.168 20.188 1 81.94 51 GLN B C 1
ATOM 2820 O O . GLN B 1 51 ? 15.383 -5.41 18.984 1 81.94 51 GLN B O 1
ATOM 2825 N N . THR B 1 52 ? 14.727 -4.496 20.906 1 82.5 52 THR B N 1
ATOM 2826 C CA . THR B 1 52 ? 13.539 -3.92 20.297 1 82.5 52 THR B CA 1
ATOM 2827 C C . THR B 1 52 ? 13.922 -2.84 19.281 1 82.5 52 THR B C 1
ATOM 2829 O O . THR B 1 52 ? 13.352 -2.773 18.188 1 82.5 52 THR B O 1
ATOM 2832 N N . ASP B 1 53 ? 14.875 -2.09 19.656 1 86.12 53 ASP B N 1
ATOM 2833 C CA . ASP B 1 53 ? 15.344 -1.04 18.75 1 86.12 53 ASP B CA 1
ATOM 2834 C C . ASP B 1 53 ? 15.93 -1.635 17.469 1 86.12 53 ASP B C 1
ATOM 2836 O O . ASP B 1 53 ? 15.688 -1.123 16.375 1 86.12 53 ASP B O 1
ATOM 2840 N N . ARG B 1 54 ? 16.672 -2.705 17.625 1 83.69 54 ARG B N 1
ATOM 2841 C CA . ARG B 1 54 ? 17.25 -3.373 16.469 1 83.69 54 ARG B CA 1
ATOM 2842 C C . ARG B 1 54 ? 16.156 -3.967 15.578 1 83.69 54 ARG B C 1
ATOM 2844 O O . ARG B 1 54 ? 16.234 -3.867 14.352 1 83.69 54 ARG B O 1
ATOM 2851 N N . ALA B 1 55 ? 15.211 -4.535 16.188 1 83.56 55 ALA B N 1
ATOM 2852 C CA . ALA B 1 55 ? 14.109 -5.133 15.438 1 83.56 55 ALA B CA 1
ATOM 2853 C C . ALA B 1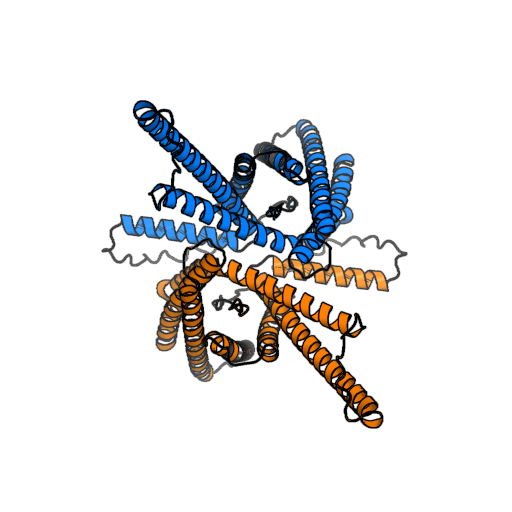 55 ? 13.312 -4.07 14.68 1 83.56 55 ALA B C 1
ATOM 2855 O O . ALA B 1 55 ? 12.922 -4.277 13.531 1 83.56 55 ALA B O 1
ATOM 2856 N N . ILE B 1 56 ? 13.141 -2.998 15.359 1 84.75 56 ILE B N 1
ATOM 2857 C CA . ILE B 1 56 ? 12.383 -1.905 14.758 1 84.75 56 ILE B CA 1
ATOM 2858 C C . ILE B 1 56 ? 13.164 -1.326 13.578 1 84.75 56 ILE B C 1
ATOM 2860 O O . ILE B 1 56 ? 12.594 -1.024 12.531 1 84.75 56 ILE B O 1
ATOM 2864 N N . SER B 1 57 ? 14.469 -1.221 13.727 1 84.94 57 SER B N 1
ATOM 2865 C CA . SER B 1 57 ? 15.312 -0.679 12.664 1 84.94 57 SER B CA 1
ATOM 2866 C C . SER B 1 57 ? 15.328 -1.602 11.445 1 84.94 57 SER B C 1
ATOM 2868 O O . SER B 1 57 ? 15.266 -1.138 10.305 1 84.94 57 SER B O 1
ATOM 2870 N N . TYR B 1 58 ? 15.336 -2.828 11.781 1 84.38 58 TYR B N 1
ATOM 2871 C CA . TYR B 1 58 ? 15.328 -3.799 10.695 1 84.38 58 TYR B CA 1
ATOM 2872 C C . TYR B 1 58 ? 13.984 -3.803 9.969 1 84.38 58 TYR B C 1
ATOM 2874 O O . TYR B 1 58 ? 13.938 -3.854 8.734 1 84.38 58 TYR B O 1
ATOM 2882 N N . ALA B 1 59 ? 12.984 -3.787 10.695 1 85.19 59 ALA B N 1
ATOM 2883 C CA . ALA B 1 59 ? 11.648 -3.754 10.102 1 85.19 59 ALA B CA 1
ATOM 2884 C C . ALA B 1 59 ? 11.461 -2.502 9.25 1 85.19 59 ALA B C 1
ATOM 2886 O O . ALA B 1 59 ? 10.891 -2.564 8.156 1 85.19 59 ALA B O 1
ATOM 2887 N N . SER B 1 60 ? 11.945 -1.493 9.766 1 84.56 60 SER B N 1
ATOM 2888 C CA . SER B 1 60 ? 11.852 -0.23 9.039 1 84.56 60 SER B CA 1
ATOM 2889 C C . SER B 1 60 ? 12.633 -0.282 7.734 1 84.56 60 SER B C 1
ATOM 2891 O O . SER B 1 60 ? 12.18 0.24 6.711 1 84.56 60 SER B O 1
ATOM 2893 N N . GLU B 1 61 ? 13.766 -0.905 7.801 1 85.38 61 GLU B N 1
ATOM 2894 C CA . GLU B 1 61 ? 14.586 -1.053 6.602 1 85.38 61 GLU B CA 1
ATOM 2895 C C . GLU B 1 61 ? 13.891 -1.928 5.562 1 85.38 61 GLU B C 1
ATOM 2897 O O . GLU B 1 61 ? 13.875 -1.6 4.375 1 85.38 61 GLU B O 1
ATOM 2902 N N . LEU B 1 62 ? 13.336 -2.969 5.973 1 86.62 62 LEU B N 1
ATOM 2903 C CA . LEU B 1 62 ? 12.625 -3.859 5.062 1 86.62 62 LEU B CA 1
ATOM 2904 C C . LEU B 1 62 ? 11.414 -3.16 4.449 1 86.62 62 LEU B C 1
ATOM 2906 O O . LEU B 1 62 ? 11.133 -3.324 3.262 1 86.62 62 LEU B O 1
ATOM 2910 N N . LEU B 1 63 ? 10.758 -2.357 5.223 1 86.38 63 LEU B N 1
ATOM 2911 C CA . LEU B 1 63 ? 9.539 -1.692 4.773 1 86.38 63 LEU B CA 1
ATOM 2912 C C . LEU B 1 63 ? 9.867 -0.538 3.832 1 86.38 63 LEU B C 1
ATOM 2914 O O . LEU B 1 63 ? 8.984 -0.034 3.133 1 86.38 63 LEU B O 1
ATOM 2918 N N . SER B 1 64 ? 11.125 -0.13 3.814 1 83.69 64 SER B N 1
ATOM 2919 C CA . SER B 1 64 ? 11.516 1.016 3 1 83.69 64 SER B CA 1
ATOM 2920 C C . SER B 1 64 ? 11.68 0.625 1.536 1 83.69 64 SER B C 1
ATOM 2922 O O . SER B 1 64 ? 11.688 1.486 0.654 1 83.69 64 SER B O 1
ATOM 2924 N N . THR B 1 65 ? 11.773 -0.712 1.281 1 83.62 65 THR B N 1
ATOM 2925 C CA . THR B 1 65 ? 11.891 -1.199 -0.088 1 83.62 65 THR B CA 1
ATOM 2926 C C . THR B 1 65 ? 10.602 -1.883 -0.533 1 83.62 65 THR B C 1
ATOM 2928 O O . THR B 1 65 ? 9.844 -2.398 0.296 1 83.62 65 THR B O 1
ATOM 2931 N N . SER B 1 66 ? 10.367 -1.835 -1.794 1 84.62 66 SER B N 1
ATOM 2932 C CA . SER B 1 66 ? 9.156 -2.453 -2.332 1 84.62 66 SER B CA 1
ATOM 2933 C C . SER B 1 66 ? 9.156 -3.959 -2.098 1 84.62 66 SER B C 1
ATOM 2935 O O . SER B 1 66 ? 8.141 -4.531 -1.7 1 84.62 66 SER B O 1
ATOM 2937 N N . SER B 1 67 ? 10.344 -4.621 -2.361 1 86.56 67 SER B N 1
ATOM 2938 C CA . SER B 1 67 ? 10.445 -6.07 -2.199 1 86.56 67 SER B CA 1
ATOM 2939 C C . SER B 1 67 ? 10.289 -6.473 -0.736 1 86.56 67 SER B C 1
ATOM 2941 O O . SER B 1 67 ? 9.609 -7.457 -0.427 1 86.56 67 SER B O 1
ATOM 2943 N N . GLY B 1 68 ? 10.953 -5.711 0.099 1 90.25 68 GLY B N 1
ATOM 2944 C CA . GLY B 1 68 ? 10.828 -5.988 1.521 1 90.25 68 GLY B CA 1
ATOM 2945 C C . GLY B 1 68 ? 9.414 -5.793 2.047 1 90.25 68 GLY B C 1
ATOM 2946 O O . GLY B 1 68 ? 8.93 -6.602 2.838 1 90.25 68 GLY B O 1
ATOM 2947 N N . ARG B 1 69 ? 8.781 -4.73 1.614 1 91.44 69 ARG B N 1
ATOM 2948 C CA . ARG B 1 69 ? 7.406 -4.457 2.012 1 91.44 69 ARG B CA 1
ATOM 2949 C C . ARG B 1 69 ? 6.473 -5.574 1.559 1 91.44 69 ARG B C 1
ATOM 2951 O O . ARG B 1 69 ? 5.633 -6.039 2.33 1 91.44 69 ARG B O 1
ATOM 2958 N N . ASP B 1 70 ? 6.621 -6 0.42 1 93.19 70 ASP B N 1
ATOM 2959 C CA . ASP B 1 70 ? 5.781 -7.074 -0.103 1 93.19 70 ASP B CA 1
ATOM 2960 C C . ASP B 1 70 ? 6 -8.367 0.679 1 93.19 70 ASP B C 1
ATOM 2962 O O . ASP B 1 70 ? 5.043 -9.094 0.971 1 93.19 70 ASP B O 1
ATOM 2966 N N . ALA B 1 71 ? 7.254 -8.672 0.988 1 94.81 71 ALA B N 1
ATOM 2967 C CA . ALA B 1 71 ? 7.57 -9.883 1.733 1 94.81 71 ALA B CA 1
ATOM 2968 C C . ALA B 1 71 ? 6.918 -9.875 3.111 1 94.81 71 ALA B C 1
ATOM 2970 O O . ALA B 1 71 ? 6.301 -10.859 3.523 1 94.81 71 ALA B O 1
ATOM 2971 N N . ILE B 1 72 ? 7.023 -8.781 3.77 1 95.12 72 ILE B N 1
ATOM 2972 C CA . ILE B 1 72 ? 6.461 -8.656 5.113 1 95.12 72 ILE B CA 1
ATOM 2973 C C . ILE B 1 72 ? 4.941 -8.75 5.047 1 95.12 72 ILE B C 1
ATOM 2975 O O . ILE B 1 72 ? 4.32 -9.461 5.84 1 95.12 72 ILE B O 1
ATOM 2979 N N . LEU B 1 73 ? 4.379 -8.016 4.109 1 96.94 73 LEU B N 1
ATOM 2980 C CA . LEU B 1 73 ? 2.924 -8.031 3.977 1 96.94 73 LEU B CA 1
ATOM 2981 C C . LEU B 1 73 ? 2.426 -9.43 3.623 1 96.94 73 LEU B C 1
ATOM 2983 O O . LEU B 1 73 ? 1.404 -9.875 4.148 1 96.94 73 LEU B O 1
ATOM 2987 N N . MET B 1 74 ? 3.176 -10.094 2.816 1 97.56 74 MET B N 1
ATOM 2988 C CA . MET B 1 7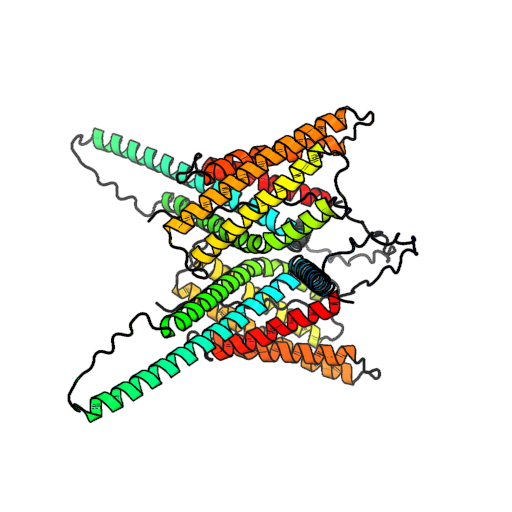4 ? 2.795 -11.453 2.447 1 97.56 74 MET B CA 1
ATOM 2989 C C . MET B 1 74 ? 2.848 -12.383 3.658 1 97.56 74 MET B C 1
ATOM 2991 O O . MET B 1 74 ? 1.929 -13.172 3.881 1 97.56 74 MET B O 1
ATOM 2995 N N . ALA B 1 75 ? 3.861 -12.289 4.363 1 97.69 75 ALA B N 1
ATOM 2996 C CA . ALA B 1 75 ? 4.023 -13.133 5.547 1 97.69 75 ALA B CA 1
ATOM 2997 C C . ALA B 1 75 ? 2.898 -12.891 6.547 1 97.69 75 ALA B C 1
ATOM 2999 O O . ALA B 1 75 ? 2.305 -13.844 7.062 1 97.69 75 ALA B O 1
ATOM 3000 N N . ILE B 1 76 ? 2.596 -11.648 6.809 1 97.69 76 ILE B N 1
ATOM 3001 C CA . ILE B 1 76 ? 1.546 -11.32 7.766 1 97.69 76 ILE B CA 1
ATOM 3002 C C . ILE B 1 76 ? 0.19 -11.758 7.215 1 97.69 76 ILE B C 1
ATOM 3004 O O . ILE B 1 76 ? -0.618 -12.352 7.93 1 97.69 76 ILE B O 1
ATOM 3008 N N . CYS B 1 77 ? -0.036 -11.484 5.969 1 98.06 77 CYS B N 1
ATOM 3009 C CA . CYS B 1 77 ? -1.303 -11.797 5.312 1 98.06 77 CYS B CA 1
ATOM 3010 C C . CYS B 1 77 ? -1.652 -13.273 5.469 1 98.06 77 CYS B C 1
ATOM 3012 O O . CYS B 1 77 ? -2.711 -13.609 6 1 98.06 77 CYS B O 1
ATOM 3014 N N . TYR B 1 78 ? -0.768 -14.156 5.145 1 98.25 78 TYR B N 1
ATOM 3015 C CA . TYR B 1 78 ? -1.089 -15.578 5.086 1 98.25 78 TYR B CA 1
ATOM 3016 C C . TYR B 1 78 ? -0.952 -16.219 6.457 1 98.25 78 TYR B C 1
ATOM 3018 O O . TYR B 1 78 ? -1.678 -17.172 6.777 1 98.25 78 TYR B O 1
ATOM 3026 N N . SER B 1 79 ? -0.042 -15.688 7.285 1 98.25 79 SER B N 1
ATOM 3027 C CA . SER B 1 79 ? 0.031 -16.219 8.641 1 98.25 79 SER B CA 1
ATOM 3028 C C . SER B 1 79 ? -1.24 -15.906 9.43 1 98.25 79 SER B C 1
ATOM 3030 O O . SER B 1 79 ? -1.702 -16.734 10.219 1 98.25 79 SER B O 1
ATOM 3032 N N . THR B 1 80 ? -1.776 -14.688 9.227 1 98.38 80 THR B N 1
ATOM 3033 C CA . THR B 1 80 ? -3.021 -14.352 9.914 1 98.38 80 THR B CA 1
ATOM 3034 C C . THR B 1 80 ? -4.184 -15.164 9.344 1 98.38 80 THR B C 1
ATOM 3036 O O . THR B 1 80 ? -5.09 -15.562 10.078 1 98.38 80 THR B O 1
ATOM 3039 N N . LEU B 1 81 ? -4.145 -15.438 8.094 1 97.94 81 LEU B N 1
ATOM 3040 C CA . LEU B 1 81 ? -5.16 -16.297 7.5 1 97.94 81 LEU B CA 1
ATOM 3041 C C . LEU B 1 81 ? -5.078 -17.703 8.086 1 97.94 81 LEU B C 1
ATOM 3043 O O . LEU B 1 81 ? -6.105 -18.297 8.438 1 97.94 81 LEU B O 1
ATOM 3047 N N . LEU B 1 82 ? -3.881 -18.234 8.164 1 98 82 LEU B N 1
ATOM 3048 C CA . LEU B 1 82 ? -3.656 -19.562 8.711 1 98 82 LEU B CA 1
ATOM 3049 C C . LEU B 1 82 ? -4.156 -19.656 10.148 1 98 82 LEU B C 1
ATOM 3051 O O . LEU B 1 82 ? -4.879 -20.594 10.5 1 98 82 LEU B O 1
ATOM 3055 N N . THR B 1 83 ? -3.791 -18.641 10.945 1 97.88 83 THR B N 1
ATOM 3056 C CA . THR B 1 83 ? -4.195 -18.625 12.344 1 97.88 83 THR B CA 1
ATOM 3057 C C . THR B 1 83 ? -5.711 -18.5 12.469 1 97.88 83 THR B C 1
ATOM 3059 O O . THR B 1 83 ? -6.324 -19.141 13.32 1 97.88 83 THR B O 1
ATOM 3062 N N . SER B 1 84 ? -6.25 -17.641 11.633 1 97.44 84 SER B N 1
ATOM 3063 C CA . SER B 1 84 ? -7.703 -17.469 11.633 1 97.44 84 SER B CA 1
ATOM 3064 C C . SER B 1 84 ? -8.406 -18.797 11.336 1 97.44 84 SER B C 1
ATOM 3066 O O . SER B 1 84 ? -9.375 -19.156 12.008 1 97.44 84 SER B O 1
ATOM 3068 N N . SER B 1 85 ? -7.961 -19.516 10.352 1 95.62 85 SER B N 1
ATOM 3069 C CA . SER B 1 85 ? -8.555 -20.797 9.961 1 95.62 85 SER B CA 1
ATOM 3070 C C . SER B 1 85 ? -8.414 -21.828 11.07 1 95.62 85 SER B C 1
ATOM 3072 O O . SER B 1 85 ? -9.328 -22.609 11.312 1 95.62 85 SER B O 1
ATOM 3074 N N . LEU B 1 86 ? -7.305 -21.859 11.695 1 95.56 86 LEU B N 1
ATOM 3075 C CA . LEU B 1 86 ? -7.074 -22.781 12.805 1 95.56 86 LEU B CA 1
ATOM 3076 C C . LEU B 1 86 ? -8.023 -22.469 13.969 1 95.56 86 LEU B C 1
ATOM 3078 O O . LEU B 1 86 ? -8.617 -23.391 14.539 1 95.56 86 LEU B O 1
ATOM 3082 N N . LEU B 1 87 ? -8.109 -21.188 14.273 1 94.56 87 LEU B N 1
ATOM 3083 C CA . LEU B 1 87 ? -8.977 -20.781 15.367 1 94.56 87 LEU B CA 1
ATOM 3084 C C . LEU B 1 87 ? -10.43 -21.109 15.062 1 94.56 87 LEU B C 1
ATOM 3086 O O . LEU B 1 87 ? -11.18 -21.547 15.945 1 94.56 87 LEU B O 1
ATOM 3090 N N . SER B 1 88 ? -10.812 -20.875 13.844 1 92.5 88 SER B N 1
ATOM 3091 C CA . SER B 1 88 ? -12.172 -21.203 13.422 1 92.5 88 SER B CA 1
ATOM 3092 C C . SER B 1 88 ? -12.438 -22.703 13.539 1 92.5 88 SER B C 1
ATOM 3094 O O . SER B 1 88 ? -13.508 -23.109 13.992 1 92.5 88 SER B O 1
ATOM 3096 N N . SER B 1 89 ? -11.508 -23.547 13.172 1 91.44 89 SER B N 1
ATOM 3097 C CA . SER B 1 89 ? -11.641 -25 13.258 1 91.44 89 SER B CA 1
ATOM 3098 C C . SER B 1 89 ? -11.727 -25.453 14.711 1 91.44 89 SER B C 1
ATOM 3100 O O . SER B 1 89 ? -12.508 -26.344 15.047 1 91.44 89 SER B O 1
ATOM 3102 N N . ILE B 1 90 ? -10.938 -24.875 15.5 1 90.25 90 ILE B N 1
ATOM 3103 C CA . ILE B 1 90 ? -10.938 -25.219 16.922 1 90.25 90 ILE B CA 1
ATOM 3104 C C . ILE B 1 90 ? -12.281 -24.844 17.531 1 90.25 90 ILE B C 1
ATOM 3106 O O . ILE B 1 90 ? -12.852 -25.609 18.312 1 90.25 90 ILE B O 1
ATOM 3110 N N . PHE B 1 91 ? -12.742 -23.672 17.219 1 87.81 91 PHE B N 1
ATOM 3111 C CA . PHE B 1 91 ? -14.039 -23.219 17.703 1 87.81 91 PHE B CA 1
ATOM 3112 C C . PHE B 1 91 ? -15.141 -24.188 17.297 1 87.81 91 PHE B C 1
ATOM 3114 O O . PHE B 1 91 ? -15.969 -24.578 18.125 1 87.81 91 PHE B O 1
ATOM 3121 N N . GLN B 1 92 ? -15.117 -24.562 16.047 1 87.12 92 GLN B N 1
ATOM 3122 C CA . GLN B 1 92 ? -16.125 -25.484 15.539 1 87.12 92 GLN B CA 1
ATOM 3123 C C . GLN B 1 92 ? -16.031 -26.844 16.234 1 87.12 92 GLN B C 1
ATOM 3125 O O . GLN B 1 92 ? -17.047 -27.453 16.547 1 87.12 92 GLN B O 1
ATOM 3130 N N . ALA B 1 93 ? -14.852 -27.266 16.438 1 87.81 93 ALA B N 1
ATOM 3131 C CA . ALA B 1 93 ? -14.656 -28.531 17.141 1 87.81 93 ALA B CA 1
ATOM 3132 C C . ALA B 1 93 ? -15.18 -28.453 18.578 1 87.81 93 ALA B C 1
ATOM 3134 O O . ALA B 1 93 ? -15.828 -29.391 19.047 1 87.81 93 ALA B O 1
ATOM 3135 N N . ARG B 1 94 ? -14.883 -27.391 19.219 1 84.62 94 ARG B N 1
ATOM 3136 C CA . ARG B 1 94 ? -15.352 -27.188 20.578 1 84.62 94 ARG B CA 1
ATOM 3137 C C . ARG B 1 94 ? -16.875 -27.109 20.641 1 84.62 94 ARG B C 1
ATOM 3139 O O . ARG B 1 94 ? -17.5 -27.656 21.562 1 84.62 94 ARG B O 1
ATOM 3146 N N . LEU B 1 95 ? -17.391 -26.406 19.703 1 83.12 95 LEU B N 1
ATOM 3147 C CA . LEU B 1 95 ? -18.844 -26.281 19.625 1 83.12 95 LEU B CA 1
ATOM 3148 C C . LEU B 1 95 ? -19.484 -27.641 19.391 1 83.12 95 LEU B C 1
ATOM 3150 O O . LEU B 1 95 ? -20.516 -27.969 19.969 1 83.12 95 LEU B O 1
ATOM 3154 N N . ARG B 1 96 ? -18.906 -28.406 18.531 1 83.56 96 ARG B N 1
ATOM 3155 C CA . ARG B 1 96 ? -19.406 -29.75 18.234 1 83.56 96 ARG B CA 1
ATOM 3156 C C . ARG B 1 96 ? -19.344 -30.641 19.469 1 83.56 96 ARG B C 1
ATOM 3158 O O . ARG B 1 96 ? -20.266 -31.406 19.734 1 83.56 96 ARG B O 1
ATOM 3165 N N . LEU B 1 97 ? -18.312 -30.531 20.141 1 83.88 97 LEU B N 1
ATOM 3166 C CA . LEU B 1 97 ? -18.156 -31.328 21.359 1 83.88 97 LEU B CA 1
ATOM 3167 C C . LEU B 1 97 ? -19.172 -30.922 22.406 1 83.88 97 LEU B C 1
ATOM 3169 O O . LEU B 1 97 ? -19.766 -31.781 23.062 1 83.88 97 LEU B O 1
ATOM 3173 N N . LYS B 1 98 ? -19.281 -29.641 22.562 1 80.69 98 LYS B N 1
ATOM 3174 C CA . LYS B 1 98 ? -20.266 -29.156 23.531 1 80.69 98 LYS B CA 1
ATOM 3175 C C . LYS B 1 98 ? -21.672 -29.594 23.156 1 80.69 98 LYS B C 1
ATOM 3177 O O . LYS B 1 98 ? -22.453 -30 24.031 1 80.69 98 LYS B O 1
ATOM 3182 N N . THR B 1 99 ? -21.953 -29.406 21.906 1 80.25 99 THR B N 1
ATOM 3183 C CA . THR B 1 99 ? -23.281 -29.812 21.422 1 80.25 99 THR B CA 1
ATOM 3184 C C . THR B 1 99 ? -23.484 -31.312 21.594 1 80.25 99 THR B C 1
ATOM 3186 O O . THR B 1 99 ? -24.594 -31.75 21.953 1 80.25 99 THR B O 1
ATOM 3189 N N . ARG B 1 100 ? -22.484 -32.094 21.328 1 81.56 100 ARG B N 1
ATOM 3190 C CA . ARG B 1 100 ? -22.578 -33.531 21.5 1 81.56 100 ARG B CA 1
ATOM 3191 C C . ARG B 1 100 ? -22.781 -33.906 22.953 1 81.56 100 ARG B C 1
ATOM 3193 O O . ARG B 1 100 ? -23.594 -34.781 23.266 1 81.56 100 ARG B O 1
ATOM 3200 N N . ASN B 1 101 ? -22.109 -33.312 23.781 1 79.38 101 ASN B N 1
ATOM 3201 C CA . ASN B 1 101 ? -22.25 -33.562 25.219 1 79.38 101 ASN B CA 1
ATOM 3202 C C . ASN B 1 101 ? -23.625 -33.156 25.734 1 79.38 101 ASN B C 1
ATOM 3204 O O . ASN B 1 101 ? -24.219 -33.875 26.547 1 79.38 101 ASN B O 1
ATOM 3208 N N . LEU B 1 102 ? -24.016 -32 25.266 1 77.75 102 LEU B N 1
ATOM 3209 C CA . LEU B 1 102 ? -25.344 -31.547 25.656 1 77.75 102 LEU B CA 1
ATOM 3210 C C . LEU B 1 102 ? -26.422 -32.5 25.141 1 77.75 102 LEU B C 1
ATOM 3212 O O . LEU B 1 102 ? -27.391 -32.781 25.844 1 77.75 102 LEU B O 1
ATOM 3216 N N . TYR B 1 103 ? -26.234 -32.875 23.906 1 76.06 103 TYR B N 1
ATOM 3217 C CA . TYR B 1 103 ? -27.156 -33.844 23.312 1 76.06 103 TYR B CA 1
ATOM 3218 C C . TYR B 1 103 ? -27.219 -35.125 24.125 1 76.06 103 TYR B C 1
ATOM 3220 O O . TYR B 1 103 ? -28.297 -35.656 24.391 1 76.06 103 TYR B O 1
ATOM 3228 N N . LYS B 1 104 ? -26.109 -35.656 24.5 1 77.44 104 LYS B N 1
ATOM 3229 C CA . LYS B 1 104 ? -26.062 -36.875 25.297 1 77.44 104 LYS B CA 1
ATOM 3230 C C . LYS B 1 104 ? -26.766 -36.688 26.641 1 77.44 104 LYS B C 1
ATOM 3232 O O . LYS B 1 104 ? -27.484 -37.562 27.094 1 77.44 104 LYS B O 1
ATOM 3237 N N . LYS B 1 105 ? -26.531 -35.531 27.156 1 75.81 105 LYS B N 1
ATOM 3238 C CA . LYS B 1 105 ? -27.125 -35.25 28.469 1 75.81 105 LYS B CA 1
ATOM 3239 C C . LYS B 1 105 ? -28.641 -35.125 28.359 1 75.81 105 LYS B C 1
ATOM 3241 O O . LYS B 1 105 ? -29.375 -35.688 29.203 1 75.81 105 LYS B O 1
ATOM 3246 N N . ILE B 1 106 ? -29.016 -34.469 27.312 1 73.81 106 ILE B N 1
ATOM 3247 C CA . ILE B 1 106 ? -30.453 -34.219 27.156 1 73.81 106 ILE B CA 1
ATOM 3248 C C . ILE B 1 106 ? -31.141 -35.531 26.719 1 73.81 106 ILE B C 1
ATOM 3250 O O . ILE B 1 106 ? -32.25 -35.812 27.156 1 73.81 106 ILE B O 1
ATOM 3254 N N . HIS B 1 107 ? -30.531 -36.25 25.875 1 74.31 107 HIS B N 1
ATOM 3255 C CA . HIS B 1 107 ? -31.109 -37.469 25.375 1 74.31 107 HIS B CA 1
ATOM 3256 C C . HIS B 1 107 ? -31.25 -38.5 26.484 1 74.31 107 HIS B C 1
ATOM 3258 O O . HIS B 1 107 ? -32.125 -39.375 26.453 1 74.31 107 HIS B O 1
ATOM 3264 N N . ARG B 1 108 ? -30.391 -38.406 27.406 1 71.69 108 ARG B N 1
ATOM 3265 C CA . ARG B 1 108 ? -30.484 -39.281 28.562 1 71.69 108 ARG B CA 1
ATOM 3266 C C . ARG B 1 108 ? -31.734 -39 29.391 1 71.69 108 ARG B C 1
ATOM 3268 O O . ARG B 1 108 ? -32.344 -39.906 29.938 1 71.69 108 ARG B O 1
ATOM 3275 N N . PHE B 1 109 ? -32.094 -37.719 29.266 1 71.81 109 PHE B N 1
ATOM 3276 C CA . PHE B 1 109 ? -33.219 -37.344 30.094 1 71.81 109 PHE B CA 1
ATOM 3277 C C . PHE B 1 109 ? -34.531 -37.406 29.297 1 71.81 109 PHE B C 1
ATOM 3279 O O . PHE B 1 109 ? -35.562 -37.844 29.812 1 71.81 109 PHE B O 1
ATOM 3286 N N . SER B 1 110 ? -34.562 -36.719 28.062 1 65.06 110 SER B N 1
ATOM 3287 C CA . SER B 1 110 ? -35.781 -36.75 27.266 1 65.06 110 SER B CA 1
ATOM 3288 C C . SER B 1 110 ? -35.469 -37 25.797 1 65.06 110 SER B C 1
ATOM 3290 O O . SER B 1 110 ? -35.125 -36.062 25.062 1 65.06 110 SER B O 1
ATOM 3292 N N . PRO B 1 111 ? -35.5 -38.219 25.391 1 65.31 111 PRO B N 1
ATOM 3293 C CA . PRO B 1 111 ? -35.094 -38.594 24.031 1 65.31 111 PRO B CA 1
ATOM 3294 C C . PRO B 1 111 ? -35.875 -37.812 22.969 1 65.31 111 PRO B C 1
ATOM 3296 O O . PRO B 1 111 ? -35.375 -37.625 21.859 1 65.31 111 PRO B O 1
ATOM 3299 N N . ASN B 1 112 ? -37.094 -37.25 23.25 1 64.56 112 ASN B N 1
ATOM 3300 C CA . ASN B 1 112 ? -37.938 -36.656 22.219 1 64.56 112 ASN B CA 1
ATOM 3301 C C . ASN B 1 112 ? -37.875 -35.125 22.25 1 64.56 112 ASN B C 1
ATOM 3303 O O . ASN B 1 112 ? -38.688 -34.469 21.609 1 64.56 112 ASN B O 1
ATOM 3307 N N . LEU B 1 113 ? -36.906 -34.5 23.016 1 57.84 113 LEU B N 1
ATOM 3308 C CA . LEU B 1 113 ? -36.938 -33.031 23.141 1 57.84 113 LEU B CA 1
ATOM 3309 C C . LEU B 1 113 ? -36.125 -32.375 22.062 1 57.84 113 LEU B C 1
ATOM 3311 O O . LEU B 1 113 ? -34.969 -32.781 21.812 1 57.84 113 LEU B O 1
ATOM 3315 N N . ILE B 1 114 ? -36.688 -31.625 21.203 1 56.91 114 ILE B N 1
ATOM 3316 C CA . ILE B 1 114 ? -36 -30.781 20.234 1 56.91 114 ILE B CA 1
ATOM 3317 C C . ILE B 1 114 ? -35.344 -29.594 20.938 1 56.91 114 ILE B C 1
ATOM 3319 O O . ILE B 1 114 ? -36.031 -28.828 21.641 1 56.91 114 ILE B O 1
ATOM 3323 N N . PHE B 1 115 ? -34.094 -29.547 21.234 1 54.62 115 PHE B N 1
ATOM 3324 C CA . PHE B 1 115 ? -33.469 -28.438 21.922 1 54.62 115 PHE B CA 1
ATOM 3325 C C . PHE B 1 115 ? -32.844 -27.469 20.906 1 54.62 115 PHE B C 1
ATOM 3327 O O . PHE B 1 115 ? -32.219 -27.906 19.938 1 54.62 115 PHE B O 1
ATOM 3334 N N . ILE B 1 116 ? -33.281 -26.234 21.016 1 53.81 116 ILE B N 1
ATOM 3335 C CA . ILE B 1 116 ? -32.688 -25.141 20.25 1 53.81 116 ILE B CA 1
ATOM 3336 C C . ILE B 1 116 ? -31.469 -24.609 21.031 1 53.81 116 ILE B C 1
ATOM 3338 O O . ILE B 1 116 ? -31.609 -24.156 22.172 1 53.81 116 ILE B O 1
ATOM 3342 N N . LEU B 1 117 ? -30.344 -25.062 20.734 1 51.91 117 LEU B N 1
ATOM 3343 C CA . LEU B 1 117 ? -29.109 -24.547 21.312 1 51.91 117 LEU B CA 1
ATOM 3344 C C . LEU B 1 117 ? -28.891 -23.094 20.906 1 51.91 117 LEU B C 1
ATOM 3346 O O . LEU B 1 117 ? -28.766 -22.797 19.703 1 51.91 117 LEU B O 1
ATOM 3350 N N . GLN B 1 118 ? -29.266 -22.141 21.844 1 50.38 118 GLN B N 1
ATOM 3351 C CA . GLN B 1 118 ? -28.922 -20.734 21.625 1 50.38 118 GLN B CA 1
ATOM 3352 C C . GLN B 1 118 ? -27.469 -20.469 22 1 50.38 118 GLN B C 1
ATOM 3354 O O . GLN B 1 118 ? -27.062 -20.703 23.141 1 50.38 118 GLN B O 1
ATOM 3359 N N . ILE B 1 119 ? -26.547 -20.562 21.125 1 51.66 119 ILE B N 1
ATOM 3360 C CA . ILE B 1 119 ? -25.141 -20.203 21.312 1 51.66 119 ILE B CA 1
ATOM 3361 C C . ILE B 1 119 ? -25.031 -18.812 21.922 1 51.66 119 ILE B C 1
ATOM 3363 O O . ILE B 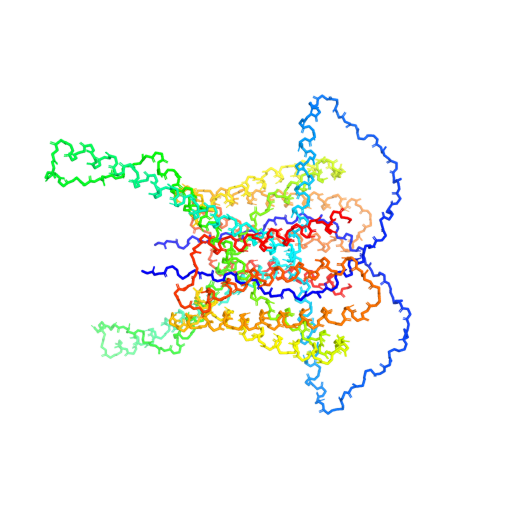1 119 ? -25.344 -17.812 21.266 1 51.66 119 ILE B O 1
ATOM 3367 N N . THR B 1 120 ? -25.188 -18.641 23.203 1 50.28 120 THR B N 1
ATOM 3368 C CA . THR B 1 120 ? -24.969 -17.375 23.906 1 50.28 120 THR B CA 1
ATOM 3369 C C . THR B 1 120 ? -23.5 -16.953 23.812 1 50.28 120 THR B C 1
ATOM 3371 O O . THR B 1 120 ? -22.641 -17.766 23.484 1 50.28 120 THR B O 1
ATOM 3374 N N . LYS B 1 121 ? -23.188 -15.594 24.281 1 51.66 121 LYS B N 1
ATOM 3375 C CA . LYS B 1 121 ? -21.906 -14.898 24.328 1 51.66 121 LYS B CA 1
ATOM 3376 C C . LYS B 1 121 ? -20.875 -15.688 25.141 1 51.66 121 LYS B C 1
ATOM 3378 O O . LYS B 1 121 ? -20.891 -15.648 26.375 1 51.66 121 LYS B O 1
ATOM 3383 N N . SER B 1 122 ? -20.484 -16.938 25.016 1 55.59 122 SER B N 1
ATOM 3384 C CA . SER B 1 122 ? -19.516 -17.766 25.734 1 55.59 122 SER B CA 1
ATOM 3385 C C . SER B 1 122 ? -18.094 -17.5 25.25 1 55.59 122 SER B C 1
ATOM 3387 O O . SER B 1 122 ? -17.891 -16.906 24.203 1 55.59 122 SER B O 1
ATOM 3389 N N . PRO B 1 123 ? -17.094 -17.734 26.25 1 55.06 123 PRO B N 1
ATOM 3390 C CA . PRO B 1 123 ? -15.688 -17.672 25.875 1 55.06 123 PRO B CA 1
ATOM 3391 C C . PRO B 1 123 ? -15.453 -18.109 24.422 1 55.06 123 PRO B C 1
ATOM 3393 O O . PRO B 1 123 ? -14.523 -17.625 23.766 1 55.06 123 PRO B O 1
ATOM 3396 N N . SER B 1 124 ? -16.312 -18.984 23.906 1 59.78 124 SER B N 1
ATOM 3397 C CA . SER B 1 124 ? -16.297 -19.453 22.516 1 59.78 124 SER B CA 1
ATOM 3398 C C . SER B 1 124 ? -16.531 -18.312 21.531 1 59.78 124 SER B C 1
ATOM 3400 O O . SER B 1 124 ? -15.961 -18.297 20.438 1 59.78 124 SER B O 1
ATOM 3402 N N . SER B 1 125 ? -17.031 -17.281 22.234 1 77.69 125 SER B N 1
ATOM 3403 C CA . SER B 1 125 ? -17.359 -16.125 21.406 1 77.69 125 SER B CA 1
ATOM 3404 C C . SER B 1 125 ? -16.109 -15.281 21.125 1 77.69 125 SER B C 1
ATOM 3406 O O . SER B 1 125 ? -15.945 -14.758 20.016 1 77.69 125 SER B O 1
ATOM 3408 N N . SER B 1 126 ? -15.125 -15.5 22.109 1 84.94 126 SER B N 1
ATOM 3409 C CA . SER B 1 126 ? -13.922 -14.695 21.953 1 84.94 126 SER B CA 1
ATOM 3410 C C . SER B 1 126 ? -13.008 -15.266 20.859 1 84.94 126 SER B C 1
ATOM 3412 O O . SER B 1 126 ? -12.375 -14.516 20.125 1 84.94 126 SER B O 1
ATOM 3414 N N . LEU B 1 127 ? -13.039 -16.578 20.828 1 89.25 127 LEU B N 1
ATOM 3415 C CA . LEU B 1 127 ? -12.211 -17.234 19.812 1 89.25 127 LEU B CA 1
ATOM 3416 C C . LEU B 1 127 ? -12.719 -16.938 18.406 1 89.25 127 LEU B C 1
ATOM 3418 O O . LEU B 1 127 ? -11.93 -16.719 17.5 1 89.25 127 LEU B O 1
ATOM 3422 N N . LEU B 1 128 ? -13.938 -16.922 18.297 1 90.25 128 LEU B N 1
ATOM 3423 C CA . LEU B 1 128 ? -14.539 -16.656 17 1 90.25 128 LEU B CA 1
ATOM 3424 C C . LEU B 1 128 ? -14.312 -15.203 16.578 1 90.25 128 LEU B C 1
ATOM 3426 O O . LEU B 1 128 ? -14.047 -14.914 15.414 1 90.25 128 LEU B O 1
ATOM 3430 N N . ILE B 1 129 ? -14.43 -14.375 17.578 1 92.19 129 ILE B N 1
ATOM 3431 C CA . ILE B 1 129 ? -14.211 -12.961 17.312 1 92.19 129 ILE B CA 1
ATOM 3432 C C . ILE B 1 129 ? -12.773 -12.742 16.859 1 92.19 129 ILE B C 1
ATOM 3434 O O . ILE B 1 129 ? -12.523 -12.047 15.867 1 92.19 129 ILE B O 1
ATOM 3438 N N . LEU B 1 130 ? -11.852 -13.375 17.531 1 94.56 130 LEU B N 1
ATOM 3439 C CA . LEU B 1 130 ? -10.445 -13.258 17.156 1 94.56 130 LEU B CA 1
ATOM 3440 C C . LEU B 1 130 ? -10.203 -13.82 15.766 1 94.56 130 LEU B C 1
ATOM 3442 O O . LEU B 1 130 ? -9.445 -13.242 14.977 1 94.56 130 LEU B O 1
ATOM 3446 N N . SER B 1 131 ? -10.805 -14.945 15.492 1 95.88 131 SER B N 1
ATOM 3447 C CA . SER B 1 131 ? -10.68 -15.555 14.172 1 95.88 131 SER B CA 1
ATOM 3448 C C . SER B 1 131 ? -11.156 -14.602 13.078 1 95.88 131 SER B C 1
ATOM 3450 O O . SER B 1 131 ? -10.484 -14.438 12.055 1 95.88 131 SER B O 1
ATOM 3452 N N . GLN B 1 132 ? -12.219 -13.938 13.344 1 95.62 132 GLN B N 1
ATOM 3453 C CA . GLN B 1 132 ? -12.789 -13.016 12.367 1 95.62 132 GLN B CA 1
ATOM 3454 C C . GLN B 1 132 ? -11.914 -11.773 12.203 1 95.62 132 GLN B C 1
ATOM 3456 O O . GLN B 1 132 ? -11.773 -11.25 11.102 1 95.62 132 GLN B O 1
ATOM 3461 N N . GLN B 1 133 ? -11.375 -11.344 13.281 1 97.12 133 GLN B N 1
ATOM 3462 C CA . GLN B 1 133 ? -10.477 -10.195 13.242 1 97.12 133 GLN B CA 1
ATOM 3463 C C . GLN B 1 133 ? -9.219 -10.5 12.43 1 97.12 133 GLN B C 1
ATOM 3465 O O . GLN B 1 133 ? -8.773 -9.672 11.641 1 97.12 133 GLN B O 1
ATOM 3470 N N . LEU B 1 134 ? -8.695 -11.664 12.648 1 97.88 134 LEU B N 1
ATOM 3471 C CA . LEU B 1 134 ? -7.492 -12.062 11.922 1 97.88 134 LEU B CA 1
ATOM 3472 C C . LEU B 1 134 ? -7.789 -12.25 10.445 1 97.88 134 LEU B C 1
ATOM 3474 O O . LEU B 1 134 ? -6.957 -11.922 9.594 1 97.88 134 LEU B O 1
ATOM 3478 N N . LYS B 1 135 ? -8.938 -12.75 10.141 1 97.56 135 LYS B N 1
ATOM 3479 C CA . LYS B 1 135 ? -9.352 -12.891 8.75 1 97.56 135 LYS B CA 1
ATOM 3480 C C . LYS B 1 135 ? -9.516 -11.523 8.078 1 97.56 135 LYS B C 1
ATOM 3482 O O . LYS B 1 135 ? -9.133 -11.344 6.922 1 97.56 135 LYS B O 1
ATOM 3487 N N . ALA B 1 136 ? -10.102 -10.625 8.844 1 97.62 136 ALA B N 1
ATOM 3488 C CA . ALA B 1 136 ? -10.258 -9.266 8.336 1 97.62 136 ALA B CA 1
ATOM 3489 C C . ALA B 1 136 ? -8.898 -8.633 8.039 1 97.62 136 ALA B C 1
ATOM 3491 O O . ALA B 1 136 ? -8.742 -7.953 7.02 1 97.62 136 ALA B O 1
ATOM 3492 N N . LEU B 1 137 ? -7.984 -8.867 8.945 1 98.19 137 LEU B N 1
ATOM 3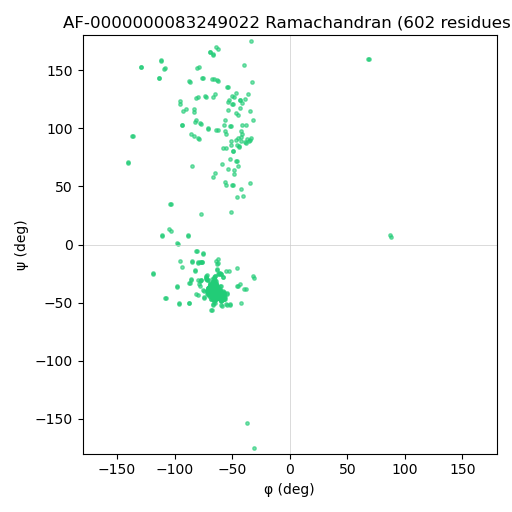493 C CA . LEU B 1 137 ? -6.641 -8.352 8.727 1 98.19 137 LEU B CA 1
ATOM 3494 C C . LEU B 1 137 ? -6.012 -8.969 7.48 1 98.19 137 LEU B C 1
ATOM 3496 O O . LEU B 1 137 ? -5.402 -8.266 6.672 1 98.19 137 LEU B O 1
ATOM 3500 N N . SER B 1 138 ? -6.129 -10.242 7.312 1 98.19 138 SER B N 1
ATOM 3501 C CA . SER B 1 138 ? -5.613 -10.938 6.137 1 98.19 138 SER B CA 1
ATOM 3502 C C . SER B 1 138 ? -6.23 -10.391 4.855 1 98.19 138 SER B C 1
ATOM 3504 O O . SER B 1 138 ? -5.523 -10.133 3.881 1 98.19 138 SER B O 1
ATOM 3506 N N . SER B 1 139 ? -7.52 -10.164 4.879 1 97.62 139 SER B N 1
ATOM 3507 C CA . SER B 1 139 ? -8.234 -9.656 3.713 1 97.62 139 SER B CA 1
ATOM 3508 C C . SER B 1 139 ? -7.785 -8.242 3.371 1 97.62 139 SER B C 1
ATOM 3510 O O . SER B 1 139 ? -7.625 -7.898 2.197 1 97.62 139 SER B O 1
ATOM 3512 N N . LEU B 1 140 ? -7.633 -7.457 4.406 1 97.75 140 LEU B N 1
ATOM 3513 C CA . LEU B 1 140 ? -7.16 -6.09 4.219 1 97.75 140 LEU B CA 1
ATOM 3514 C C . LEU B 1 140 ? -5.789 -6.074 3.555 1 97.75 140 LEU B C 1
ATOM 3516 O O . LEU B 1 140 ? -5.578 -5.359 2.574 1 97.75 140 LEU B O 1
ATOM 3520 N N . ILE B 1 141 ? -4.879 -6.879 4.031 1 98 141 ILE B N 1
ATOM 3521 C CA . ILE B 1 141 ? -3.518 -6.914 3.512 1 98 141 ILE B CA 1
ATOM 3522 C C . ILE B 1 141 ? -3.52 -7.48 2.094 1 98 141 ILE B C 1
ATOM 3524 O O . ILE B 1 141 ? -2.775 -7.008 1.229 1 98 141 ILE B O 1
ATOM 3528 N N . SER B 1 142 ? -4.312 -8.492 1.866 1 97.38 142 SER B N 1
ATOM 3529 C CA . SER B 1 142 ? -4.438 -9.047 0.525 1 97.38 142 SER B CA 1
ATOM 3530 C C . SER B 1 142 ? -4.887 -7.988 -0.476 1 97.38 142 SER B C 1
ATOM 3532 O O . SER B 1 142 ? -4.379 -7.93 -1.598 1 97.38 142 SER B O 1
ATOM 3534 N N . ASP B 1 143 ? -5.801 -7.16 -0.063 1 97.25 143 ASP B N 1
ATOM 3535 C CA . ASP B 1 143 ? -6.301 -6.074 -0.904 1 97.25 143 ASP B CA 1
ATOM 3536 C C . ASP B 1 143 ? -5.195 -5.07 -1.221 1 97.25 143 ASP B C 1
ATOM 3538 O O . ASP B 1 143 ? -5.031 -4.664 -2.373 1 97.25 143 ASP B O 1
ATOM 3542 N N . VAL B 1 144 ? -4.445 -4.707 -0.228 1 96.75 144 VAL B N 1
ATOM 3543 C CA . VAL B 1 144 ? -3.363 -3.744 -0.396 1 96.75 144 VAL B CA 1
ATOM 3544 C C . VAL B 1 144 ? -2.285 -4.332 -1.305 1 96.75 144 VAL B C 1
ATOM 3546 O O . VAL B 1 144 ? -1.701 -3.621 -2.127 1 96.75 144 VAL B O 1
ATOM 3549 N N . ARG B 1 145 ? -2.006 -5.535 -1.11 1 95.75 145 ARG B N 1
ATOM 3550 C CA . ARG B 1 145 ? -1.016 -6.188 -1.96 1 95.75 145 ARG B CA 1
ATOM 3551 C C . ARG B 1 145 ? -1.461 -6.191 -3.418 1 95.75 145 ARG B C 1
ATOM 3553 O O . ARG B 1 145 ? -0.646 -6 -4.324 1 95.75 145 ARG B O 1
ATOM 3560 N N . MET B 1 146 ? -2.742 -6.43 -3.678 1 96 146 MET B N 1
ATOM 3561 C CA . MET B 1 146 ? -3.26 -6.371 -5.043 1 96 146 MET B CA 1
ATOM 3562 C C . MET B 1 146 ? -3.135 -4.965 -5.613 1 96 146 MET B C 1
ATOM 3564 O O . MET B 1 146 ? -2.777 -4.789 -6.777 1 96 146 MET B O 1
ATOM 3568 N N . PHE B 1 147 ? -3.395 -4.02 -4.812 1 97.19 147 PHE B N 1
ATOM 3569 C CA . PHE B 1 147 ? -3.207 -2.639 -5.242 1 97.19 147 PHE B CA 1
ATOM 3570 C C . PHE B 1 147 ? -1.757 -2.387 -5.641 1 97.19 147 PHE B C 1
ATOM 3572 O O . PHE B 1 147 ? -1.487 -1.771 -6.672 1 97.19 147 PHE B O 1
ATOM 3579 N N . SER B 1 148 ? -0.881 -2.812 -4.758 1 93.75 148 SER B N 1
ATOM 3580 C CA . SER B 1 148 ? 0.541 -2.582 -4.992 1 93.75 148 SER B CA 1
ATOM 3581 C C . SER B 1 148 ? 0.999 -3.236 -6.293 1 93.75 148 SER B C 1
ATOM 3583 O O . SER B 1 148 ? 1.942 -2.768 -6.93 1 93.75 148 SER B O 1
ATOM 3585 N N . ARG B 1 149 ? 0.317 -4.254 -6.719 1 93.81 149 ARG B N 1
ATOM 3586 C CA . ARG B 1 149 ? 0.703 -4.973 -7.93 1 93.81 149 ARG B CA 1
ATOM 3587 C C . ARG B 1 149 ? 0.213 -4.25 -9.18 1 93.81 149 ARG B C 1
ATOM 3589 O O . ARG B 1 149 ? 0.596 -4.602 -10.297 1 93.81 149 ARG B O 1
ATOM 3596 N N . LEU B 1 150 ? -0.537 -3.213 -9.023 1 94.25 150 LEU B N 1
ATOM 3597 C CA . LEU B 1 150 ? -1.006 -2.443 -10.172 1 94.25 150 LEU B CA 1
ATOM 3598 C C . LEU B 1 150 ? 0.168 -1.931 -11 1 94.25 150 LEU B C 1
ATOM 3600 O O . LEU B 1 150 ? 0.057 -1.789 -12.219 1 94.25 150 LEU B O 1
ATOM 3604 N N . TRP B 1 151 ? 1.31 -1.727 -10.312 1 90.81 151 TRP B N 1
ATOM 3605 C CA . TRP B 1 151 ? 2.49 -1.187 -10.977 1 90.81 151 TRP B CA 1
ATOM 3606 C C . TRP B 1 151 ? 3.338 -2.307 -11.578 1 90.81 151 TRP B C 1
ATOM 3608 O O . TRP B 1 151 ? 4.43 -2.059 -12.094 1 90.81 151 TRP B O 1
ATOM 3618 N N . GLY B 1 152 ? 2.818 -3.465 -11.539 1 90.06 152 GLY B N 1
ATOM 3619 C CA . GLY B 1 152 ? 3.557 -4.617 -12.031 1 90.06 152 GLY B CA 1
ATOM 3620 C C . GLY B 1 152 ? 3.906 -4.523 -13.5 1 90.06 152 GLY B C 1
ATOM 3621 O O . GLY B 1 152 ? 4.914 -5.078 -13.945 1 90.06 152 GLY B O 1
ATOM 3622 N N . LEU B 1 153 ? 3.119 -3.762 -14.242 1 90.69 153 LEU B N 1
ATOM 3623 C CA . LEU B 1 153 ? 3.367 -3.627 -15.68 1 90.69 153 LEU B CA 1
ATOM 3624 C C . LEU B 1 153 ? 4.691 -2.918 -15.938 1 90.69 153 LEU B C 1
ATOM 3626 O O . LEU B 1 153 ? 5.391 -3.23 -16.906 1 90.69 153 LEU B O 1
ATOM 3630 N N . PHE B 1 154 ? 5.098 -1.98 -15.039 1 87.94 154 PHE B N 1
ATOM 3631 C CA . PHE B 1 154 ? 6.375 -1.296 -15.188 1 87.94 154 PHE B CA 1
ATOM 3632 C C . PHE B 1 154 ? 7.535 -2.25 -14.914 1 87.94 154 PHE B C 1
ATOM 3634 O O . PHE B 1 154 ? 8.57 -2.184 -15.578 1 87.94 154 PHE B O 1
ATOM 3641 N N . GLU B 1 155 ? 7.281 -3.082 -13.984 1 87.81 155 GLU B N 1
ATOM 3642 C CA . GLU B 1 155 ? 8.312 -4.066 -13.656 1 87.81 155 GLU B CA 1
ATOM 3643 C C . GLU B 1 155 ? 8.508 -5.059 -14.797 1 87.81 155 GLU B C 1
ATOM 3645 O O . GLU B 1 155 ? 9.641 -5.465 -15.086 1 87.81 155 GLU B O 1
ATOM 3650 N N . ILE B 1 156 ? 7.402 -5.438 -15.391 1 92.75 156 ILE B N 1
ATOM 3651 C CA . ILE B 1 156 ? 7.473 -6.363 -16.516 1 92.75 156 ILE B CA 1
ATOM 3652 C C . ILE B 1 156 ? 8.18 -5.695 -17.688 1 92.75 156 ILE B C 1
ATOM 3654 O O . ILE B 1 156 ? 8.953 -6.34 -18.406 1 92.75 156 ILE B O 1
ATOM 3658 N N . TRP B 1 157 ? 7.922 -4.418 -17.875 1 90.69 157 TRP B N 1
ATOM 3659 C CA . TRP B 1 157 ? 8.594 -3.654 -18.922 1 90.69 157 TRP B CA 1
ATOM 3660 C C . TRP B 1 157 ? 10.109 -3.652 -18.703 1 90.69 157 TRP B C 1
ATOM 3662 O O . TRP B 1 157 ? 10.875 -3.896 -19.625 1 90.69 157 TRP B O 1
ATOM 3672 N N . ALA B 1 158 ? 10.531 -3.416 -17.516 1 86.94 158 ALA B N 1
ATOM 3673 C CA . ALA B 1 158 ? 11.953 -3.41 -17.188 1 86.94 158 ALA B CA 1
ATOM 3674 C C . ALA B 1 158 ? 12.562 -4.797 -17.375 1 86.94 158 ALA B C 1
ATOM 3676 O O . ALA B 1 158 ? 13.688 -4.926 -17.859 1 86.94 158 ALA B O 1
ATOM 3677 N N . TRP B 1 159 ? 11.836 -5.73 -17 1 89.75 159 TRP B N 1
ATOM 3678 C CA . TRP B 1 159 ? 12.258 -7.117 -17.156 1 89.75 159 TRP B CA 1
ATOM 3679 C C . TRP B 1 159 ? 12.43 -7.461 -18.641 1 89.75 159 TRP B C 1
ATOM 3681 O O . TRP B 1 159 ? 13.43 -8.07 -19.031 1 89.75 159 TRP B O 1
ATOM 3691 N N . ALA B 1 160 ? 11.5 -7.07 -19.375 1 92.19 160 ALA B N 1
ATOM 3692 C CA . ALA B 1 160 ? 11.562 -7.32 -20.812 1 92.19 160 ALA B CA 1
ATOM 3693 C C . ALA B 1 160 ? 12.781 -6.641 -21.438 1 92.19 160 ALA B C 1
ATOM 3695 O O . ALA B 1 160 ? 13.5 -7.246 -22.234 1 92.19 160 ALA B O 1
ATOM 3696 N N . LYS B 1 161 ? 13.023 -5.434 -21.062 1 89.62 161 LYS B N 1
ATOM 3697 C CA . LYS B 1 161 ? 14.172 -4.688 -21.578 1 89.62 161 LYS B CA 1
ATOM 3698 C C . LYS B 1 161 ? 15.484 -5.359 -21.203 1 89.62 161 LYS B C 1
ATOM 3700 O O . LYS B 1 161 ? 16.359 -5.543 -22.047 1 89.62 161 LYS B O 1
ATOM 3705 N N . LYS B 1 162 ? 15.555 -5.758 -20.031 1 88.56 162 LYS B N 1
ATOM 3706 C CA . LYS B 1 162 ? 16.781 -6.375 -19.531 1 88.56 162 LYS B CA 1
ATOM 3707 C C . LYS B 1 162 ? 17.016 -7.734 -20.188 1 88.56 162 LYS B C 1
ATOM 3709 O O . LYS B 1 162 ? 18.109 -8.016 -20.672 1 88.56 162 LYS B O 1
ATOM 3714 N N . SER B 1 163 ? 16.016 -8.531 -20.25 1 90.31 163 SER B N 1
ATOM 3715 C CA . SER B 1 163 ? 16.156 -9.914 -20.688 1 90.31 163 SER B CA 1
ATOM 3716 C C . SER B 1 163 ? 16.234 -10.016 -22.219 1 90.31 163 SER B C 1
ATOM 3718 O O . SER B 1 163 ? 16.859 -10.93 -22.75 1 90.31 163 SER B O 1
ATOM 3720 N N . VAL B 1 164 ? 15.586 -9.109 -22.906 1 87.94 164 VAL B N 1
ATOM 3721 C CA . VAL B 1 164 ? 15.508 -9.227 -24.359 1 87.94 164 VAL B CA 1
ATOM 3722 C C . VAL B 1 164 ? 16.562 -8.336 -25 1 87.94 164 VAL B C 1
ATOM 3724 O O . VAL B 1 164 ? 17.203 -8.734 -25.969 1 87.94 164 VAL B O 1
ATOM 3727 N N . LEU B 1 165 ? 16.828 -7.156 -24.438 1 86.5 165 LEU B N 1
ATOM 3728 C CA . LEU B 1 165 ? 17.656 -6.188 -25.141 1 86.5 165 LEU B CA 1
ATOM 3729 C C . LEU B 1 165 ? 19.047 -6.082 -24.5 1 86.5 165 LEU B C 1
ATOM 3731 O O . LEU B 1 165 ? 20.062 -6.133 -25.188 1 86.5 165 LEU B O 1
ATOM 3735 N N . ASN B 1 166 ? 19.078 -5.996 -23.234 1 87.5 166 ASN B N 1
ATOM 3736 C CA . ASN B 1 166 ? 20.328 -5.613 -22.578 1 87.5 166 ASN B CA 1
ATOM 3737 C C . ASN B 1 166 ? 21.203 -6.828 -22.297 1 87.5 166 ASN B C 1
ATOM 3739 O O . ASN B 1 166 ? 22.406 -6.801 -22.531 1 87.5 166 ASN B O 1
ATOM 3743 N N . ASN B 1 167 ? 20.641 -7.832 -21.703 1 90 167 ASN B N 1
ATOM 3744 C CA . ASN B 1 167 ? 21.422 -8.977 -21.234 1 90 167 ASN B CA 1
ATOM 3745 C C . ASN B 1 167 ? 20.672 -10.289 -21.484 1 90 167 ASN B C 1
ATOM 3747 O O . ASN B 1 167 ? 20.328 -10.992 -20.531 1 90 167 ASN B O 1
ATOM 3751 N N . PRO B 1 168 ? 20.625 -10.578 -22.734 1 89.44 168 PRO B N 1
ATOM 3752 C CA . PRO B 1 168 ? 19.969 -11.859 -23 1 89.44 168 PRO B CA 1
ATOM 3753 C C . PRO B 1 168 ? 20.781 -13.047 -22.469 1 89.44 168 PRO B C 1
ATOM 3755 O O . PRO B 1 168 ? 22.016 -13.023 -22.516 1 89.44 168 PRO B O 1
ATOM 3758 N N . HIS B 1 169 ? 20.016 -14.016 -21.953 1 91.44 169 HIS B N 1
ATOM 3759 C CA . HIS B 1 169 ? 20.672 -15.195 -21.422 1 91.44 169 HIS B CA 1
ATOM 3760 C C . HIS B 1 169 ? 21.438 -15.938 -22.516 1 91.44 169 HIS B C 1
ATOM 3762 O O . HIS B 1 169 ? 20.953 -16.062 -23.641 1 91.44 169 HIS B O 1
ATOM 3768 N N . PRO B 1 170 ? 22.562 -16.438 -22.219 1 91.19 170 PRO B N 1
ATOM 3769 C CA . PRO B 1 170 ? 23.391 -17.109 -23.234 1 91.19 170 PRO B CA 1
ATOM 3770 C C . PRO B 1 170 ? 22.75 -18.391 -23.766 1 91.19 170 PRO B C 1
ATOM 3772 O O . PRO B 1 170 ? 22.969 -18.75 -24.922 1 91.19 170 PRO B O 1
ATOM 3775 N N . ASP B 1 171 ? 22.016 -19.062 -22.906 1 94.31 171 ASP B N 1
ATOM 3776 C CA . ASP B 1 171 ? 21.359 -20.297 -23.328 1 94.31 171 ASP B CA 1
ATOM 3777 C C . ASP B 1 171 ? 20.078 -20 -24.109 1 94.31 171 ASP B C 1
ATOM 3779 O O . ASP B 1 171 ? 19.203 -19.281 -23.609 1 94.31 171 ASP B O 1
ATOM 3783 N N . SER B 1 172 ? 19.938 -20.547 -25.266 1 94.75 172 SER B N 1
ATOM 3784 C CA . SER B 1 172 ? 18.828 -20.234 -26.172 1 94.75 172 SER B CA 1
ATOM 3785 C C . SER B 1 172 ? 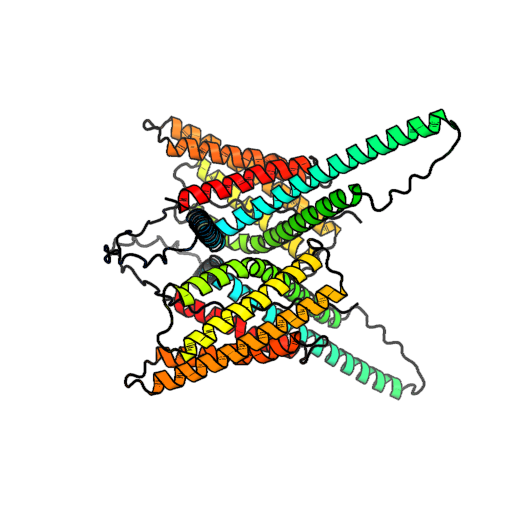17.5 -20.734 -25.594 1 94.75 172 SER B C 1
ATOM 3787 O O . SER B 1 172 ? 16.469 -20.094 -25.781 1 94.75 172 SER B O 1
ATOM 3789 N N . TRP B 1 173 ? 17.484 -21.891 -24.969 1 95.19 173 TRP B N 1
ATOM 3790 C CA . TRP B 1 173 ? 16.266 -22.422 -24.375 1 95.19 173 TRP B CA 1
ATOM 3791 C C . TRP B 1 173 ? 15.758 -21.531 -23.25 1 95.19 173 TRP B C 1
ATOM 3793 O O . TRP B 1 173 ? 14.562 -21.219 -23.188 1 95.19 173 TRP B O 1
ATOM 3803 N N . ILE B 1 174 ? 16.641 -21.109 -22.422 1 96.06 174 ILE B N 1
ATOM 3804 C CA . ILE B 1 174 ? 16.266 -20.234 -21.312 1 96.06 174 ILE B CA 1
ATOM 3805 C C . ILE B 1 174 ? 15.766 -18.906 -21.859 1 96.06 174 ILE B C 1
ATOM 3807 O O . ILE B 1 174 ? 14.82 -18.328 -21.328 1 96.06 174 ILE B O 1
ATOM 3811 N N . ARG B 1 175 ? 16.344 -18.438 -22.859 1 96.19 175 ARG B N 1
ATOM 3812 C CA . ARG B 1 175 ? 15.93 -17.188 -23.484 1 96.19 175 ARG B CA 1
ATOM 3813 C C . ARG B 1 175 ? 14.492 -17.281 -23.984 1 96.19 175 ARG B C 1
ATOM 3815 O O . ARG B 1 175 ? 13.711 -16.344 -23.828 1 96.19 175 ARG B O 1
ATOM 3822 N N . ARG B 1 176 ? 14.195 -18.359 -24.594 1 96.5 176 ARG B N 1
ATOM 3823 C CA . ARG B 1 176 ? 12.844 -18.562 -25.109 1 96.5 176 ARG B CA 1
ATOM 3824 C C . ARG B 1 176 ? 11.836 -18.641 -23.969 1 96.5 176 ARG B C 1
ATOM 3826 O O . ARG B 1 176 ? 10.734 -18.094 -24.062 1 96.5 176 ARG B O 1
ATOM 3833 N N . ILE B 1 177 ? 12.211 -19.359 -22.984 1 97.31 177 ILE B N 1
ATOM 3834 C CA . ILE B 1 177 ? 11.352 -19.469 -21.812 1 97.31 177 ILE B CA 1
ATOM 3835 C C . ILE B 1 177 ? 11.094 -18.094 -21.203 1 97.31 177 ILE B C 1
ATOM 3837 O O . ILE B 1 177 ? 9.953 -17.75 -20.891 1 97.31 177 ILE B O 1
ATOM 3841 N N . GLU B 1 178 ? 12.094 -17.328 -21.109 1 96.25 178 GLU B N 1
ATOM 3842 C CA . GLU B 1 178 ? 11.992 -15.992 -20.516 1 96.25 178 GLU B CA 1
ATOM 3843 C C . GLU B 1 178 ? 11.086 -15.094 -21.344 1 96.25 178 GLU B C 1
ATOM 3845 O O . GLU B 1 178 ? 10.273 -14.344 -20.797 1 96.25 178 GLU B O 1
ATOM 3850 N N . LYS B 1 179 ? 11.25 -15.133 -22.594 1 96.88 179 LYS B N 1
ATOM 3851 C CA . LYS B 1 179 ? 10.398 -14.344 -23.484 1 96.88 179 LYS B CA 1
ATOM 3852 C C . LYS B 1 179 ? 8.93 -14.734 -23.312 1 96.88 179 LYS B C 1
ATOM 3854 O O . LYS B 1 179 ? 8.055 -13.867 -23.281 1 96.88 179 LYS B O 1
ATOM 3859 N N . THR B 1 180 ? 8.719 -16.016 -23.234 1 97.75 180 THR B N 1
ATOM 3860 C CA . THR B 1 180 ? 7.363 -16.5 -23.031 1 97.75 180 THR B CA 1
ATOM 3861 C C . THR B 1 180 ? 6.828 -16.078 -21.672 1 97.75 180 THR B C 1
ATOM 3863 O O . THR B 1 180 ? 5.652 -15.734 -21.531 1 97.75 180 THR B O 1
ATOM 3866 N N . GLN B 1 181 ? 7.648 -16.125 -20.672 1 97.38 181 GLN B N 1
ATOM 3867 C CA . GLN B 1 181 ? 7.262 -15.68 -19.344 1 97.38 181 GLN B CA 1
ATOM 3868 C C . GLN B 1 181 ? 6.84 -14.219 -19.344 1 97.38 181 GLN B C 1
ATOM 3870 O O . GLN B 1 181 ? 5.875 -13.836 -18.688 1 97.38 181 GLN B O 1
ATOM 3875 N N . ILE B 1 182 ? 7.566 -13.43 -20.031 1 97.31 182 ILE B N 1
ATOM 3876 C CA . ILE B 1 182 ? 7.258 -12.008 -20.109 1 97.31 182 ILE B CA 1
ATOM 3877 C C . ILE B 1 182 ? 5.867 -11.812 -20.719 1 97.31 182 ILE B C 1
ATOM 3879 O O . ILE B 1 182 ? 5.062 -11.039 -20.188 1 97.31 182 ILE B O 1
ATOM 3883 N N . LEU B 1 183 ? 5.594 -12.555 -21.734 1 97.62 183 LEU B N 1
ATOM 3884 C CA . LEU B 1 183 ? 4.301 -12.445 -22.406 1 97.62 183 LEU B CA 1
ATOM 3885 C C . LEU B 1 183 ? 3.176 -12.914 -21.484 1 97.62 183 LEU B C 1
ATOM 3887 O O . LEU B 1 183 ? 2.137 -12.258 -21.391 1 97.62 183 LEU B O 1
ATOM 3891 N N . VAL B 1 184 ? 3.373 -14 -20.891 1 98 184 VAL B N 1
ATOM 3892 C CA . VAL B 1 184 ? 2.357 -14.57 -20.016 1 98 184 VAL B CA 1
ATOM 3893 C C . VAL B 1 184 ? 2.113 -13.641 -18.828 1 98 184 VAL B C 1
ATOM 3895 O O . VAL B 1 184 ? 0.971 -13.453 -18.406 1 98 184 VAL B O 1
ATOM 3898 N N . ASN B 1 185 ? 3.148 -13.07 -18.297 1 97.62 185 ASN B N 1
ATOM 3899 C CA . ASN B 1 185 ? 3.008 -12.172 -17.156 1 97.62 185 ASN B CA 1
ATOM 3900 C C . ASN B 1 185 ? 2.365 -10.844 -17.562 1 97.62 185 ASN B C 1
ATOM 3902 O O . ASN B 1 185 ? 1.68 -10.211 -16.766 1 97.62 185 ASN B O 1
ATOM 3906 N N . LEU B 1 186 ? 2.572 -10.406 -18.812 1 97.62 186 LEU B N 1
ATOM 3907 C CA . LEU B 1 186 ? 1.866 -9.234 -19.312 1 97.62 186 LEU B CA 1
ATOM 3908 C C . LEU B 1 186 ? 0.359 -9.469 -19.312 1 97.62 186 LEU B C 1
ATOM 3910 O O . LEU B 1 186 ? -0.406 -8.609 -18.875 1 97.62 186 LEU B O 1
ATOM 3914 N N . ALA B 1 187 ? -0.026 -10.625 -19.766 1 98 187 ALA B N 1
ATOM 3915 C CA . ALA B 1 187 ? -1.441 -10.984 -19.781 1 98 187 ALA B CA 1
ATOM 3916 C C . ALA B 1 187 ? -1.985 -11.125 -18.359 1 98 187 ALA B C 1
ATOM 3918 O O . ALA B 1 187 ? -3.068 -10.617 -18.062 1 98 187 ALA B O 1
ATOM 3919 N N . TYR B 1 188 ? -1.247 -11.812 -17.562 1 97.94 188 TYR B N 1
ATOM 3920 C CA . TYR B 1 188 ? -1.609 -11.977 -16.156 1 97.94 188 TYR B CA 1
ATOM 3921 C C . TYR B 1 188 ? -1.883 -10.633 -15.508 1 97.94 188 TYR B C 1
ATOM 3923 O O . TYR B 1 188 ? -2.941 -10.43 -14.906 1 97.94 188 TYR B O 1
ATOM 3931 N N . GLN B 1 189 ? -0.942 -9.703 -15.656 1 97.44 189 GLN B N 1
ATOM 3932 C CA . GLN B 1 189 ? -1.007 -8.422 -14.961 1 97.44 189 GLN B CA 1
ATOM 3933 C C . GLN B 1 189 ? -2.121 -7.547 -15.531 1 97.44 189 GLN B C 1
ATOM 3935 O O . GLN B 1 189 ? -2.793 -6.832 -14.789 1 97.44 189 GLN B O 1
ATOM 3940 N N . TYR B 1 190 ? -2.244 -7.551 -16.766 1 97.19 190 TYR B N 1
ATOM 3941 C CA . TYR B 1 190 ? -3.287 -6.754 -17.406 1 97.19 190 TYR B CA 1
ATOM 3942 C C . TYR B 1 190 ? -4.668 -7.168 -16.922 1 97.19 190 TYR B C 1
ATOM 3944 O O . TYR B 1 190 ? -5.473 -6.32 -16.516 1 97.19 190 TYR B O 1
ATOM 3952 N N . LEU B 1 191 ? -4.887 -8.438 -16.906 1 97.56 191 LEU B N 1
ATOM 3953 C CA . LEU B 1 191 ? -6.184 -8.953 -16.484 1 97.56 191 LEU B CA 1
ATOM 3954 C C . LEU B 1 191 ? -6.41 -8.711 -14.992 1 97.56 191 LEU B C 1
ATOM 3956 O O . LEU B 1 191 ? -7.52 -8.352 -14.578 1 97.56 191 LEU B O 1
ATOM 3960 N N . GLU B 1 192 ? -5.402 -8.922 -14.234 1 97.06 192 GLU B N 1
ATOM 3961 C CA . GLU B 1 192 ? -5.531 -8.664 -12.805 1 97.06 192 GLU B CA 1
ATOM 3962 C C . GLU B 1 192 ? -5.844 -7.195 -12.531 1 97.06 192 GLU B C 1
ATOM 3964 O O . GLU B 1 192 ? -6.715 -6.879 -11.719 1 97.06 192 GLU B O 1
ATOM 3969 N N . ASN B 1 193 ? -5.133 -6.289 -13.203 1 97.62 193 ASN B N 1
ATOM 3970 C CA . ASN B 1 193 ? -5.371 -4.859 -13.047 1 97.62 193 ASN B CA 1
ATOM 3971 C C . ASN B 1 193 ? -6.809 -4.488 -13.391 1 97.62 193 ASN B C 1
ATOM 3973 O O . ASN B 1 193 ? -7.457 -3.746 -12.648 1 97.62 193 ASN B O 1
ATOM 3977 N N . TYR B 1 194 ? -7.199 -5.027 -14.43 1 97.12 194 TYR B N 1
ATOM 3978 C CA . TYR B 1 194 ? -8.531 -4.688 -14.914 1 97.12 194 TYR B CA 1
ATOM 3979 C C . TYR B 1 194 ? -9.602 -5.211 -13.969 1 97.12 194 TYR B C 1
ATOM 3981 O O . TYR B 1 194 ? -10.562 -4.5 -13.648 1 97.12 194 TYR B O 1
ATOM 3989 N N . ALA B 1 195 ? -9.477 -6.41 -13.531 1 97.06 195 ALA B N 1
ATOM 3990 C CA . ALA B 1 195 ? -10.43 -7.008 -12.602 1 97.06 195 ALA B CA 1
ATOM 3991 C C . ALA B 1 195 ? -10.438 -6.262 -11.273 1 97.06 195 ALA B C 1
ATOM 3993 O O . ALA B 1 195 ? -11.5 -5.953 -10.727 1 97.06 195 ALA B O 1
ATOM 3994 N N . TYR B 1 196 ? -9.281 -5.957 -10.781 1 97.81 196 TYR B N 1
ATOM 3995 C CA . TYR B 1 196 ? -9.156 -5.305 -9.484 1 97.81 196 TYR B CA 1
ATOM 3996 C C . TYR B 1 196 ? -9.758 -3.904 -9.516 1 97.81 196 TYR B C 1
ATOM 3998 O O . TYR B 1 196 ? -10.586 -3.561 -8.664 1 97.81 196 TYR B O 1
ATOM 4006 N N . LEU B 1 197 ? -9.406 -3.088 -10.5 1 97.94 197 LEU B N 1
ATOM 4007 C CA . LEU B 1 197 ? -9.906 -1.721 -10.602 1 97.94 197 LEU B CA 1
ATOM 4008 C C . LEU B 1 197 ? -11.414 -1.707 -10.828 1 97.94 197 LEU B C 1
ATOM 4010 O O . LEU B 1 197 ? -12.109 -0.801 -10.367 1 97.94 197 LEU B O 1
ATOM 4014 N N . SER B 1 198 ? -11.883 -2.723 -11.5 1 97.69 198 SER B N 1
ATOM 4015 C CA . SER B 1 198 ? -13.328 -2.826 -11.695 1 97.69 198 SER B CA 1
ATOM 4016 C C . SER B 1 198 ? -14.039 -3.191 -10.398 1 97.69 198 SER B C 1
ATOM 4018 O O . SER B 1 198 ? -15.133 -2.697 -10.125 1 97.69 198 SER B O 1
ATOM 4020 N N . SER B 1 199 ? -13.414 -4.07 -9.688 1 96.88 199 SER B N 1
ATOM 4021 C CA . SER B 1 199 ? -14.008 -4.48 -8.414 1 96.88 199 SER B CA 1
ATOM 4022 C C . SER B 1 199 ? -14.094 -3.311 -7.441 1 96.88 199 SER B C 1
ATOM 4024 O O . SER B 1 199 ? -14.891 -3.34 -6.5 1 96.88 199 SER B O 1
ATOM 4026 N N . LYS B 1 200 ? -13.305 -2.289 -7.641 1 97.31 200 LYS B N 1
ATOM 4027 C CA . LYS B 1 200 ? -13.297 -1.116 -6.77 1 97.31 200 LYS B CA 1
ATOM 4028 C C . LYS B 1 200 ? -14.148 0.007 -7.359 1 97.31 200 LYS B C 1
ATOM 4030 O O . LYS B 1 200 ? -14.148 1.126 -6.844 1 97.31 200 LYS B O 1
ATOM 4035 N N . GLY B 1 201 ? -14.781 -0.21 -8.508 1 96.31 201 GLY B N 1
ATOM 4036 C CA . GLY B 1 201 ? -15.68 0.755 -9.117 1 96.31 201 GLY B CA 1
ATOM 4037 C C . GLY B 1 201 ? -14.961 1.747 -10.016 1 96.31 201 GLY B C 1
ATOM 4038 O O . GLY B 1 201 ? -15.547 2.748 -10.438 1 96.31 201 GLY B O 1
ATOM 4039 N N . VAL B 1 202 ? -13.711 1.522 -10.258 1 97.12 202 VAL B N 1
ATOM 4040 C CA . VAL B 1 202 ? -12.93 2.445 -11.07 1 97.12 202 VAL B CA 1
ATOM 4041 C C . VAL B 1 202 ? -13.18 2.166 -12.555 1 97.12 202 VAL B C 1
ATOM 4043 O O . VAL B 1 202 ? -13.375 3.094 -13.344 1 97.12 202 VAL B O 1
ATOM 4046 N N . LEU B 1 203 ? -13.172 0.783 -12.703 1 94.75 203 LEU B N 1
ATOM 4047 C CA . LEU B 1 203 ? -13.445 0.386 -14.078 1 94.75 203 LEU B CA 1
ATOM 4048 C C . LEU B 1 203 ? -14.805 -0.303 -14.188 1 94.75 203 LEU B C 1
ATOM 4050 O O . LEU B 1 203 ? -15.383 -0.706 -13.172 1 94.75 203 LEU B O 1
ATOM 4054 N N . GLY B 1 204 ? -15.5 -0.403 -15.32 1 88.75 204 GLY B N 1
ATOM 4055 C CA . GLY B 1 204 ? -16.922 -0.71 -15.461 1 88.75 204 GLY B CA 1
ATOM 4056 C C . GLY B 1 204 ? -17.172 -2.135 -15.906 1 88.75 204 GLY B C 1
ATOM 4057 O O . GLY B 1 204 ? -18.172 -2.404 -16.594 1 88.75 204 GLY B O 1
ATOM 4058 N N . LEU B 1 205 ? -16.281 -3.141 -15.438 1 92.44 205 LEU B N 1
ATOM 4059 C CA . LEU B 1 205 ? -16.578 -4.527 -15.789 1 92.44 205 LEU B CA 1
ATOM 4060 C C . LEU B 1 205 ? -17.719 -5.066 -14.945 1 92.44 205 LEU B C 1
ATOM 4062 O O . LEU B 1 205 ? -17.812 -4.773 -13.75 1 92.44 205 LEU B O 1
ATOM 4066 N N . SER B 1 206 ? -18.562 -5.898 -15.555 1 95.06 206 SER B N 1
ATOM 4067 C CA . SER B 1 206 ? -19.609 -6.594 -14.82 1 95.06 206 SER B CA 1
ATOM 4068 C C . SER B 1 206 ? -19.016 -7.598 -13.836 1 95.06 206 SER B C 1
ATOM 4070 O O . SER B 1 206 ? -17.859 -7.988 -13.961 1 95.06 206 SER B O 1
ATOM 4072 N N . THR B 1 207 ? -19.781 -8 -12.938 1 94.69 207 THR B N 1
ATOM 4073 C CA . THR B 1 207 ? -19.328 -8.945 -11.93 1 94.69 207 THR B CA 1
ATOM 4074 C C . THR B 1 207 ? -18.891 -10.266 -12.57 1 94.69 207 THR B C 1
ATOM 4076 O O . THR B 1 207 ? -17.891 -10.859 -12.164 1 94.69 207 THR B O 1
ATOM 4079 N N . GLU B 1 208 ? -19.625 -10.711 -13.508 1 95.5 208 GLU B N 1
ATOM 4080 C CA . GLU B 1 208 ? -19.297 -11.953 -14.211 1 95.5 208 GLU B CA 1
ATOM 4081 C C . GLU B 1 208 ? -17.984 -11.82 -14.969 1 95.5 208 GLU B C 1
ATOM 4083 O O . GLU B 1 208 ? -17.156 -12.734 -14.945 1 95.5 208 GLU B O 1
ATOM 4088 N N . ALA B 1 209 ? -17.812 -10.688 -15.617 1 96.31 209 ALA B N 1
ATOM 4089 C CA . ALA B 1 209 ? -16.594 -10.445 -16.359 1 96.31 209 ALA B CA 1
ATOM 4090 C C . ALA B 1 209 ? -15.383 -10.352 -15.438 1 96.31 209 ALA B C 1
ATOM 4092 O O . ALA B 1 209 ? -14.281 -10.773 -15.789 1 96.31 209 ALA B O 1
ATOM 4093 N N . GLN B 1 210 ? -15.625 -9.75 -14.32 1 96.12 210 GLN B N 1
ATOM 4094 C CA . GLN B 1 210 ? -14.562 -9.688 -13.32 1 96.12 210 GLN B CA 1
ATOM 4095 C C . GLN B 1 210 ? -14.117 -11.086 -12.898 1 96.12 210 GLN B C 1
ATOM 4097 O O . GLN B 1 210 ? -12.922 -11.375 -12.836 1 96.12 210 GLN B O 1
ATOM 4102 N N . SER B 1 211 ? -15.078 -11.906 -12.617 1 95 211 SER B N 1
ATOM 4103 C CA . SER B 1 211 ? -14.781 -13.266 -12.195 1 95 211 SER B CA 1
ATOM 4104 C C . SER B 1 211 ? -13.977 -14.016 -13.25 1 95 211 SER B C 1
ATOM 4106 O O . SER B 1 211 ? -13.016 -14.719 -12.93 1 95 211 SER B O 1
ATOM 4108 N N . LYS B 1 212 ? -14.359 -13.836 -14.469 1 96.62 212 LYS B N 1
ATOM 4109 C CA . LYS B 1 212 ? -13.625 -14.461 -15.562 1 96.62 212 LYS B CA 1
ATOM 4110 C C . LYS B 1 212 ? -12.203 -13.922 -15.648 1 96.62 212 LYS B C 1
ATOM 4112 O O . LYS B 1 212 ? -11.258 -14.688 -15.859 1 96.62 212 LYS B O 1
ATOM 4117 N N . ALA B 1 213 ? -12.07 -12.625 -15.523 1 97.12 213 ALA B N 1
ATOM 4118 C CA . ALA B 1 213 ? -10.75 -11.992 -15.594 1 97.12 213 ALA B CA 1
ATOM 4119 C C . ALA B 1 213 ? -9.844 -12.516 -14.484 1 97.12 213 ALA B C 1
ATOM 4121 O O . ALA B 1 213 ? -8.656 -12.766 -14.719 1 97.12 213 ALA B O 1
ATOM 4122 N N . TRP B 1 214 ? -10.414 -12.703 -13.305 1 96.38 214 TRP B N 1
ATOM 4123 C CA . TRP B 1 214 ? -9.641 -13.258 -12.195 1 96.38 214 TRP B CA 1
ATOM 4124 C C . TRP B 1 214 ? -9.148 -14.656 -12.523 1 96.38 214 TRP B C 1
ATOM 4126 O O . TRP B 1 214 ? -7.977 -14.977 -12.305 1 96.38 214 TRP B O 1
ATOM 4136 N N . VAL B 1 215 ? -10.023 -15.492 -13.055 1 97.12 215 VAL B N 1
ATOM 4137 C CA . VAL B 1 215 ? -9.703 -16.891 -13.336 1 97.12 215 VAL B CA 1
ATOM 4138 C C . VAL B 1 215 ? -8.633 -16.953 -14.422 1 97.12 215 VAL B C 1
ATOM 4140 O O . VAL B 1 215 ? -7.637 -17.672 -14.281 1 97.12 215 VAL B O 1
ATOM 4143 N N . TYR B 1 216 ? -8.797 -16.203 -15.453 1 97.75 216 TYR B N 1
ATOM 4144 C CA . TYR B 1 216 ? -7.844 -16.25 -16.562 1 97.75 216 TYR B CA 1
ATOM 4145 C C . TYR B 1 216 ? -6.5 -15.672 -16.125 1 97.75 216 TYR B C 1
ATOM 4147 O O . TYR B 1 216 ? -5.445 -16.156 -16.547 1 97.75 216 TYR B O 1
ATOM 4155 N N . SER B 1 217 ? -6.535 -14.578 -15.367 1 97.88 217 SER B N 1
ATOM 4156 C CA . SER B 1 217 ? -5.289 -14.062 -14.812 1 97.88 217 SER B CA 1
ATOM 4157 C C . SER B 1 217 ? -4.539 -15.133 -14.031 1 97.88 217 SER B C 1
ATOM 4159 O O . SER B 1 217 ? -3.332 -15.312 -14.211 1 97.88 217 SER B O 1
ATOM 4161 N N . SER B 1 218 ? -5.242 -15.914 -13.266 1 97.31 218 SER B N 1
ATOM 4162 C CA . SER B 1 218 ? -4.641 -16.969 -12.453 1 97.31 218 SER B CA 1
ATOM 4163 C C . SER B 1 218 ? -4.102 -18.094 -13.328 1 97.31 218 SER B C 1
ATOM 4165 O O . SER B 1 218 ? -3.092 -18.719 -12.992 1 97.31 218 SER B O 1
ATOM 4167 N N . ARG B 1 219 ? -4.785 -18.344 -14.398 1 98.06 219 ARG B N 1
ATOM 4168 C CA . ARG B 1 219 ? -4.305 -19.391 -15.305 1 98.06 219 ARG B CA 1
ATOM 4169 C C . ARG B 1 219 ? -2.99 -18.969 -15.961 1 98.06 219 ARG B C 1
ATOM 4171 O O . ARG B 1 219 ? -2.113 -19.812 -16.188 1 98.06 219 ARG B O 1
ATOM 4178 N N . PHE B 1 220 ? -2.881 -17.719 -16.25 1 98.44 220 PHE B N 1
ATOM 4179 C CA . PHE B 1 220 ? -1.606 -17.219 -16.766 1 98.44 220 PHE B CA 1
ATOM 4180 C C . PHE B 1 220 ? -0.529 -17.297 -15.688 1 98.44 220 PHE B C 1
ATOM 4182 O O . PHE B 1 220 ? 0.642 -17.531 -15.984 1 98.44 220 PHE B O 1
ATOM 4189 N N . TRP B 1 221 ? -0.913 -17.125 -14.477 1 97.88 221 TRP B N 1
ATOM 4190 C CA . TRP B 1 221 ? 0.014 -17.297 -13.367 1 97.88 221 TRP B CA 1
ATOM 4191 C C . TRP B 1 221 ? 0.495 -18.734 -13.266 1 97.88 221 TRP B C 1
ATOM 4193 O O . TRP B 1 221 ? 1.686 -18.984 -13.062 1 97.88 221 TRP B O 1
ATOM 4203 N N . VAL B 1 222 ? -0.389 -19.688 -13.43 1 98 222 VAL B N 1
ATOM 4204 C CA . VAL B 1 222 ? -0.027 -21.109 -13.445 1 98 222 VAL B CA 1
ATOM 4205 C C . VAL B 1 222 ? 0.977 -21.375 -14.562 1 98 222 VAL B C 1
ATOM 4207 O O . VAL B 1 222 ? 1.977 -22.062 -14.352 1 98 222 VAL B O 1
ATOM 4210 N N . ALA B 1 223 ? 0.655 -20.812 -15.688 1 98.38 223 ALA B N 1
ATOM 4211 C CA . ALA B 1 223 ? 1.562 -20.969 -16.812 1 98.38 223 ALA B CA 1
ATOM 4212 C C . ALA B 1 223 ? 2.957 -20.453 -16.484 1 98.38 223 ALA B C 1
ATOM 4214 O O . ALA B 1 223 ? 3.961 -21.078 -16.844 1 98.38 223 ALA B O 1
ATOM 4215 N N . HIS B 1 224 ? 3.045 -19.359 -15.844 1 98.12 224 HIS B N 1
ATOM 4216 C CA . HIS B 1 224 ? 4.336 -18.797 -15.445 1 98.12 224 HIS B CA 1
ATOM 4217 C C . HIS B 1 224 ? 5.086 -19.75 -14.523 1 98.12 224 HIS B C 1
ATOM 4219 O O . HIS B 1 224 ? 6.293 -19.953 -14.688 1 98.12 224 HIS B O 1
ATOM 4225 N N . ILE B 1 225 ? 4.398 -20.297 -13.602 1 98 225 ILE B N 1
ATOM 4226 C CA . ILE B 1 225 ? 5.023 -21.203 -12.641 1 98 225 ILE B CA 1
ATOM 4227 C C . ILE B 1 225 ? 5.582 -22.422 -13.367 1 98 225 ILE B C 1
ATOM 4229 O O . ILE B 1 225 ? 6.699 -22.875 -13.086 1 98 225 ILE B O 1
ATOM 4233 N N . LEU B 1 226 ? 4.828 -22.969 -14.281 1 98.12 226 LEU B N 1
ATOM 4234 C CA . LEU B 1 226 ? 5.281 -24.109 -15.055 1 98.12 226 LEU B CA 1
ATOM 4235 C C . LEU B 1 226 ? 6.523 -23.766 -15.867 1 98.12 226 LEU B C 1
ATOM 4237 O O . LEU B 1 226 ? 7.473 -24.562 -15.922 1 98.12 226 LEU B O 1
ATOM 4241 N N . LEU B 1 227 ? 6.508 -22.609 -16.438 1 98.19 227 LEU B N 1
ATOM 4242 C CA . LEU B 1 227 ? 7.668 -22.172 -17.203 1 98.19 227 LEU B CA 1
ATOM 4243 C C . LEU B 1 227 ? 8.875 -21.969 -16.281 1 98.19 227 LEU B C 1
ATOM 4245 O O . LEU B 1 227 ? 10 -22.281 -16.672 1 98.19 227 LEU B O 1
ATOM 4249 N N . GLU B 1 228 ? 8.617 -21.438 -15.133 1 97.81 228 GLU B N 1
ATOM 4250 C CA . GLU B 1 228 ? 9.695 -21.234 -14.172 1 97.81 228 GLU B CA 1
ATOM 4251 C C . GLU B 1 228 ? 10.32 -22.547 -13.742 1 97.81 228 GLU B C 1
ATOM 4253 O O . GLU B 1 228 ? 11.547 -22.656 -13.617 1 97.81 228 GLU B O 1
ATOM 4258 N N . LEU B 1 229 ? 9.516 -23.547 -13.523 1 97.31 229 LEU B N 1
ATOM 4259 C CA . LEU B 1 229 ? 10.031 -24.859 -13.164 1 97.31 229 LEU B CA 1
ATOM 4260 C C . LEU B 1 229 ? 10.852 -25.453 -14.305 1 97.31 229 LEU B C 1
ATOM 4262 O O . LEU B 1 229 ? 11.883 -26.078 -14.07 1 97.31 229 LEU B O 1
ATOM 4266 N N . ALA B 1 230 ? 10.422 -25.188 -15.477 1 97.5 230 ALA B N 1
ATOM 4267 C CA . ALA B 1 230 ? 11.188 -25.641 -16.641 1 97.5 230 ALA B CA 1
ATOM 4268 C C . ALA B 1 230 ? 12.531 -24.922 -16.719 1 97.5 230 ALA B C 1
ATOM 4270 O O . ALA B 1 230 ? 13.555 -25.547 -17.016 1 97.5 230 ALA B O 1
ATOM 4271 N N . ARG B 1 231 ? 12.531 -23.641 -16.484 1 97.31 231 ARG B N 1
ATOM 4272 C CA . ARG B 1 231 ? 13.766 -22.859 -16.484 1 97.31 231 ARG B CA 1
ATOM 4273 C C . ARG B 1 231 ? 14.742 -23.375 -15.438 1 97.31 231 ARG B C 1
ATOM 4275 O O . ARG B 1 231 ? 15.93 -23.547 -15.719 1 97.31 231 ARG B O 1
ATOM 4282 N N . LEU B 1 232 ? 14.227 -23.609 -14.273 1 96.31 232 LEU B N 1
ATOM 4283 C CA . LEU B 1 232 ? 15.055 -24.094 -13.172 1 96.31 232 LEU B CA 1
ATOM 4284 C C . LEU B 1 232 ? 15.617 -25.484 -13.484 1 96.31 232 LEU B C 1
ATOM 4286 O O . LEU B 1 232 ? 16.75 -25.781 -13.133 1 96.31 232 LEU B O 1
ATOM 4290 N N . TRP B 1 233 ? 14.805 -26.266 -14.117 1 96.38 233 TRP B N 1
ATOM 4291 C CA . TRP B 1 233 ? 15.266 -27.578 -14.531 1 96.38 233 TRP B CA 1
ATOM 4292 C C . TRP B 1 233 ? 16.406 -27.469 -15.531 1 96.38 233 TRP B C 1
ATOM 4294 O O . TRP B 1 233 ? 17.438 -28.141 -15.391 1 96.38 233 TRP B O 1
ATOM 4304 N N . ARG B 1 234 ? 16.281 -26.594 -16.469 1 95.88 234 ARG B N 1
ATOM 4305 C CA . ARG B 1 234 ? 17.328 -26.375 -17.453 1 95.88 234 ARG B CA 1
ATOM 4306 C C . ARG B 1 234 ? 18.594 -25.812 -16.812 1 95.88 234 ARG B C 1
ATOM 4308 O O . ARG B 1 234 ? 19.703 -26.234 -17.156 1 95.88 234 ARG B O 1
ATOM 4315 N N . GLU B 1 235 ? 18.422 -24.906 -15.953 1 94.19 235 GLU B N 1
ATOM 4316 C CA . GLU B 1 235 ? 19.562 -24.312 -15.266 1 94.19 235 GLU B CA 1
ATOM 4317 C C . GLU B 1 235 ? 20.344 -25.359 -14.469 1 94.19 235 GLU B C 1
ATOM 4319 O O . GLU B 1 235 ? 21.562 -25.281 -14.367 1 94.19 235 GLU B O 1
ATOM 4324 N N . ARG B 1 236 ? 19.656 -26.281 -13.859 1 93 236 ARG B N 1
ATOM 4325 C CA . ARG B 1 236 ? 20.312 -27.344 -13.117 1 93 236 ARG B CA 1
ATOM 4326 C C . ARG B 1 236 ? 21.188 -28.188 -14.047 1 93 236 ARG B C 1
ATOM 4328 O O . ARG B 1 236 ? 22.312 -28.562 -13.688 1 93 236 ARG B O 1
ATOM 4335 N N . GLY B 1 237 ? 20.688 -28.469 -15.18 1 91.56 237 GLY B N 1
ATOM 4336 C CA . GLY B 1 237 ? 21.453 -29.234 -16.156 1 91.56 237 GLY B CA 1
ATOM 4337 C C . GLY B 1 237 ? 22.734 -28.516 -16.578 1 91.56 237 GLY B C 1
ATOM 4338 O O . GLY B 1 237 ? 23.797 -29.141 -16.672 1 91.56 237 GLY B O 1
ATOM 4339 N N . LEU B 1 238 ? 22.578 -27.234 -16.781 1 90.12 238 LEU B N 1
ATOM 4340 C CA . LEU B 1 238 ? 23.734 -26.438 -17.203 1 90.12 238 LEU B CA 1
ATOM 4341 C C . LEU B 1 238 ? 24.766 -26.344 -16.078 1 90.12 238 LEU B C 1
ATOM 4343 O O . LEU B 1 238 ? 25.969 -26.312 -16.344 1 90.12 238 LEU B O 1
ATOM 4347 N N . HIS B 1 239 ? 24.281 -26.234 -14.852 1 88.69 239 HIS B N 1
ATOM 4348 C CA . HIS B 1 239 ? 25.156 -26.125 -13.695 1 88.69 239 HIS B CA 1
ATOM 4349 C C . HIS B 1 239 ? 25.906 -27.438 -13.453 1 88.69 239 HIS B C 1
ATOM 4351 O O . HIS B 1 239 ? 27.062 -27.422 -13.039 1 88.69 239 HIS B O 1
ATOM 4357 N N . GLU B 1 240 ? 25.234 -28.547 -13.578 1 86.5 240 GLU B N 1
ATOM 4358 C CA . GLU B 1 240 ? 25.859 -29.844 -13.375 1 86.5 240 GLU B CA 1
ATOM 4359 C C . GLU B 1 240 ? 27 -30.078 -14.375 1 86.5 240 GLU B C 1
ATOM 4361 O O . GLU B 1 240 ? 27.922 -30.828 -14.094 1 86.5 240 GLU B O 1
ATOM 4366 N N . GLU B 1 241 ? 26.875 -29.422 -15.398 1 80.5 241 GLU B N 1
ATOM 4367 C CA . GLU B 1 241 ? 27.906 -29.531 -16.422 1 80.5 241 GLU B CA 1
ATOM 4368 C C . GLU B 1 241 ? 29.156 -28.734 -16.047 1 80.5 241 GLU B C 1
ATOM 4370 O O . GLU B 1 241 ? 30.234 -28.969 -16.578 1 80.5 241 GLU B O 1
ATOM 4375 N N . LYS B 1 242 ? 28.844 -27.844 -15 1 77.06 242 LYS B N 1
ATOM 4376 C CA . LYS B 1 242 ? 29.969 -27.016 -14.57 1 77.06 242 LYS B CA 1
ATOM 4377 C C . LYS B 1 242 ? 30.797 -27.734 -13.508 1 77.06 242 LYS B C 1
ATOM 4379 O O . LYS B 1 242 ? 30.25 -28.5 -12.703 1 77.06 242 LYS B O 1
ATOM 4384 N N . THR B 1 243 ? 32.062 -27.656 -13.523 1 67.75 243 THR B N 1
ATOM 4385 C CA . THR B 1 243 ? 33.031 -28.328 -12.664 1 67.75 243 THR B CA 1
ATOM 4386 C C . THR B 1 243 ? 33 -27.75 -11.25 1 67.75 243 THR B C 1
ATOM 4388 O O . THR B 1 243 ? 33.094 -28.484 -10.266 1 67.75 243 THR B O 1
ATOM 4391 N N . GLU B 1 244 ? 32.875 -26.422 -11.055 1 66.19 244 GLU B N 1
ATOM 4392 C CA . GLU B 1 244 ? 32.906 -25.781 -9.75 1 66.19 244 GLU B CA 1
ATOM 4393 C C . GLU B 1 244 ? 31.5 -25.594 -9.18 1 66.19 244 GLU B C 1
ATOM 4395 O O . GLU B 1 244 ? 30.656 -24.938 -9.789 1 66.19 244 GLU B O 1
ATOM 4400 N N . LYS B 1 245 ? 31.25 -26.547 -8.211 1 65.88 245 LYS B N 1
ATOM 4401 C CA . LYS B 1 245 ? 29.938 -26.469 -7.566 1 65.88 245 LYS B CA 1
ATOM 4402 C C . LYS B 1 245 ? 29.906 -25.344 -6.527 1 65.88 245 LYS B C 1
ATOM 4404 O O . LYS B 1 245 ? 30.766 -25.297 -5.641 1 65.88 245 LYS B O 1
ATOM 4409 N N . GLU B 1 246 ? 29.297 -24.25 -6.816 1 73 246 GLU B N 1
ATOM 4410 C CA . GLU B 1 246 ? 29.141 -23.125 -5.902 1 73 246 GLU B CA 1
ATOM 4411 C C . GLU B 1 246 ? 27.969 -23.344 -4.938 1 73 246 GLU B C 1
ATOM 4413 O O . GLU B 1 246 ? 26.828 -23.531 -5.367 1 73 246 GLU B O 1
ATOM 4418 N N . CYS B 1 247 ? 28.219 -23.656 -3.658 1 75 247 CYS B N 1
ATOM 4419 C CA . CYS B 1 247 ? 27.266 -23.906 -2.582 1 75 247 CYS B CA 1
ATOM 4420 C C . CYS B 1 247 ? 26.156 -22.875 -2.576 1 75 247 CYS B C 1
ATOM 4422 O O . CYS B 1 247 ? 24.984 -23.203 -2.396 1 75 247 CYS B O 1
ATOM 4424 N N . ASP B 1 248 ? 26.5 -21.719 -2.896 1 84.94 248 ASP B N 1
ATOM 4425 C CA . ASP B 1 248 ? 25.531 -20.625 -2.842 1 84.94 248 ASP B CA 1
ATOM 4426 C C . ASP B 1 248 ? 24.516 -20.75 -3.98 1 84.94 248 ASP B C 1
ATOM 4428 O O . ASP B 1 248 ? 23.328 -20.453 -3.797 1 84.94 248 ASP B O 1
ATOM 4432 N N . TRP B 1 249 ? 25.016 -21.391 -5.02 1 88.25 249 TRP B N 1
ATOM 4433 C CA . TRP B 1 249 ? 24.125 -21.547 -6.164 1 88.25 249 TRP B CA 1
ATOM 4434 C C . TRP B 1 249 ? 23.062 -22.609 -5.883 1 88.25 249 TRP B C 1
ATOM 4436 O O . TRP B 1 249 ? 21.875 -22.406 -6.164 1 88.25 249 TRP B O 1
ATOM 4446 N N . THR B 1 250 ? 23.469 -23.734 -5.348 1 89.19 250 THR B N 1
ATOM 4447 C CA . THR B 1 250 ? 22.562 -24.844 -5.082 1 89.19 250 THR B CA 1
ATOM 4448 C C . THR B 1 250 ? 21.5 -24.453 -4.059 1 89.19 250 THR B C 1
ATOM 4450 O O . THR B 1 250 ? 20.328 -24.797 -4.195 1 89.19 250 THR B O 1
ATOM 4453 N N . SER B 1 251 ? 21.984 -23.781 -3.072 1 90.81 251 SER B N 1
ATOM 4454 C CA . SER B 1 251 ? 21.031 -23.344 -2.049 1 90.81 251 SER B CA 1
ATOM 4455 C C . SER B 1 251 ? 20 -22.391 -2.631 1 90.81 251 SER B C 1
ATOM 4457 O O . SER B 1 251 ? 18.812 -22.516 -2.33 1 90.81 251 SER B O 1
ATOM 4459 N N . ASN B 1 252 ? 20.391 -21.547 -3.42 1 92.5 252 ASN B N 1
ATOM 4460 C CA . ASN B 1 252 ? 19.484 -20.609 -4.055 1 92.5 252 ASN B CA 1
ATOM 4461 C C . ASN B 1 252 ? 18.531 -21.312 -5.027 1 92.5 252 ASN B C 1
ATOM 4463 O O . ASN B 1 252 ? 17.359 -20.969 -5.109 1 92.5 252 ASN B O 1
ATOM 4467 N N . TRP B 1 253 ? 19.109 -22.25 -5.734 1 94.38 253 TRP B N 1
ATOM 4468 C CA . TRP B 1 253 ? 18.312 -23.031 -6.664 1 94.38 253 TRP B CA 1
ATOM 4469 C C . TRP B 1 253 ? 17.219 -23.812 -5.926 1 94.38 253 TRP B C 1
ATOM 4471 O O . TRP B 1 253 ? 16.047 -23.797 -6.336 1 94.38 253 TRP B O 1
ATOM 4481 N N . ARG B 1 254 ? 17.562 -24.422 -4.887 1 95.19 254 ARG B N 1
ATOM 4482 C CA . ARG B 1 254 ? 16.609 -25.188 -4.086 1 95.19 254 ARG B CA 1
ATOM 4483 C C . ARG B 1 254 ? 15.523 -24.281 -3.527 1 95.19 254 ARG B C 1
ATOM 4485 O O . ARG B 1 254 ? 14.352 -24.672 -3.457 1 95.19 254 ARG B O 1
ATOM 4492 N N . ARG B 1 255 ? 15.922 -23.141 -3.135 1 95.75 255 ARG B N 1
ATOM 4493 C CA . ARG B 1 255 ? 14.961 -22.172 -2.611 1 95.75 255 ARG B CA 1
ATOM 4494 C C . ARG B 1 255 ? 13.945 -21.766 -3.676 1 95.75 255 ARG B C 1
ATOM 4496 O O . ARG B 1 255 ? 12.75 -21.703 -3.402 1 95.75 255 ARG B O 1
ATOM 4503 N N . GLN B 1 256 ? 14.438 -21.547 -4.84 1 96.56 256 GLN B N 1
ATOM 4504 C CA . GLN B 1 256 ? 13.547 -21.156 -5.93 1 96.56 256 GLN B CA 1
ATOM 4505 C C . GLN B 1 256 ? 12.57 -22.281 -6.266 1 96.56 256 GLN B C 1
ATOM 4507 O O . GLN B 1 256 ? 11.398 -22.016 -6.551 1 96.56 256 GLN B O 1
ATOM 4512 N N . VAL B 1 257 ? 13.094 -23.438 -6.254 1 97.19 257 VAL B N 1
ATOM 4513 C CA . VAL B 1 257 ? 12.234 -24.594 -6.516 1 97.19 257 VAL B CA 1
ATOM 4514 C C . VAL B 1 257 ? 11.172 -24.703 -5.43 1 97.19 257 VAL B C 1
ATOM 4516 O O . VAL B 1 257 ? 9.992 -24.906 -5.727 1 97.19 257 VAL B O 1
ATOM 4519 N N . LEU B 1 258 ? 11.586 -24.562 -4.211 1 96.75 258 LEU B N 1
ATOM 4520 C CA . LEU B 1 258 ? 10.664 -24.625 -3.088 1 96.75 258 LEU B CA 1
ATOM 4521 C C . LEU B 1 258 ? 9.578 -23.562 -3.205 1 96.75 258 LEU B C 1
ATOM 4523 O O . LEU B 1 258 ? 8.398 -23.859 -3.006 1 96.75 258 LEU B O 1
ATOM 4527 N N . LEU B 1 259 ? 9.938 -22.375 -3.508 1 97.19 259 LEU B N 1
ATOM 4528 C CA . LEU B 1 259 ? 8.992 -21.266 -3.627 1 97.19 259 LEU B CA 1
ATOM 4529 C C . LEU B 1 259 ? 7.984 -21.531 -4.742 1 97.19 259 LEU B C 1
ATOM 4531 O O . LEU B 1 259 ? 6.777 -21.375 -4.543 1 97.19 259 LEU B O 1
ATOM 4535 N N . ASN B 1 260 ? 8.477 -21.984 -5.859 1 97 260 ASN B N 1
ATOM 4536 C CA . ASN B 1 260 ? 7.582 -22.25 -6.977 1 97 260 ASN B CA 1
ATOM 4537 C C . ASN B 1 260 ? 6.676 -23.438 -6.695 1 97 260 ASN B C 1
ATOM 4539 O O . ASN B 1 260 ? 5.52 -23.469 -7.121 1 97 260 ASN B O 1
ATOM 4543 N N . ALA B 1 261 ? 7.207 -24.422 -6 1 96.94 261 ALA B N 1
ATOM 4544 C CA . ALA B 1 261 ? 6.398 -25.578 -5.609 1 96.94 261 ALA B CA 1
ATOM 4545 C C . ALA B 1 261 ? 5.277 -25.156 -4.66 1 96.94 261 ALA B C 1
ATOM 4547 O O . ALA B 1 261 ? 4.18 -25.719 -4.707 1 96.94 261 ALA B O 1
ATOM 4548 N N . ALA B 1 262 ? 5.582 -24.203 -3.844 1 97.31 262 ALA B N 1
ATOM 4549 C CA . ALA B 1 262 ? 4.586 -23.719 -2.896 1 97.31 262 ALA B CA 1
ATOM 4550 C C . ALA B 1 262 ? 3.572 -22.812 -3.59 1 97.31 262 ALA B C 1
ATOM 4552 O O . ALA B 1 262 ? 2.402 -22.766 -3.201 1 97.31 262 ALA B O 1
ATOM 4553 N N . TYR B 1 263 ? 3.973 -22.109 -4.609 1 97.44 263 TYR B N 1
ATOM 4554 C CA . TYR B 1 263 ? 3.086 -21.234 -5.371 1 97.44 263 TYR B CA 1
ATOM 4555 C C . TYR B 1 263 ? 2.119 -22.047 -6.223 1 97.44 263 TYR B C 1
ATOM 4557 O O . TYR B 1 263 ? 1 -21.609 -6.496 1 97.44 263 TYR B O 1
ATOM 4565 N N . ALA B 1 264 ? 2.494 -23.188 -6.66 1 97.25 264 ALA B N 1
ATOM 4566 C CA . ALA B 1 264 ? 1.756 -23.969 -7.645 1 97.25 264 ALA B CA 1
ATOM 4567 C C . ALA B 1 264 ? 0.348 -24.281 -7.148 1 97.25 264 ALA B C 1
ATOM 4569 O O . ALA B 1 264 ? -0.638 -24 -7.832 1 97.25 264 ALA B O 1
ATOM 4570 N N . PRO B 1 265 ? 0.234 -24.844 -5.945 1 96.81 265 PRO B N 1
ATOM 4571 C CA . PRO B 1 265 ? -1.121 -25.141 -5.477 1 96.81 265 PRO B CA 1
ATOM 4572 C C . PRO B 1 265 ? -1.971 -23.891 -5.289 1 96.81 265 PRO B C 1
ATOM 4574 O O . PRO B 1 265 ? -3.188 -23.938 -5.484 1 96.81 265 PRO B O 1
ATOM 4577 N N . LEU B 1 266 ? -1.356 -22.812 -4.895 1 96.31 266 LEU B N 1
ATOM 4578 C CA . LEU B 1 266 ? -2.078 -21.562 -4.727 1 96.31 266 LEU B CA 1
ATOM 4579 C C . LEU B 1 266 ? -2.598 -21.047 -6.062 1 96.31 266 LEU B C 1
ATOM 4581 O O . LEU B 1 266 ? -3.768 -20.672 -6.176 1 96.31 266 LEU B O 1
ATOM 4585 N N . ALA B 1 267 ? -1.693 -21.047 -7.047 1 96.81 267 ALA B N 1
ATOM 4586 C CA . ALA B 1 267 ? -2.08 -20.609 -8.383 1 96.81 267 ALA B CA 1
ATOM 4587 C C . ALA B 1 267 ? -3.188 -21.484 -8.953 1 96.81 267 ALA B C 1
ATOM 4589 O O . ALA B 1 267 ? -4.148 -20.984 -9.539 1 96.81 267 ALA B O 1
ATOM 4590 N N . ALA B 1 268 ? -3.035 -22.766 -8.805 1 96.44 268 ALA B N 1
ATOM 4591 C CA . ALA B 1 268 ? -4.051 -23.703 -9.281 1 96.44 268 ALA B CA 1
ATOM 4592 C C . ALA B 1 268 ? -5.383 -23.469 -8.578 1 96.44 268 ALA B C 1
ATOM 4594 O O . ALA B 1 268 ? -6.445 -23.547 -9.203 1 96.44 268 ALA B O 1
ATOM 4595 N N . HIS B 1 269 ? -5.312 -23.219 -7.309 1 95.5 269 HIS B N 1
ATOM 4596 C CA . HIS B 1 269 ? -6.508 -22.969 -6.512 1 95.5 269 HIS B CA 1
ATOM 4597 C C . HIS B 1 269 ? -7.309 -21.797 -7.082 1 95.5 269 HIS B C 1
ATOM 4599 O O . HIS B 1 269 ? -8.523 -21.906 -7.262 1 95.5 269 HIS B O 1
ATOM 4605 N N . TRP B 1 270 ? -6.719 -20.688 -7.465 1 94.88 270 TRP B N 1
ATOM 4606 C CA . TRP B 1 270 ? -7.406 -19.484 -7.926 1 94.88 270 TRP B CA 1
ATOM 4607 C C . TRP B 1 270 ? -7.719 -19.578 -9.414 1 94.88 270 TRP B C 1
ATOM 4609 O O . TRP B 1 270 ? -8.477 -18.75 -9.945 1 94.88 270 TRP B O 1
ATOM 4619 N N . SER B 1 271 ? -7.105 -20.531 -10.133 1 95.69 271 SER B N 1
ATOM 4620 C CA . SER B 1 271 ? -7.379 -20.719 -11.555 1 95.69 271 SER B CA 1
ATOM 4621 C C . SER B 1 271 ? -8.719 -21.406 -11.773 1 95.69 271 SER B C 1
ATOM 4623 O O . SER B 1 271 ? -9.203 -21.484 -12.906 1 95.69 271 SER B O 1
ATOM 4625 N N . SER B 1 272 ? -9.281 -21.828 -10.688 1 93.44 272 SER B N 1
ATOM 4626 C CA . SER B 1 272 ? -10.594 -22.453 -10.742 1 93.44 272 SER B CA 1
ATOM 4627 C C . SER B 1 272 ? -11.648 -21.609 -10.031 1 93.44 272 SER B C 1
ATOM 4629 O O . SER B 1 272 ? -11.352 -20.969 -9.023 1 93.44 272 SER B O 1
ATOM 4631 N N . GLN B 1 273 ? -12.914 -21.469 -10.422 1 87.62 273 GLN B N 1
ATOM 4632 C CA . GLN B 1 273 ? -13.969 -20.641 -9.859 1 87.62 273 GLN B CA 1
ATOM 4633 C C . GLN B 1 273 ? -14.336 -21.078 -8.453 1 87.62 273 GLN B C 1
ATOM 4635 O O . GLN B 1 273 ? -14.602 -20.25 -7.582 1 87.62 273 GLN B O 1
ATOM 4640 N N . GLY B 1 274 ? -14.18 -22.281 -8.047 1 85.44 274 GLY B N 1
ATOM 4641 C CA . GLY B 1 274 ? -14.602 -22.781 -6.746 1 85.44 274 GLY B CA 1
ATOM 4642 C C . GLY B 1 274 ? -13.445 -23.125 -5.836 1 85.44 274 GLY B C 1
ATOM 4643 O O . GLY B 1 274 ? -13.648 -23.531 -4.691 1 85.44 274 GLY B O 1
ATOM 4644 N N . GLY B 1 275 ? -12.312 -22.828 -6.215 1 87.06 275 GLY B N 1
ATOM 4645 C CA . GLY B 1 275 ? -11.148 -23.188 -5.414 1 87.06 275 GLY B CA 1
ATOM 4646 C C . GLY B 1 275 ? -10.891 -24.688 -5.383 1 87.06 275 GLY B C 1
ATOM 4647 O O . GLY B 1 275 ? -11.766 -25.484 -5.715 1 87.06 275 GLY B O 1
ATOM 4648 N N . LEU B 1 276 ? -9.656 -25.078 -5.051 1 91.69 276 LEU B N 1
ATOM 4649 C CA . LEU B 1 276 ? -9.258 -26.484 -5.051 1 91.69 276 LEU B CA 1
ATOM 4650 C C . LEU B 1 276 ? -8.836 -26.922 -3.654 1 91.69 276 LEU B C 1
ATOM 4652 O O . LEU B 1 276 ? -8.914 -28.109 -3.324 1 91.69 276 LEU B O 1
ATOM 4656 N N . ILE B 1 277 ? -8.414 -25.984 -2.857 1 94.94 277 ILE B N 1
ATOM 4657 C CA . ILE B 1 277 ? -7.879 -26.344 -1.547 1 94.94 277 ILE B CA 1
ATOM 4658 C C . ILE B 1 277 ? -8.555 -25.5 -0.467 1 94.94 277 ILE B C 1
ATOM 4660 O O . ILE B 1 277 ? -9.031 -24.406 -0.737 1 94.94 277 ILE B O 1
ATOM 4664 N N . PRO B 1 278 ? -8.641 -26.016 0.748 1 93.94 278 PRO B N 1
ATOM 4665 C CA . PRO B 1 278 ? -9.258 -25.25 1.842 1 93.94 278 PRO B CA 1
ATOM 4666 C C . PRO B 1 278 ? -8.422 -24.047 2.275 1 93.94 278 PRO B C 1
ATOM 4668 O O . PRO B 1 278 ? -7.246 -23.953 1.922 1 93.94 278 PRO B O 1
ATOM 4671 N N . GLU B 1 279 ? -9.031 -23.203 3.012 1 93.81 279 GLU B N 1
ATOM 4672 C CA . GLU B 1 279 ? -8.414 -21.953 3.455 1 93.81 279 GLU B CA 1
ATOM 4673 C C . GLU B 1 279 ? -7.156 -22.234 4.277 1 93.81 279 GLU B C 1
ATOM 4675 O O . GLU B 1 279 ? -6.191 -21.469 4.219 1 93.81 279 GLU B O 1
ATOM 4680 N N . PHE B 1 280 ? -7.188 -23.281 5.043 1 94.62 280 PHE B N 1
ATOM 4681 C CA . PHE B 1 280 ? -6.035 -23.656 5.852 1 94.62 280 PHE B CA 1
ATOM 4682 C C . PHE B 1 280 ? -4.809 -23.859 4.973 1 94.62 280 PHE B C 1
ATOM 4684 O O . PHE B 1 280 ? -3.73 -23.344 5.266 1 94.62 280 PHE B O 1
ATOM 4691 N N . CYS B 1 281 ? -5.012 -24.594 3.898 1 96.38 281 CYS B N 1
ATOM 4692 C CA . CYS B 1 281 ? -3.91 -24.906 2.994 1 96.38 281 CYS B CA 1
ATOM 4693 C C . CYS B 1 281 ? -3.428 -23.656 2.277 1 96.38 281 CYS B C 1
ATOM 4695 O O . CYS B 1 281 ? -2.23 -23.484 2.033 1 96.38 281 CYS B O 1
ATOM 4697 N N . VAL B 1 282 ? -4.355 -22.766 1.932 1 96.81 282 VAL B N 1
ATOM 4698 C CA . VAL B 1 282 ? -3.986 -21.5 1.317 1 96.81 282 VAL B CA 1
ATOM 4699 C C . VAL B 1 282 ? -3.084 -20.703 2.264 1 96.81 282 VAL B C 1
ATOM 4701 O O . VAL B 1 282 ? -2.029 -20.219 1.856 1 96.81 282 VAL B O 1
ATOM 4704 N N . GLY B 1 283 ? -3.52 -20.625 3.561 1 97.75 283 GLY B N 1
ATOM 4705 C CA . GLY B 1 283 ? -2.721 -19.938 4.562 1 97.75 283 GLY B CA 1
ATOM 4706 C C . GLY B 1 283 ? -1.367 -20.594 4.793 1 97.75 283 GLY B C 1
ATOM 4707 O O . GLY B 1 283 ? -0.37 -19.891 5 1 97.75 283 GLY B O 1
ATOM 4708 N N . LEU B 1 284 ? -1.343 -21.891 4.719 1 97.69 284 LEU B N 1
ATOM 4709 C CA . LEU B 1 284 ? -0.114 -22.625 4.984 1 97.69 284 LEU B CA 1
ATOM 4710 C C . LEU B 1 284 ? 0.92 -22.359 3.893 1 97.69 284 LEU B C 1
ATOM 4712 O O . LEU B 1 284 ? 2.045 -21.953 4.184 1 97.69 284 LEU B O 1
ATOM 4716 N N . PHE B 1 285 ? 0.529 -22.641 2.645 1 97.94 285 PHE B N 1
ATOM 4717 C CA . PHE B 1 285 ? 1.458 -22.453 1.537 1 97.94 285 PHE B CA 1
ATOM 4718 C C . PHE B 1 285 ? 1.886 -21 1.439 1 97.94 285 PHE B C 1
ATOM 4720 O O . PHE B 1 285 ? 3.062 -20.703 1.22 1 97.94 285 PHE B O 1
ATOM 4727 N N . GLY B 1 286 ? 0.935 -20.062 1.642 1 97.88 286 GLY B N 1
ATOM 4728 C CA . GLY B 1 286 ? 1.27 -18.656 1.618 1 97.88 286 GLY B CA 1
ATOM 4729 C C . GLY B 1 286 ? 2.234 -18.25 2.717 1 97.88 286 GLY B C 1
ATOM 4730 O O . GLY B 1 286 ? 3.133 -17.438 2.494 1 97.88 286 GLY B O 1
ATOM 4731 N N . SER B 1 287 ? 2.062 -18.797 3.871 1 98.12 287 SER B N 1
ATOM 4732 C CA . SER B 1 287 ? 2.949 -18.484 4.988 1 98.12 287 SER B CA 1
ATOM 4733 C C . SER B 1 287 ? 4.367 -18.984 4.723 1 98.12 287 SER B C 1
ATOM 4735 O O . SER B 1 287 ? 5.34 -18.297 5.043 1 98.12 287 SER B O 1
ATOM 4737 N N . ILE B 1 288 ? 4.449 -20.125 4.145 1 97.81 288 ILE B N 1
ATOM 4738 C CA . ILE B 1 288 ? 5.754 -20.703 3.812 1 97.81 288 ILE B CA 1
ATOM 4739 C C . ILE B 1 288 ? 6.496 -19.75 2.865 1 97.81 288 ILE B C 1
ATOM 4741 O O . ILE B 1 288 ? 7.676 -19.469 3.072 1 97.81 288 ILE B O 1
ATOM 4745 N N . ILE B 1 289 ? 5.797 -19.281 1.898 1 97.62 289 ILE B N 1
ATOM 4746 C CA . ILE B 1 289 ? 6.395 -18.391 0.9 1 97.62 289 ILE B CA 1
ATOM 4747 C C . ILE B 1 289 ? 6.789 -17.078 1.55 1 97.62 289 ILE B C 1
ATOM 4749 O O . ILE B 1 289 ? 7.938 -16.641 1.438 1 97.62 289 ILE B O 1
ATOM 4753 N N . GLY B 1 290 ? 5.824 -16.438 2.279 1 97.44 290 GLY B N 1
ATOM 4754 C CA . GLY B 1 290 ? 6.07 -15.156 2.91 1 97.44 290 GLY B CA 1
ATOM 4755 C C . GLY B 1 290 ? 7.207 -15.195 3.914 1 97.44 290 GLY B C 1
ATOM 4756 O O . GLY B 1 290 ? 8.078 -14.32 3.91 1 97.44 290 GLY B O 1
ATOM 4757 N N . LEU B 1 291 ? 7.23 -16.172 4.699 1 96.88 291 LEU B N 1
ATOM 4758 C CA . LEU B 1 291 ? 8.273 -16.297 5.715 1 96.88 291 LEU B CA 1
ATOM 4759 C C . LEU B 1 291 ? 9.633 -16.562 5.07 1 96.88 291 LEU B C 1
ATOM 4761 O O . LEU B 1 291 ? 10.648 -16.016 5.516 1 96.88 291 LEU B O 1
ATOM 4765 N N . ASN B 1 292 ? 9.625 -17.406 4.086 1 97.06 292 ASN B N 1
ATOM 4766 C CA . ASN B 1 292 ? 10.875 -17.641 3.365 1 97.06 292 ASN B CA 1
ATOM 4767 C C . ASN B 1 292 ? 11.445 -16.359 2.785 1 97.06 292 ASN B C 1
ATOM 4769 O O . ASN B 1 292 ? 12.648 -16.109 2.865 1 97.06 292 ASN B O 1
ATOM 4773 N N . LYS B 1 293 ? 10.633 -15.5 2.227 1 95.69 293 LYS B N 1
ATOM 4774 C CA . LYS B 1 293 ? 11.07 -14.242 1.625 1 95.69 293 LYS B CA 1
ATOM 4775 C C . LYS B 1 293 ? 11.617 -13.289 2.684 1 95.69 293 LYS B C 1
ATOM 4777 O O . LYS B 1 293 ? 12.656 -12.656 2.48 1 95.69 293 LYS B O 1
ATOM 4782 N N . VAL B 1 294 ? 10.93 -13.219 3.746 1 94.75 294 VAL B N 1
ATOM 4783 C CA . VAL B 1 294 ? 11.352 -12.328 4.82 1 94.75 294 VAL B CA 1
ATOM 4784 C C . VAL B 1 294 ? 12.695 -12.797 5.383 1 94.75 294 VAL B C 1
ATOM 4786 O O . VAL B 1 294 ? 13.617 -11.992 5.566 1 94.75 294 VAL B O 1
ATOM 4789 N N . ILE B 1 295 ? 12.797 -14.102 5.629 1 94.06 295 ILE B N 1
ATOM 4790 C CA . ILE B 1 295 ? 14.016 -14.664 6.203 1 94.06 295 ILE B CA 1
ATOM 4791 C C . ILE B 1 295 ? 15.18 -14.469 5.234 1 94.06 295 ILE B C 1
ATOM 4793 O O . ILE B 1 295 ? 16.281 -14.125 5.652 1 94.06 295 ILE B O 1
ATOM 4797 N N . HIS B 1 296 ? 14.898 -14.648 4.023 1 92.31 296 HIS B N 1
ATOM 4798 C CA . HIS B 1 296 ? 15.93 -14.469 3.012 1 92.31 296 HIS B CA 1
ATOM 4799 C C . HIS B 1 296 ? 16.422 -13.023 2.984 1 92.31 296 HIS B C 1
ATOM 4801 O O . HIS B 1 296 ? 17.625 -12.781 2.936 1 92.31 296 HIS B O 1
ATOM 4807 N N . LEU B 1 297 ? 15.547 -12.078 3.082 1 89.44 297 LEU B N 1
ATOM 4808 C CA . LEU B 1 297 ? 15.914 -10.664 3.064 1 89.44 297 LEU B CA 1
ATOM 4809 C C . LEU B 1 297 ? 16.625 -10.273 4.355 1 89.44 297 LEU B C 1
ATOM 4811 O O . LEU B 1 297 ? 17.562 -9.477 4.332 1 89.44 297 LEU B O 1
ATOM 4815 N N . TRP B 1 298 ? 16.125 -10.859 5.398 1 86 298 TRP B N 1
ATOM 4816 C CA . TRP B 1 298 ? 16.719 -10.586 6.699 1 86 298 TRP B CA 1
ATOM 4817 C C . TRP B 1 298 ? 18.172 -11.047 6.742 1 86 298 TRP B C 1
ATOM 4819 O O . TRP B 1 298 ? 19.047 -10.352 7.277 1 86 298 TRP B O 1
ATOM 4829 N N . ARG B 1 299 ? 18.469 -12.125 6.164 1 85.25 299 ARG B N 1
ATOM 4830 C CA . ARG B 1 299 ? 19.812 -12.695 6.152 1 85.25 299 ARG B CA 1
ATOM 4831 C C . ARG B 1 299 ? 20.75 -11.898 5.242 1 85.25 299 ARG B C 1
ATOM 4833 O O . ARG B 1 299 ? 21.938 -11.766 5.523 1 85.25 299 ARG B O 1
ATOM 4840 N N . ASN B 1 300 ? 20.203 -11.305 4.277 1 78.75 300 ASN B N 1
ATOM 4841 C CA . ASN B 1 300 ? 21.016 -10.547 3.342 1 78.75 300 ASN B CA 1
ATOM 4842 C C . ASN B 1 300 ? 21.219 -9.109 3.812 1 78.75 300 ASN B C 1
ATOM 4844 O O . ASN B 1 300 ? 22.172 -8.438 3.398 1 78.75 300 ASN B O 1
ATOM 4848 N N . CYS B 1 301 ? 20.234 -8.508 4.5 1 64.56 301 CYS B N 1
ATOM 4849 C CA . CYS B 1 301 ? 20.406 -7.172 5.062 1 64.56 301 CYS B CA 1
ATOM 4850 C C . CYS B 1 301 ? 21.359 -7.199 6.254 1 64.56 301 CYS B C 1
ATOM 4852 O O . CYS B 1 301 ? 22.062 -6.227 6.508 1 64.56 301 CYS B O 1
ATOM 4854 N N . ALA B 1 302 ? 21.234 -8.211 7.16 1 53.22 302 ALA B N 1
ATOM 4855 C CA . ALA B 1 302 ? 22.078 -8.328 8.352 1 53.22 302 ALA B CA 1
ATOM 4856 C C . ALA B 1 302 ? 23.547 -8.516 7.984 1 53.22 302 ALA B C 1
ATOM 4858 O O . ALA B 1 302 ? 24.438 -8.312 8.812 1 53.22 302 ALA B O 1
ATOM 4859 N N . LEU B 1 303 ? 23.844 -8.773 6.84 1 43.5 303 LEU B N 1
ATOM 4860 C CA . LEU B 1 303 ? 25.25 -8.852 6.5 1 43.5 303 LEU B CA 1
ATOM 4861 C C . LEU B 1 303 ? 25.781 -7.48 6.082 1 43.5 303 LEU B C 1
ATOM 4863 O O . LEU B 1 303 ? 25.078 -6.715 5.422 1 43.5 303 LEU B O 1
#

Secondary structure (DSSP, 8-state):
--------------------------------------TTS-HHHHHHHHHHHHHHHHHHHHHTBHHHHHHHHHHHHHHHHHHHHHHHHHHHHHHHHHHHHHHHHHHHH-TT--------S-THHHHHHHHHHHHHHHHHHHHHHHHHGGGHHHHHHHHHIIIIII---SSHHHHHHHHHHHHHHHHHHHHHHHHHHHHTTSS---HHHHHHHHHHHHHHHHHHHHHHHHHHHHHHHHHHTSSS--HHHHHHHHHHHHHHHHHHHHHHHHTSTT-SS-HHHHHHHHHHHHHHHHHHHHHHH--/--------PPP---------------------------S-S-HHHHHHHHHHHHHHHHHHHHHTBHHHHHHHHHHHHHHHHHHHHHHHHHHHHHHHHHHHHHHHHHHHH-TT--------S-THHHHHHHHHHHHHHHHHHHHHHHHHGGGHHHHHHHHHIIIIII---SSHHHHHHHHHHHHHHHHHHHHHHHHHHHHTTSS---HHHHHHHHHHHHHHHHHHHHHHHHHHHHHHHHHHTSSS--HHHHHHHHHHHHHHHHHHHHHHHHTSTT-SS-HHHHHHHHHHHHHHHHHHHHHHH--

Nearest PDB structures (foldseek):
  6lfl-assembly1_A  TM=4.514E-01  e=9.160E+00  Homo sapiens

Radius of gyration: 28.97 Å; Cα contacts (8 Å, |Δi|>4): 560; chains: 2; bounding box: 89×76×77 Å

Solvent-accessible surface area (backbone atoms only — not comparable to full-atom values): 32600 Å² total; per-residue (Å²): 134,82,78,76,75,73,75,55,72,78,72,82,73,74,79,66,79,76,73,70,75,72,70,84,75,68,69,78,80,66,80,78,68,74,72,82,66,77,83,78,69,60,66,66,59,51,50,49,50,49,51,49,50,51,50,50,51,50,51,50,55,34,51,42,31,54,69,39,32,49,22,49,48,38,22,52,21,17,41,29,31,26,50,15,43,50,38,44,51,50,48,51,52,50,49,49,50,52,49,50,50,48,46,54,56,42,44,71,72,43,75,84,64,86,77,82,82,74,85,67,96,39,81,67,45,54,46,47,48,50,19,49,16,28,37,30,44,17,52,52,42,28,50,48,52,45,56,64,47,61,57,44,62,59,54,49,50,53,47,46,45,39,47,67,68,72,55,52,57,88,51,67,67,53,37,50,50,50,54,50,41,51,52,35,49,51,51,20,49,53,30,40,43,52,27,52,38,18,74,57,48,44,36,91,59,51,71,68,55,29,52,50,28,45,25,53,18,24,43,28,46,38,51,41,48,54,50,47,53,51,45,52,53,52,50,50,57,59,49,68,71,41,86,77,81,54,69,69,53,55,56,51,50,51,48,50,50,50,45,47,60,40,44,45,62,53,29,53,18,50,38,36,97,80,51,75,65,55,66,47,57,51,11,47,38,37,23,54,47,13,45,48,46,38,51,53,49,49,60,58,63,75,96,136,82,78,74,74,69,73,57,72,79,74,84,75,74,83,66,81,70,74,65,79,71,74,82,76,75,72,78,69,72,79,71,69,76,74,81,67,77,81,80,70,60,66,66,61,51,50,50,51,50,50,49,49,51,51,50,52,49,51,51,54,34,51,43,31,55,70,39,33,50,21,49,50,38,22,52,21,17,42,29,29,26,51,14,42,50,37,45,51,49,47,51,50,50,50,50,49,51,50,49,52,49,45,52,54,43,44,73,72,44,76,85,64,85,77,83,81,74,86,64,96,40,79,68,45,52,46,46,49,50,18,48,16,29,37,30,46,16,52,52,43,27,48,49,51,43,56,64,48,60,58,43,62,59,54,49,50,52,48,46,45,39,47,68,69,71,54,53,58,88,50,66,68,55,37,52,50,50,54,49,38,51,53,36,48,50,53,20,49,54,29,42,43,52,27,52,40,17,73,56,49,44,36,91,59,50,72,68,56,28,53,49,28,45,24,52,18,23,44,29,47,39,51,41,47,55,49,48,54,50,44,52,52,51,50,49,57,59,49,68,71,42,87,76,82,53,68,69,54,53,54,50,49,51,49,51,50,52,46,48,60,40,43,45,61,52,27,53,20,50,38,38,97,80,51,73,64,57,66,48,55,51,11,47,38,37,22,54,46,14,44,50,47,39,52,52,50,49,60,59,65,75,96

Foldseek 3Di:
DDPPQLQLDFQDPPPPPCPVPPPDPPPDCPDPPPPVPVPPDPPVVVVVVVVVVVVVVLLVVLCVDPLSVLLQLLLLLLLLLLLLVVLVVVLVVVVVVVVVVVLVVVCVPPVPDDDDPPPPCDVSVVSNVSSVVSNVSSSVSSLVSLVSCLCVLVVLVVQCCCCPPNDPDPDPLLSVLSVVLSVLSNLLNVLSNQLSCVVVVNHVDDPVSSLVSQLSSLVSVLVNLVSQVVSLVVVVVVQVPDPDDDPVVVVVSVLSVLLSVLVNQSSVQRNDSHGDDDSNSNSVSSNVNSVSSNVVVSVVVVD/DDPPQLQLDDDPQPPDPCPVPDDPDDPDCPPPPPPPPPPDDPPVVVVVVVVVVVVVVLLVVLCVDPLSVLLQLLLLLLLLLLLLVVLVVVLVVVVVVVVVVVLVVVCVPPVPDDDDPPPPCDVSVVSNVSSVVSNVSSSVSSLVSLVSCLCVLVVLVVQCCCCPPNDPDPDPLLSVLSVVLSVLLNLLNVLSNQLSCVVVVNHVDDPVSSLVSQLSSLVSVLVNLVSQVVSLVVVVVVQVVDPDDDPVVVVVSVLSVLLSVLVNQSSVQRNDSHGDDDSNSNSVSSNVNSVSSNVVVSVVVVD

Sequence (606 aa):
MSETPGNNHPLPQTQEKDQIQCSKCTPPSSPKSPPLTPKTFPSLARDSLYQTDRAISYASELLSTSSGRDAILMAICYSTLLTSSLLSSIFQARLRLKTRNLYKKIHRFSPNLIFILQITKSPSSSLLILSQQLKALSSLISDVRMFSRLWGLFEIWAWAKKSVLNNPHPDSWIRRIEKTQILVNLAYQYLENYAYLSSKGVLGLSTEAQSKAWVYSSRFWVAHILLELARLWRERGLHEEKTEKECDWTSNWRRQVLLNAAYAPLAAHWSSQGGLIPEFCVGLFGSIIGLNKVIHLWRNCALMSETPGNNHPLPQTQEKDQIQCSKCTPPSSPKSPPLTPKTFPSLARDSLYQTDRAISYASELLSTSSGRDAILMAICYSTLLTSSLLSSIFQARLRLKTRNLYKKIHRFSPNLIFILQITKSPSSSLLILSQQLKALSSLISDVRMFSRLWGLFEIWAWAKKSVLNNPHPDSWIRRIEKTQILVNLAYQYLENYAYLSSKGVLGLSTEAQSKAWVYSSRFWVAHILLELARLWRERGLHEEKTEKECDWTSNWRRQVLLNAAYAPLAAHWSSQGGLIPEFCVGLFGSIIGLNKVIHLWRNCAL

InterPro domains:
  IPR008733 Peroxisomal biogenesis factor 11 [PF05648] (130-245)

Organism: NCBI:txid62690